Protein AF-0000000070960656 (afdb_homodimer)

InterPro domains:
  IPR002220 DapA-like [PF00701] (4-298)
  IPR002220 DapA-like [PIRSF001365] (4-300)
  IPR002220 DapA-like [PR00146] (40-61)
  IPR002220 DapA-like [PR00146] (136-153)
  IPR002220 DapA-like [PTHR12128] (2-300)
  IPR002220 DapA-like [SM01130] (4-301)
  IPR013785 Aldolase-type TIM barrel [G3DSA:3.20.20.70] (4-303)

Nearest PDB structures (foldseek):
  6h4e-assembly1_A  TM=9.610E-01  e=3.938E-28  Proteus mirabilis HI4320
  5afd-assembly1_A  TM=9.610E-01  e=4.599E-27  Aliivibrio salmonicida LFI1238
  3n2x-assembly1_C  TM=9.089E-01  e=1.320E-21  Escherichia coli K-12
  3pb0-assembly4_D  TM=8.920E-01  e=6.880E-19  Thermotoga maritima
  1o5k-assembly1_A  TM=9.074E-01  e=1.256E-17  Thermotoga maritima MSB8

Sequence (608 aa):
MKLKFSGLMAPVLTPFNDDRDQTVNLDIIPEYAKYLKSIGILGVLVNGTSGEGMSMTVSERKAVTQVWAKAVKETKQSLMVQVGGACLKDVQELAKHCEEHGVDSLLCLPDLFNKPATVDELVTYLGIVASAAPKTPLLYYHLPGYTGVNLEMSKVLAAASAKIPSFAGAKYTHTDLQEGVRCLKVNGGDISMFLGCDEILAGAFVLGFDSAIATTLNMVPDPSLKILAAIKNNSNKDARDQQIKLNELIRIMTRNGGWVATMKVAMNVITPINVGRPRPPLTALTEAQITQMKTELKSLIQVKMKLKFSGLMAPVLTPFNDDRDQTVNLDIIPEYAKYLKSIGILGVLVNGTSGEGMSMTVSERKAVTQVWAKAVKETKQSLMVQVGGACLKDVQELAKHCEEHGVDSLLCLPDLFNKPATVDELVTYLGIVASAAPKTPLLYYHLPGYTGVNLEMSKVLAAASAKIPSFAGAKYTHTDLQEGVRCLKVNGGDISMFLGCDEILAGAFVLGFDSAIATTLNMVPDPSLKILAAIKNNSNKDARDQQIKLNELIRIMTRNGGWVATMKVAMNVITPINVGRPRPPLTALTEAQITQMKTELKSLIQVK

Foldseek 3Di:
DAAPDFAEEEADAFFFDPDPQRATDLPQLLVLLVQLLVLPHQAYEALPPLNVVLVDDLVRLLSNLLSNLVSCVVSVHAYEYEQENDPLVSSLVSLLSNLVSPHQAYEYEAHQPPGDPALVSRLVSQQSSCVSRVPHAYAYEDDCVRRVHDYQVLSSLQVNVVPRVRYAYYEHADPPVVSVLSNCCRPPNRHAYADEDLLCLLVNVLSPHRHYHYNCSSFPVVLNVQLNVCSVVVNSVSNVVSSVLSVVLQCLQPVFADDNQSSLLNNCQRHPRRRDGDDPPGDHDDPVSSVSSNVVVCVSVVVD/DAAPDFAEEEADAFFFDPDPVRATDLPQLLVLLVQLLVLPHQAYEALPPLNVVLVDDLVRLLSNLLSNLVSCVVSVHAYEYEQENDPLVSSLVSLLSNLVSPHQAYEYEAHQPPGDPALVSRLVSQQSSCVSRVPHAYAYEDDCVRRVHDYQVLSSLQVNVVPRVRYAYYEHADPPVVSVLSNCCRPPNRHAYADEDLLCLLVNVLSPHRHYHYNCSSFPVVLNVQLNVCSVVVNSVSNVVSSVLSVVLQCLQPVFADDNQSSLLNNCQRHPRRRDGDDPPGDHDDPVSSVSSNVVVCVSVVVD

pLDDT: mean 97.01, std 5.1, range [45.78, 98.94]

Solvent-accessible surface area (backbone atoms only — not comparable to full-atom values): 31280 Å² total; per-residue (Å²): 70,56,62,100,69,80,37,61,26,23,38,40,65,55,30,26,40,94,52,96,79,43,49,74,39,70,82,52,47,51,60,46,46,49,51,40,44,74,70,70,41,50,25,37,30,39,38,33,78,55,16,42,31,62,56,40,53,71,67,53,51,49,52,53,48,52,54,48,45,57,31,26,64,75,64,68,34,49,40,33,37,40,35,38,63,50,30,54,64,55,20,26,51,44,31,30,51,38,47,76,57,65,42,62,27,37,30,31,43,61,51,47,61,79,53,50,86,46,59,67,50,42,39,51,46,51,42,57,40,39,67,41,20,62,88,30,35,32,24,39,43,46,37,34,92,55,56,71,54,79,71,66,56,42,60,37,50,42,52,31,50,74,73,27,86,37,28,20,38,29,39,43,34,66,86,60,54,74,57,48,49,53,40,54,49,32,76,82,42,45,42,34,55,23,40,44,46,72,80,47,47,47,64,43,41,74,68,62,45,66,24,31,38,25,60,54,49,75,65,55,36,60,37,60,54,48,20,54,52,21,55,76,67,68,31,62,67,59,10,50,53,26,43,52,52,44,43,52,52,48,51,58,48,38,67,80,50,52,69,54,35,22,48,36,50,48,29,43,67,73,43,96,53,75,33,48,68,55,62,68,86,50,65,65,69,50,72,70,57,48,51,52,40,51,55,55,49,50,57,57,56,68,73,100,70,54,62,99,71,79,36,61,25,24,37,40,66,54,30,26,40,95,53,96,80,44,49,75,38,69,80,53,46,49,59,46,46,48,51,40,43,74,71,70,42,51,24,37,29,38,37,33,79,54,16,42,31,62,56,39,51,72,68,53,51,50,51,53,48,54,54,48,45,56,31,25,64,75,63,68,34,49,40,32,36,41,36,39,62,49,28,54,65,56,22,27,50,45,31,30,53,37,46,75,56,65,44,60,26,37,30,32,42,61,51,49,63,78,52,52,88,46,59,68,50,43,39,51,47,51,42,57,40,39,65,42,19,61,88,30,35,33,25,40,43,46,38,33,92,54,58,71,53,79,70,66,56,42,60,35,51,43,52,29,51,72,74,27,86,36,28,18,39,29,39,42,35,66,86,59,55,74,56,47,48,52,39,55,48,32,76,83,41,44,44,35,55,23,40,44,46,71,79,47,47,49,64,43,41,72,66,62,44,66,25,31,38,25,62,55,49,75,63,56,36,61,37,60,53,48,18,55,51,20,54,76,67,69,31,60,68,60,10,48,52,28,44,52,53,45,42,54,51,49,51,57,48,38,68,80,48,52,66,54,34,23,49,37,50,48,28,41,68,74,41,97,54,74,32,49,67,56,61,68,85,51,63,64,69,49,72,69,57,49,51,52,40,50,55,55,50,49,57,56,55,68,72,98

Radius of gyration: 25.67 Å; Cα contacts (8 Å, |Δi|>4): 1228; chains: 2; bounding box: 54×76×61 Å

Structure (mmCIF, N/CA/C/O backbone):
data_AF-0000000070960656-model_v1
#
loop_
_entity.id
_entity.type
_entity.pdbx_description
1 polymer 'N-acetylneuraminate lyase'
#
loop_
_atom_site.group_PDB
_atom_site.id
_atom_site.type_symbol
_atom_site.label_atom_id
_atom_site.label_alt_id
_atom_site.label_comp_id
_atom_site.label_asym_id
_atom_site.label_entity_id
_atom_site.label_seq_id
_atom_site.pdbx_PDB_ins_code
_atom_site.Cartn_x
_atom_site.Cartn_y
_atom_site.Cartn_z
_atom_site.occupancy
_atom_site.B_iso_or_equiv
_atom_site.auth_seq_id
_atom_site.auth_comp_id
_atom_site.auth_asym_id
_atom_site.auth_atom_id
_atom_site.pdbx_PDB_model_num
ATOM 1 N N . MET A 1 1 ? 20.922 -14.734 -11.664 1 86.56 1 MET A N 1
ATOM 2 C CA . MET A 1 1 ? 20.922 -16.188 -11.57 1 86.56 1 MET A CA 1
ATOM 3 C C . MET A 1 1 ? 19.547 -16.75 -11.883 1 86.56 1 MET A C 1
ATOM 5 O O . MET A 1 1 ? 18.531 -16.156 -11.508 1 86.56 1 MET A O 1
ATOM 9 N N . LYS A 1 2 ? 19.469 -17.828 -12.531 1 91.5 2 LYS A N 1
ATOM 10 C CA . LYS A 1 2 ? 18.219 -18.5 -12.898 1 91.5 2 LYS A CA 1
ATOM 11 C C . LYS A 1 2 ? 17.781 -19.469 -11.812 1 91.5 2 LYS A C 1
ATOM 13 O O . LYS A 1 2 ? 18.594 -20.203 -11.25 1 91.5 2 LYS A O 1
ATOM 18 N N . LEU A 1 3 ? 16.484 -19.5 -11.445 1 96.06 3 LEU A N 1
ATOM 19 C CA . LEU A 1 3 ? 15.945 -20.438 -10.469 1 96.06 3 LEU A CA 1
ATOM 20 C C . LEU A 1 3 ? 16.062 -21.875 -10.961 1 96.06 3 LEU A C 1
ATOM 22 O O . LEU A 1 3 ? 16.078 -22.109 -12.172 1 96.06 3 LEU A O 1
ATOM 26 N N . LYS A 1 4 ? 16.109 -22.781 -9.977 1 92.44 4 LYS A N 1
ATOM 27 C CA . LYS A 1 4 ? 16.031 -24.203 -10.305 1 92.44 4 LYS A CA 1
ATOM 28 C C . LYS A 1 4 ? 14.586 -24.656 -10.438 1 92.44 4 LYS A C 1
ATOM 30 O O . LYS A 1 4 ? 14.156 -25.594 -9.773 1 92.44 4 LYS A O 1
ATOM 35 N N . PHE A 1 5 ? 13.781 -23.938 -11.18 1 95.94 5 PHE A N 1
ATOM 36 C CA . PHE A 1 5 ? 12.383 -24.25 -11.445 1 95.94 5 PHE A CA 1
ATOM 37 C C . PHE A 1 5 ? 11.938 -23.656 -12.781 1 95.94 5 PHE A C 1
ATOM 39 O O . PHE A 1 5 ? 12.211 -22.484 -13.062 1 95.94 5 PHE A O 1
ATOM 46 N N . SER A 1 6 ? 11.398 -24.469 -13.539 1 94.94 6 SER A N 1
ATOM 47 C CA . SER A 1 6 ? 10.688 -24.031 -14.742 1 94.94 6 SER A CA 1
ATOM 48 C C . SER A 1 6 ? 9.344 -24.75 -14.875 1 94.94 6 SER A C 1
ATOM 50 O O . SER A 1 6 ? 9.156 -25.844 -14.344 1 94.94 6 SER A O 1
ATOM 52 N N . GLY A 1 7 ? 8.438 -24.109 -15.539 1 96.25 7 GLY A N 1
ATOM 53 C CA . GLY A 1 7 ? 7.109 -24.672 -15.711 1 96.25 7 GLY A CA 1
ATOM 54 C C . GLY A 1 7 ? 6.02 -23.844 -15.078 1 96.25 7 GLY A C 1
ATOM 55 O O . GLY A 1 7 ? 6.109 -22.609 -15.055 1 96.25 7 GLY A O 1
ATOM 56 N N . LEU A 1 8 ? 4.93 -24.547 -14.703 1 97.81 8 LEU A N 1
ATOM 57 C CA . LEU A 1 8 ? 3.73 -23.844 -14.25 1 97.81 8 LEU A CA 1
ATOM 58 C C . LEU A 1 8 ? 3.641 -23.844 -12.727 1 97.81 8 LEU A C 1
ATOM 60 O O . LEU A 1 8 ? 3.838 -24.875 -12.086 1 97.81 8 LEU A O 1
ATOM 64 N N . MET A 1 9 ? 3.445 -22.703 -12.164 1 98.56 9 MET A N 1
ATOM 65 C CA . MET A 1 9 ? 3.277 -22.484 -10.727 1 98.56 9 MET A CA 1
ATOM 66 C C . MET A 1 9 ? 1.888 -21.938 -10.414 1 98.56 9 MET A C 1
ATOM 68 O O . MET A 1 9 ? 1.376 -21.078 -11.141 1 98.56 9 MET A O 1
ATOM 72 N N . ALA A 1 10 ? 1.296 -22.438 -9.352 1 98.88 10 ALA A N 1
ATOM 73 C CA . ALA A 1 10 ? -0.026 -21.969 -8.953 1 98.88 10 ALA A CA 1
ATOM 74 C C . ALA A 1 10 ? 0.081 -20.906 -7.852 1 98.88 10 ALA A C 1
ATOM 76 O O . ALA A 1 10 ? 0.627 -21.172 -6.777 1 98.88 10 ALA A O 1
ATOM 77 N N . PRO A 1 11 ? -0.317 -19.672 -8.109 1 98.88 11 PRO A N 1
ATOM 78 C CA . PRO A 1 11 ? -0.523 -18.766 -6.969 1 98.88 11 PRO A CA 1
ATOM 79 C C . PRO A 1 11 ? -1.725 -19.156 -6.113 1 98.88 11 PRO A C 1
ATOM 81 O O . PRO A 1 11 ? -2.871 -18.953 -6.523 1 98.88 11 PRO A O 1
ATOM 84 N N . VAL A 1 12 ? -1.449 -19.672 -5.016 1 98.94 12 VAL A N 1
ATOM 85 C CA . VAL A 1 12 ? -2.467 -20.359 -4.227 1 98.94 12 VAL A CA 1
ATOM 86 C C . VAL A 1 12 ? -3.334 -19.328 -3.498 1 98.94 12 VAL A C 1
ATOM 88 O O . VAL A 1 12 ? -2.857 -18.266 -3.123 1 98.94 12 VAL A O 1
ATOM 91 N N . LEU A 1 13 ? -4.613 -19.672 -3.371 1 98.88 13 LEU A N 1
ATOM 92 C CA . LEU A 1 13 ? -5.59 -18.859 -2.643 1 98.88 13 LEU A CA 1
ATOM 93 C C . LEU A 1 13 ? -5.473 -19.094 -1.141 1 98.88 13 LEU A C 1
ATOM 95 O O . LEU A 1 13 ? -5.262 -20.219 -0.696 1 98.88 13 LEU A O 1
ATOM 99 N N . THR A 1 14 ? -5.516 -18.078 -0.37 1 98.88 14 THR A N 1
ATOM 100 C CA . THR A 1 14 ? -5.48 -18.234 1.078 1 98.88 14 THR A CA 1
ATOM 101 C C . THR A 1 14 ? -6.855 -18.625 1.613 1 98.88 14 THR A C 1
ATOM 103 O O . THR A 1 14 ? -7.84 -17.922 1.378 1 98.88 14 THR A O 1
ATOM 106 N N . PRO A 1 15 ? -6.91 -19.75 2.34 1 98.81 15 PRO A N 1
ATOM 107 C CA . PRO A 1 15 ? -8.188 -20.125 2.943 1 98.81 15 PRO A CA 1
ATOM 108 C C . PRO A 1 15 ? -8.531 -19.297 4.176 1 98.81 15 PRO A C 1
ATOM 110 O O . PRO A 1 15 ? -7.664 -19.062 5.023 1 98.81 15 PRO A O 1
ATOM 113 N N . PHE A 1 16 ? -9.703 -18.844 4.246 1 98.75 16 PHE A N 1
ATOM 114 C CA . PHE A 1 16 ? -10.203 -18.125 5.41 1 98.75 16 PHE A CA 1
ATOM 115 C C . PHE A 1 16 ? -11.383 -18.859 6.031 1 98.75 16 PHE A C 1
ATOM 117 O O . PHE A 1 16 ? -12.195 -19.453 5.316 1 98.75 16 PHE A O 1
ATOM 124 N N . ASN A 1 17 ? -11.484 -18.797 7.371 1 98.31 17 ASN A N 1
ATOM 125 C CA . ASN A 1 17 ? -12.641 -19.328 8.086 1 98.31 17 ASN A CA 1
ATOM 126 C C . ASN A 1 17 ? -13.867 -18.438 7.91 1 98.31 17 ASN A C 1
ATOM 128 O O . ASN A 1 17 ? -13.734 -17.25 7.605 1 98.31 17 ASN A O 1
ATOM 132 N N . ASP A 1 18 ? -15.039 -19.047 8.086 1 95 18 ASP A N 1
ATOM 133 C CA . ASP A 1 18 ? -16.281 -18.297 8.008 1 95 18 ASP A CA 1
ATOM 134 C C . ASP A 1 18 ? -16.641 -17.672 9.359 1 95 18 ASP A C 1
ATOM 136 O O . ASP A 1 18 ? -17.812 -17.484 9.68 1 95 18 ASP A O 1
ATOM 140 N N . ASP A 1 19 ? -15.734 -17.328 10.141 1 95.88 19 ASP A N 1
ATOM 141 C CA . ASP A 1 19 ? -15.953 -16.641 11.414 1 95.88 19 ASP A CA 1
ATOM 142 C C . ASP A 1 19 ? -15.992 -15.125 11.227 1 95.88 19 ASP A C 1
ATOM 144 O O . ASP A 1 19 ? -15.734 -14.625 10.125 1 95.88 19 ASP A O 1
ATOM 148 N N . ARG A 1 20 ? -16.344 -14.398 12.211 1 91.31 20 ARG A N 1
ATOM 149 C CA . ARG A 1 20 ? -16.547 -12.953 12.172 1 91.31 20 ARG A CA 1
ATOM 150 C C . ARG A 1 20 ? -15.273 -12.242 11.703 1 91.31 20 ARG A C 1
ATOM 152 O O . ARG A 1 20 ? -15.352 -11.258 10.953 1 91.31 20 ARG A O 1
ATOM 159 N N . ASP A 1 21 ? -14.117 -12.766 12.055 1 92.31 21 ASP A N 1
ATOM 160 C CA . ASP A 1 21 ? -12.852 -12.094 11.773 1 92.31 21 ASP A CA 1
ATOM 161 C C . ASP A 1 21 ? -12.203 -12.656 10.508 1 92.31 21 ASP A C 1
ATOM 163 O O . ASP A 1 21 ? -11.148 -12.18 10.078 1 92.31 21 ASP A O 1
ATOM 167 N N . GLN A 1 22 ? -12.828 -13.648 9.945 1 96.25 22 GLN A N 1
ATOM 168 C CA . GLN A 1 22 ? -12.242 -14.344 8.805 1 96.25 22 GLN A CA 1
ATOM 169 C C . GLN A 1 22 ? -10.781 -14.695 9.078 1 96.25 22 GLN A C 1
ATOM 171 O O . GLN A 1 22 ? -9.898 -14.352 8.289 1 96.25 22 GLN A O 1
ATOM 176 N N . THR A 1 23 ? -10.562 -15.406 10.18 1 98.25 23 THR A N 1
ATOM 177 C CA . THR A 1 23 ? -9.219 -15.859 10.508 1 98.25 23 THR A CA 1
ATOM 178 C C . THR A 1 23 ? -8.672 -16.797 9.43 1 98.25 23 THR A C 1
ATOM 180 O O . THR A 1 23 ? -9.445 -17.406 8.695 1 98.25 23 THR A O 1
ATOM 183 N N . VAL A 1 24 ? -7.395 -16.859 9.258 1 98.69 24 VAL A N 1
ATOM 184 C CA . VAL A 1 24 ? -6.777 -17.719 8.266 1 98.69 24 VAL A CA 1
ATOM 185 C C . VAL A 1 24 ? -7.031 -19.188 8.633 1 98.69 24 VAL A C 1
ATOM 187 O O . VAL A 1 24 ? -6.848 -19.594 9.781 1 98.69 24 VAL A O 1
ATOM 190 N N . ASN A 1 25 ? -7.496 -19.938 7.719 1 98.75 25 ASN A N 1
ATOM 191 C CA . ASN A 1 25 ? -7.699 -21.375 7.906 1 98.75 25 ASN A CA 1
ATOM 192 C C . ASN A 1 25 ? -6.469 -22.172 7.496 1 98.75 25 ASN A C 1
ATOM 194 O O . ASN A 1 25 ? -6.406 -22.703 6.379 1 98.75 25 ASN A O 1
ATOM 198 N N . LEU A 1 26 ? -5.594 -22.359 8.422 1 98.81 26 LEU A N 1
ATOM 199 C CA . LEU A 1 26 ? -4.312 -23.016 8.156 1 98.81 26 LEU A CA 1
ATOM 200 C C . LEU A 1 26 ? -4.484 -24.516 7.98 1 98.81 26 LEU A C 1
ATOM 202 O O . LEU A 1 26 ? -3.666 -25.172 7.328 1 98.81 26 LEU A O 1
ATOM 206 N N . ASP A 1 27 ? -5.535 -25.047 8.461 1 98.31 27 ASP A N 1
ATOM 207 C CA . ASP A 1 27 ? -5.73 -26.484 8.555 1 98.31 27 ASP A CA 1
ATOM 208 C C . ASP A 1 27 ? -5.898 -27.109 7.172 1 98.31 27 ASP A C 1
ATOM 210 O O . ASP A 1 27 ? -5.594 -28.297 6.973 1 98.31 27 ASP A O 1
ATOM 214 N N . ILE A 1 28 ? -6.305 -26.344 6.223 1 98.06 28 ILE A N 1
ATOM 215 C CA . ILE A 1 28 ? -6.645 -26.891 4.91 1 98.06 28 ILE A CA 1
ATOM 216 C C . ILE A 1 28 ? -5.402 -26.922 4.027 1 98.06 28 ILE A C 1
ATOM 218 O O . ILE A 1 28 ? -5.383 -27.594 2.994 1 98.06 28 ILE A O 1
ATOM 222 N N . ILE A 1 29 ? -4.352 -26.297 4.367 1 98.81 29 ILE A N 1
ATOM 223 C CA . ILE A 1 29 ? -3.203 -26.031 3.51 1 98.81 29 ILE A CA 1
ATOM 224 C C . ILE A 1 29 ? -2.512 -27.344 3.143 1 98.81 29 ILE A C 1
ATOM 226 O O . ILE A 1 29 ? -2.178 -27.562 1.977 1 98.81 29 ILE A O 1
ATOM 230 N N . PRO A 1 30 ? -2.326 -28.297 4.113 1 98.81 30 PRO A N 1
ATOM 231 C CA . PRO A 1 30 ? -1.692 -29.547 3.715 1 98.81 30 PRO A CA 1
ATOM 232 C C . PRO A 1 30 ? -2.492 -30.312 2.654 1 98.81 30 PRO A C 1
ATOM 234 O O . PRO A 1 30 ? -1.916 -30.828 1.695 1 98.81 30 PRO A O 1
ATOM 237 N N . GLU A 1 31 ? -3.766 -30.344 2.807 1 98.75 31 GLU A N 1
ATOM 238 C CA . GLU A 1 31 ? -4.621 -31 1.818 1 98.75 31 GLU A CA 1
ATOM 239 C C . GLU A 1 31 ? -4.574 -30.266 0.48 1 98.75 31 GLU A C 1
ATOM 241 O O . GLU A 1 31 ? -4.609 -30.906 -0.58 1 98.75 31 GLU A O 1
ATOM 246 N N . TYR A 1 32 ? -4.512 -28.969 0.534 1 98.88 32 TYR A N 1
ATOM 247 C CA . TYR A 1 32 ? -4.406 -28.141 -0.656 1 98.88 32 TYR A CA 1
ATOM 248 C C . TYR A 1 32 ? -3.129 -28.453 -1.429 1 98.88 32 TYR A C 1
ATOM 250 O O . TYR A 1 32 ? -3.162 -28.625 -2.648 1 98.88 32 TYR A O 1
ATOM 258 N N . ALA A 1 33 ? -2.051 -28.531 -0.748 1 98.88 33 ALA A N 1
ATOM 259 C CA . ALA A 1 33 ? -0.768 -28.844 -1.367 1 98.88 33 ALA A CA 1
ATOM 260 C C . ALA A 1 33 ? -0.815 -30.219 -2.037 1 98.88 33 ALA A C 1
ATOM 262 O O . ALA A 1 33 ? -0.355 -30.375 -3.17 1 98.88 33 ALA A O 1
ATOM 263 N N . LYS A 1 34 ? -1.384 -31.203 -1.334 1 98.81 34 LYS A N 1
ATOM 264 C CA . LYS A 1 34 ? -1.5 -32.562 -1.879 1 98.81 34 LYS A CA 1
ATOM 265 C C . LYS A 1 34 ? -2.393 -32.562 -3.115 1 98.81 34 LYS A C 1
ATOM 267 O O . LYS A 1 34 ? -2.094 -33.25 -4.094 1 98.81 34 LYS A O 1
ATOM 272 N N . TYR A 1 35 ? -3.465 -31.875 -3.039 1 98.69 35 TYR A N 1
ATOM 273 C CA . TYR A 1 35 ? -4.367 -31.766 -4.18 1 98.69 35 TYR A CA 1
ATOM 274 C C . TYR A 1 35 ? -3.635 -31.234 -5.402 1 98.69 35 TYR A C 1
ATOM 276 O O . TYR A 1 35 ? -3.688 -31.828 -6.48 1 98.69 35 TYR A O 1
ATOM 284 N N . LEU A 1 36 ? -2.904 -30.094 -5.234 1 98.69 36 LEU A N 1
ATOM 285 C CA . LEU A 1 36 ? -2.18 -29.484 -6.348 1 98.69 36 LEU A CA 1
ATOM 286 C C . LEU A 1 36 ? -1.144 -30.453 -6.91 1 98.69 36 LEU A C 1
ATOM 288 O O . LEU A 1 36 ? -0.98 -30.562 -8.125 1 98.69 36 LEU A O 1
ATOM 292 N N . LYS A 1 37 ? -0.461 -31.141 -5.98 1 98.31 37 LYS A N 1
ATOM 293 C CA . LYS A 1 37 ? 0.493 -32.156 -6.422 1 98.31 37 LYS A CA 1
ATOM 294 C C . LYS A 1 37 ? -0.193 -33.219 -7.266 1 98.31 37 LYS A C 1
ATOM 296 O O . LYS A 1 37 ? 0.336 -33.656 -8.297 1 98.31 37 LYS A O 1
ATOM 301 N N . SER A 1 38 ? -1.328 -33.656 -6.855 1 97.75 38 SER A N 1
ATOM 302 C CA . SER A 1 38 ? -2.053 -34.75 -7.508 1 97.75 38 SER A CA 1
ATOM 303 C C . SER A 1 38 ? -2.471 -34.375 -8.922 1 97.75 38 SER A C 1
ATOM 305 O O . SER A 1 38 ? -2.625 -35.219 -9.789 1 97.75 38 SER A O 1
ATOM 307 N N . ILE A 1 39 ? -2.586 -33.094 -9.148 1 95.69 39 ILE A N 1
ATOM 308 C CA . ILE A 1 39 ? -3.035 -32.656 -10.469 1 95.69 39 ILE A CA 1
ATOM 309 C C . ILE A 1 39 ? -1.852 -32.125 -11.266 1 95.69 39 ILE A C 1
ATOM 311 O O . ILE A 1 39 ? -2.037 -31.391 -12.25 1 95.69 39 ILE A O 1
ATOM 315 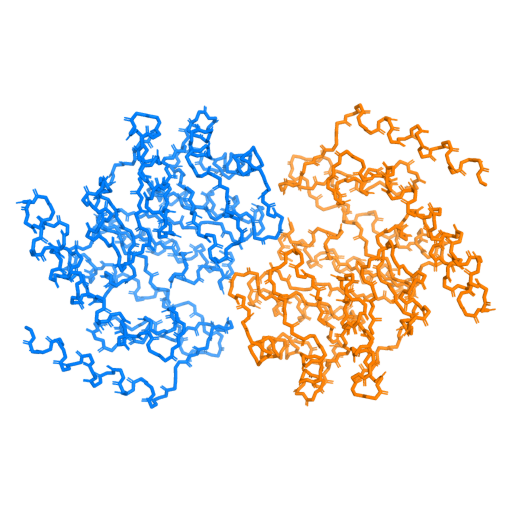N N . GLY A 1 40 ? -0.672 -32.312 -10.797 1 95.5 40 GLY A N 1
ATOM 316 C CA . GLY A 1 40 ? 0.523 -32.094 -11.602 1 95.5 40 GLY A CA 1
ATOM 317 C C . GLY A 1 40 ? 1.16 -30.734 -11.391 1 95.5 40 GLY A C 1
ATOM 318 O O . GLY A 1 40 ? 1.999 -30.312 -12.188 1 95.5 40 GLY A O 1
ATOM 319 N N . ILE A 1 41 ? 0.764 -30.016 -10.352 1 97.5 41 ILE A N 1
ATOM 320 C CA . ILE A 1 41 ? 1.336 -28.688 -10.086 1 97.5 41 ILE A CA 1
ATOM 321 C C . ILE A 1 41 ? 2.543 -28.844 -9.156 1 97.5 41 ILE A C 1
ATOM 323 O O . ILE A 1 41 ? 2.408 -29.281 -8.016 1 97.5 41 ILE A O 1
ATOM 327 N N . LEU A 1 42 ? 3.684 -28.359 -9.664 1 97.12 42 LEU A N 1
ATOM 328 C CA . LEU A 1 42 ? 4.93 -28.672 -8.977 1 97.12 42 LEU A CA 1
ATOM 329 C C . LEU A 1 42 ? 5.48 -27.453 -8.266 1 97.12 42 LEU A C 1
ATOM 331 O O . LEU A 1 42 ? 6.551 -27.5 -7.656 1 97.12 42 LEU A O 1
ATOM 335 N N . GLY A 1 43 ? 4.828 -26.344 -8.281 1 98.5 43 GLY A N 1
ATOM 336 C CA . GLY A 1 43 ? 5.227 -25.125 -7.59 1 98.5 43 GLY A CA 1
ATOM 337 C C . GLY A 1 43 ? 4.051 -24.266 -7.156 1 98.5 43 GLY A C 1
ATOM 338 O O . GLY A 1 43 ? 3.014 -24.25 -7.824 1 98.5 43 GLY A O 1
ATOM 339 N N . VAL A 1 44 ? 4.254 -23.609 -6.043 1 98.94 44 VAL A N 1
ATOM 340 C CA . VAL A 1 44 ? 3.188 -22.734 -5.547 1 98.94 44 VAL A CA 1
ATOM 341 C C . VAL A 1 44 ? 3.758 -21.359 -5.203 1 98.94 44 VAL A C 1
ATOM 343 O O . VAL A 1 44 ? 4.898 -21.25 -4.742 1 98.94 44 VAL A O 1
ATOM 346 N N . LEU A 1 45 ? 3.021 -20.312 -5.535 1 98.94 45 LEU A N 1
ATOM 347 C CA . LEU A 1 45 ? 3.26 -18.953 -5.047 1 98.94 45 LEU A CA 1
ATOM 348 C C . LEU A 1 45 ? 2.291 -18.609 -3.922 1 98.94 45 LEU A C 1
ATOM 350 O O . LEU A 1 45 ? 1.073 -18.641 -4.113 1 98.94 45 LEU A O 1
ATOM 354 N N . VAL A 1 46 ? 2.844 -18.297 -2.771 1 98.94 46 VAL A N 1
ATOM 355 C CA . VAL A 1 46 ? 2.074 -18.016 -1.565 1 98.94 46 VAL A CA 1
ATOM 356 C C . VAL A 1 46 ? 2.072 -16.5 -1.3 1 98.94 46 VAL A C 1
ATOM 358 O O . VAL A 1 46 ? 3.057 -15.82 -1.579 1 98.94 46 VAL A O 1
ATOM 361 N N . ASN A 1 47 ? 0.958 -16 -0.83 1 98.88 47 ASN A N 1
ATOM 362 C CA . ASN A 1 47 ? 0.796 -14.617 -0.372 1 98.88 47 ASN A CA 1
ATOM 363 C C . ASN A 1 47 ? 0.844 -13.633 -1.535 1 98.88 47 ASN A C 1
ATOM 365 O O . ASN A 1 47 ? 1.149 -12.453 -1.343 1 98.88 47 ASN A O 1
ATOM 369 N N . GLY A 1 48 ? 0.634 -14.062 -2.795 1 98.62 48 GLY A N 1
ATOM 370 C CA . GLY A 1 48 ? 0.519 -13.164 -3.932 1 98.62 48 GLY A CA 1
ATOM 371 C C . GLY A 1 48 ? -0.819 -12.445 -3.994 1 98.62 48 GLY A C 1
ATOM 372 O O . GLY A 1 48 ? -1.511 -12.328 -2.98 1 98.62 48 GLY A O 1
ATOM 373 N N . THR A 1 49 ? -1.152 -11.906 -5.172 1 98.12 49 THR A N 1
ATOM 374 C CA . THR A 1 49 ? -2.443 -11.258 -5.387 1 98.12 49 THR A CA 1
ATOM 375 C C . THR A 1 49 ? -3.586 -12.234 -5.129 1 98.12 49 THR A C 1
ATOM 377 O O . THR A 1 49 ? -4.473 -11.961 -4.316 1 98.12 49 THR A O 1
ATOM 380 N N . SER A 1 50 ? -3.523 -13.414 -5.742 1 98 50 SER A N 1
ATOM 381 C CA . SER A 1 50 ? -4.539 -14.445 -5.555 1 98 50 SER A CA 1
ATOM 382 C C . SER A 1 50 ? -4.582 -14.914 -4.102 1 98 50 SER A C 1
ATOM 384 O O . SER A 1 50 ? -5.645 -15.273 -3.596 1 98 50 SER A O 1
ATOM 386 N N . GLY A 1 51 ? -3.438 -14.945 -3.479 1 98.69 51 GLY A N 1
ATOM 387 C CA . GLY A 1 51 ? -3.332 -15.383 -2.094 1 98.69 51 GLY A CA 1
ATOM 388 C C . GLY A 1 51 ? -3.748 -14.312 -1.1 1 98.69 51 GLY A C 1
ATOM 389 O O . GLY A 1 51 ? -3.678 -14.531 0.113 1 98.69 51 GLY A O 1
ATOM 390 N N . GLU A 1 52 ? -4.094 -13.141 -1.583 1 98.69 52 GLU A N 1
ATOM 391 C CA . GLU A 1 52 ? -4.57 -12.039 -0.754 1 98.69 52 GLU A CA 1
ATOM 392 C C . GLU A 1 52 ? -3.523 -11.641 0.283 1 98.69 52 GLU A C 1
ATOM 394 O O . GLU A 1 52 ? -3.865 -11.32 1.424 1 98.69 52 GLU A O 1
ATOM 399 N N . GLY A 1 53 ? -2.25 -11.695 -0.125 1 98.75 53 GLY A N 1
ATOM 400 C CA . GLY A 1 53 ? -1.178 -11.289 0.769 1 98.75 53 GLY A CA 1
ATOM 401 C C . GLY A 1 53 ? -1.349 -9.883 1.305 1 98.75 53 GLY A C 1
ATOM 402 O O . GLY A 1 53 ? -1.089 -9.625 2.48 1 98.75 53 GLY A O 1
ATOM 403 N N . MET A 1 54 ? -1.834 -8.961 0.539 1 98.44 54 MET A N 1
ATOM 404 C CA . MET A 1 54 ? -1.952 -7.547 0.895 1 98.44 54 MET A CA 1
ATOM 405 C C . MET A 1 54 ? -3.178 -7.309 1.77 1 98.44 54 MET A C 1
ATOM 407 O O . MET A 1 54 ? -3.357 -6.215 2.307 1 98.44 54 MET A O 1
ATOM 411 N N . SER A 1 55 ? -3.969 -8.375 1.996 1 98.19 55 SER A N 1
ATOM 412 C CA . SER A 1 55 ? -5.125 -8.281 2.881 1 98.19 55 SER A CA 1
ATOM 413 C C . SER A 1 55 ? -4.824 -8.883 4.25 1 98.19 55 SER A C 1
ATOM 415 O O . SER A 1 55 ? -5.68 -8.875 5.137 1 98.19 55 SER A O 1
ATOM 417 N N . MET A 1 56 ? -3.625 -9.352 4.406 1 98.75 56 MET A N 1
ATOM 418 C CA . MET A 1 56 ? -3.275 -10.062 5.633 1 98.75 56 MET A CA 1
ATOM 419 C C . MET A 1 56 ? -2.242 -9.281 6.438 1 98.75 56 MET A C 1
ATOM 421 O O . MET A 1 56 ? -1.428 -8.555 5.867 1 98.75 56 MET A O 1
ATOM 425 N N . THR A 1 57 ? -2.293 -9.445 7.742 1 98.62 57 THR A N 1
ATOM 426 C CA . THR A 1 57 ? -1.269 -8.891 8.617 1 98.62 57 THR A CA 1
ATOM 427 C C . THR A 1 57 ? 0.054 -9.633 8.445 1 98.62 57 THR A C 1
ATOM 429 O O . THR A 1 57 ? 0.089 -10.727 7.875 1 98.62 57 THR A O 1
ATOM 432 N N . VAL A 1 58 ? 1.129 -9.023 8.969 1 98.81 58 VAL A N 1
ATOM 433 C CA . VAL A 1 58 ? 2.447 -9.648 8.906 1 98.81 58 VAL A CA 1
ATOM 434 C C . VAL A 1 58 ? 2.412 -11 9.617 1 98.81 58 VAL A C 1
ATOM 436 O O . VAL A 1 58 ? 2.953 -11.984 9.109 1 98.81 58 VAL A O 1
ATOM 439 N N . SER A 1 59 ? 1.737 -11.07 10.742 1 98.75 59 SER A N 1
ATOM 440 C CA . SER A 1 59 ? 1.643 -12.312 11.5 1 98.75 59 SER A CA 1
ATOM 441 C C . SER A 1 59 ? 0.906 -13.391 10.711 1 98.75 59 SER A C 1
ATOM 443 O O . SER A 1 59 ? 1.288 -14.562 10.742 1 98.75 59 SER A O 1
ATOM 445 N N . GLU A 1 60 ? -0.138 -13.039 10.055 1 98.88 60 GLU A N 1
ATOM 446 C CA . GLU A 1 60 ? -0.895 -13.992 9.25 1 98.88 60 GLU A CA 1
ATOM 447 C C . GLU A 1 60 ? -0.067 -14.5 8.07 1 98.88 60 GLU A C 1
ATOM 449 O O . GLU A 1 60 ? -0.063 -15.695 7.777 1 98.88 60 GLU A O 1
ATOM 454 N N . ARG A 1 61 ? 0.624 -13.586 7.359 1 98.94 61 ARG A N 1
ATOM 455 C CA . ARG A 1 61 ? 1.46 -13.961 6.227 1 98.94 61 ARG A CA 1
ATOM 456 C C . ARG A 1 61 ? 2.553 -14.938 6.656 1 98.94 61 ARG A C 1
ATOM 458 O O . ARG A 1 61 ? 2.863 -15.891 5.938 1 98.94 61 ARG A O 1
ATOM 465 N N . LYS A 1 62 ? 3.107 -14.656 7.848 1 98.94 62 LYS A N 1
ATOM 466 C CA . LYS A 1 62 ? 4.133 -15.555 8.383 1 98.94 62 LYS A CA 1
ATOM 467 C C . LYS A 1 62 ? 3.553 -16.938 8.68 1 98.94 62 LYS A C 1
ATOM 469 O O . LYS A 1 62 ? 4.168 -17.953 8.367 1 98.94 62 LYS A O 1
ATOM 474 N N . ALA A 1 63 ? 2.371 -16.953 9.297 1 98.94 63 ALA A N 1
ATOM 475 C CA . ALA A 1 63 ? 1.73 -18.219 9.641 1 98.94 63 ALA A CA 1
ATOM 476 C C . ALA A 1 63 ? 1.423 -19.047 8.383 1 98.94 63 ALA A C 1
ATOM 478 O O . ALA A 1 63 ? 1.669 -20.25 8.352 1 98.94 63 ALA A O 1
ATOM 479 N N . VAL A 1 64 ? 0.914 -18.406 7.363 1 98.94 64 VAL A N 1
ATOM 480 C CA . VAL A 1 64 ? 0.592 -19.062 6.102 1 98.94 64 VAL A CA 1
ATOM 481 C C . VAL A 1 64 ? 1.865 -19.625 5.473 1 98.94 64 VAL A C 1
ATOM 483 O O . VAL A 1 64 ? 1.888 -20.766 5.023 1 98.94 64 VAL A O 1
ATOM 486 N N . THR A 1 65 ? 2.934 -18.812 5.473 1 98.94 65 THR A N 1
ATOM 487 C CA . THR A 1 65 ? 4.219 -19.234 4.918 1 98.94 65 THR A CA 1
ATOM 488 C C . THR A 1 65 ? 4.738 -20.469 5.637 1 98.94 65 THR A C 1
ATOM 490 O O . THR A 1 65 ? 5.172 -21.422 4.992 1 98.94 65 THR A O 1
ATOM 493 N N . GLN A 1 66 ? 4.645 -20.453 6.941 1 98.88 66 GLN A N 1
ATOM 494 C CA . GLN A 1 66 ? 5.164 -21.547 7.738 1 98.88 66 GLN A CA 1
ATOM 495 C C . GLN A 1 66 ? 4.445 -22.859 7.41 1 98.88 66 GLN A C 1
ATOM 497 O O . GLN A 1 66 ? 5.082 -23.891 7.242 1 98.88 66 GLN A O 1
ATOM 502 N N . VAL A 1 67 ? 3.146 -22.812 7.34 1 98.94 67 VAL A N 1
ATOM 503 C CA . VAL A 1 67 ? 2.361 -24.031 7.109 1 98.94 67 VAL A CA 1
ATOM 504 C C . VAL A 1 67 ? 2.582 -24.516 5.684 1 98.94 67 VAL A C 1
ATOM 506 O O . VAL A 1 67 ? 2.709 -25.719 5.449 1 98.94 67 VAL A O 1
ATOM 509 N N . TRP A 1 68 ? 2.654 -23.625 4.688 1 98.94 68 TRP A N 1
ATOM 510 C CA . TRP A 1 68 ? 2.947 -24.031 3.314 1 98.94 68 TRP A CA 1
ATOM 511 C C . TRP A 1 68 ? 4.344 -24.625 3.207 1 98.94 68 TRP A C 1
ATOM 513 O O . TRP A 1 68 ? 4.551 -25.609 2.488 1 98.94 68 TRP A O 1
ATOM 523 N N . ALA A 1 69 ? 5.332 -23.984 3.896 1 98.94 69 ALA A N 1
ATOM 524 C CA . ALA A 1 69 ? 6.699 -24.484 3.852 1 98.94 69 ALA A CA 1
ATOM 525 C C . ALA A 1 69 ? 6.762 -25.938 4.309 1 98.94 69 ALA A C 1
ATOM 527 O O . ALA A 1 69 ? 7.469 -26.766 3.711 1 98.94 69 ALA A O 1
ATOM 528 N N . LYS A 1 70 ? 6.027 -26.266 5.348 1 98.75 70 LYS A N 1
ATOM 529 C CA . LYS A 1 70 ? 5.973 -27.641 5.832 1 98.75 70 LYS A CA 1
ATOM 530 C C . LYS A 1 70 ? 5.266 -28.547 4.832 1 98.75 70 LYS A C 1
ATOM 532 O O . LYS A 1 70 ? 5.734 -29.656 4.551 1 98.75 70 LYS A O 1
ATOM 537 N N . ALA A 1 71 ? 4.172 -28.094 4.277 1 98.88 71 ALA A N 1
ATOM 538 C CA . ALA A 1 71 ? 3.342 -28.891 3.381 1 98.88 71 ALA A CA 1
ATOM 539 C C . ALA A 1 71 ? 4.098 -29.234 2.104 1 98.88 71 ALA A C 1
ATOM 541 O O . ALA A 1 71 ? 4.039 -30.375 1.633 1 98.88 71 ALA A O 1
ATOM 542 N N . VAL A 1 72 ? 4.824 -28.281 1.576 1 98.75 72 VAL A N 1
ATOM 543 C CA . VAL A 1 72 ? 5.445 -28.5 0.274 1 98.75 72 VAL A CA 1
ATOM 544 C C . VAL A 1 72 ? 6.691 -29.375 0.432 1 98.75 72 VAL A C 1
ATOM 546 O O . VAL A 1 72 ? 7.152 -29.984 -0.533 1 98.75 72 VAL A O 1
ATOM 549 N N . LYS A 1 73 ? 7.293 -29.359 1.604 1 98.19 73 LYS A N 1
ATOM 550 C CA . LYS A 1 73 ? 8.375 -30.312 1.854 1 98.19 73 LYS A CA 1
ATOM 551 C C . LYS A 1 73 ? 7.895 -31.75 1.683 1 98.19 73 LYS A C 1
ATOM 553 O O . LYS A 1 73 ? 8.625 -32.594 1.155 1 98.19 73 LYS A O 1
ATOM 558 N N . GLU A 1 74 ? 6.715 -31.953 2.162 1 97.88 74 GLU A N 1
ATOM 559 C CA . GLU A 1 74 ? 6.125 -33.281 2.035 1 97.88 74 GLU A CA 1
ATOM 560 C C . GLU A 1 74 ? 5.785 -33.594 0.583 1 97.88 74 GLU A C 1
ATOM 562 O O . GLU A 1 74 ? 6.031 -34.688 0.108 1 97.88 74 GLU A O 1
ATOM 567 N N . THR A 1 75 ? 5.227 -32.656 -0.11 1 98.62 75 THR A N 1
ATOM 568 C CA . THR A 1 75 ? 4.75 -32.875 -1.469 1 98.62 75 THR A CA 1
ATOM 569 C C . THR A 1 75 ? 5.871 -32.656 -2.48 1 98.62 75 THR A C 1
ATOM 571 O O . THR A 1 75 ? 5.707 -32.938 -3.67 1 98.62 75 THR A O 1
ATOM 574 N N . LYS A 1 76 ? 7.012 -32.156 -2.043 1 98.19 76 LYS A N 1
ATOM 575 C CA . LYS A 1 76 ? 8.18 -31.875 -2.877 1 98.19 76 LYS A CA 1
ATOM 576 C C . LYS A 1 76 ? 7.848 -30.859 -3.977 1 98.19 76 LYS A C 1
ATOM 578 O O . LYS A 1 76 ? 8.164 -31.094 -5.148 1 98.19 76 LYS A O 1
ATOM 583 N N . GLN A 1 77 ? 7.211 -29.812 -3.648 1 98.69 77 GLN A N 1
ATOM 584 C CA . GLN A 1 77 ? 6.879 -28.703 -4.543 1 98.69 77 GLN A CA 1
ATOM 585 C C . GLN A 1 77 ? 7.766 -27.5 -4.273 1 98.69 77 GLN A C 1
ATOM 587 O O . GLN A 1 77 ? 8.203 -27.266 -3.143 1 98.69 77 GLN A O 1
ATOM 592 N N . SER A 1 78 ? 8.094 -26.75 -5.312 1 98.75 78 SER A N 1
ATOM 593 C CA . SER A 1 78 ? 8.805 -25.484 -5.16 1 98.75 78 SER A CA 1
ATOM 594 C C . SER A 1 78 ? 7.922 -24.422 -4.516 1 98.75 78 SER A C 1
ATOM 596 O O . SER A 1 78 ? 6.734 -24.312 -4.836 1 98.75 78 SER A O 1
ATOM 598 N N . LEU A 1 79 ? 8.477 -23.688 -3.557 1 98.88 79 LEU A N 1
ATOM 599 C CA . LEU A 1 79 ? 7.715 -22.672 -2.824 1 98.88 79 LEU A CA 1
ATOM 600 C C . LEU A 1 79 ? 8.273 -21.281 -3.086 1 98.88 79 LEU A C 1
ATOM 602 O O . LEU A 1 79 ? 9.43 -21 -2.768 1 98.88 79 LEU A O 1
ATOM 606 N N . MET A 1 80 ? 7.504 -20.422 -3.748 1 98.94 80 MET A N 1
ATOM 607 C CA . MET A 1 80 ? 7.742 -18.984 -3.857 1 98.94 80 MET A CA 1
ATOM 608 C C . MET A 1 80 ? 6.824 -18.203 -2.92 1 98.94 80 MET A C 1
ATOM 610 O O . MET A 1 80 ? 5.656 -18.562 -2.742 1 98.94 80 MET A O 1
ATOM 614 N N . VAL A 1 81 ? 7.344 -17.156 -2.275 1 98.94 81 VAL A N 1
ATOM 615 C CA . VAL A 1 81 ? 6.527 -16.375 -1.354 1 98.94 81 VAL A CA 1
ATOM 616 C C . VAL A 1 81 ? 6.652 -14.891 -1.685 1 98.94 81 VAL A C 1
ATOM 618 O O . VAL A 1 81 ? 7.762 -14.375 -1.841 1 98.94 81 VAL A O 1
ATOM 621 N N . GLN A 1 82 ? 5.57 -14.242 -1.869 1 98.94 82 GLN A N 1
ATOM 622 C CA . GLN A 1 82 ? 5.527 -12.797 -2.062 1 98.94 82 GLN A CA 1
ATOM 623 C C . GLN A 1 82 ? 5.656 -12.062 -0.732 1 98.94 82 GLN A C 1
ATOM 625 O O . GLN A 1 82 ? 4.879 -12.297 0.193 1 98.94 82 GLN A O 1
ATOM 630 N N . VAL A 1 83 ? 6.594 -11.109 -0.663 1 98.94 83 VAL A N 1
ATOM 631 C CA . VAL A 1 83 ? 6.895 -10.492 0.624 1 98.94 83 VAL A CA 1
ATOM 632 C C . VAL A 1 83 ? 6.633 -8.984 0.547 1 98.94 83 VAL A C 1
ATOM 634 O O . VAL A 1 83 ? 6.609 -8.297 1.572 1 98.94 83 VAL A O 1
ATOM 637 N N . GLY A 1 84 ? 6.395 -8.422 -0.608 1 98.62 84 GLY A N 1
ATOM 638 C CA . GLY A 1 84 ? 6.188 -6.996 -0.776 1 98.62 84 GLY A CA 1
ATOM 639 C C . GLY A 1 84 ? 4.793 -6.543 -0.376 1 98.62 84 GLY A C 1
ATOM 640 O O . GLY A 1 84 ? 4.027 -7.32 0.2 1 98.62 84 GLY A O 1
ATOM 641 N N . GLY A 1 85 ? 4.473 -5.277 -0.555 1 96.69 85 GLY A N 1
ATOM 642 C CA . GLY A 1 85 ? 3.137 -4.742 -0.344 1 96.69 85 GLY A CA 1
ATOM 643 C C . GLY A 1 85 ? 2.916 -4.234 1.068 1 96.69 85 GLY A C 1
ATOM 644 O O . GLY A 1 85 ? 1.831 -3.746 1.396 1 96.69 85 GLY A O 1
ATOM 645 N N . ALA A 1 86 ? 3.906 -4.375 1.952 1 97.69 86 ALA A N 1
ATOM 646 C CA . ALA A 1 86 ? 3.936 -3.824 3.305 1 97.69 86 ALA A CA 1
ATOM 647 C C . ALA A 1 86 ? 5.023 -2.764 3.443 1 97.69 86 ALA A C 1
ATOM 649 O O . ALA A 1 86 ? 5.758 -2.49 2.49 1 97.69 86 ALA A O 1
ATOM 650 N N . CYS A 1 87 ? 5.016 -2.084 4.59 1 97.94 87 CYS A N 1
ATOM 651 C CA . CYS A 1 87 ? 6.117 -1.151 4.777 1 97.94 87 CYS A CA 1
ATOM 652 C C . CYS A 1 87 ? 7.457 -1.878 4.746 1 97.94 87 CYS A C 1
ATOM 654 O O . CYS A 1 87 ? 7.531 -3.068 5.051 1 97.94 87 CYS A O 1
ATOM 656 N N . LEU A 1 88 ? 8.516 -1.207 4.41 1 98.38 88 LEU A N 1
ATOM 657 C CA . LEU A 1 88 ? 9.797 -1.823 4.09 1 98.38 88 LEU A CA 1
ATOM 658 C C . LEU A 1 88 ? 10.312 -2.652 5.266 1 98.38 88 LEU A C 1
ATOM 660 O O . LEU A 1 88 ? 10.844 -3.746 5.074 1 98.38 88 LEU A O 1
ATOM 664 N N . LYS A 1 89 ? 10.156 -2.188 6.477 1 98.19 89 LYS A N 1
ATOM 665 C CA . LYS A 1 89 ? 10.594 -2.934 7.652 1 98.19 89 LYS A CA 1
ATOM 666 C C . LYS A 1 89 ? 9.891 -4.289 7.738 1 98.19 89 LYS A C 1
ATOM 668 O O . LYS A 1 89 ? 10.523 -5.305 8.031 1 98.19 89 LYS A O 1
ATOM 673 N N . ASP A 1 90 ? 8.633 -4.258 7.516 1 98.75 90 ASP A N 1
ATOM 674 C CA . ASP A 1 90 ? 7.863 -5.492 7.523 1 98.75 90 ASP A CA 1
ATOM 675 C C . ASP A 1 90 ? 8.273 -6.406 6.371 1 98.75 90 ASP A C 1
ATOM 677 O O . ASP A 1 90 ? 8.312 -7.629 6.52 1 98.75 90 ASP A O 1
ATOM 681 N N . VAL A 1 91 ? 8.539 -5.828 5.203 1 98.88 91 VAL A N 1
ATOM 682 C CA . VAL A 1 91 ? 8.977 -6.602 4.047 1 98.88 91 VAL A CA 1
ATOM 683 C C . VAL A 1 91 ? 10.281 -7.316 4.371 1 98.88 91 VAL A C 1
ATOM 685 O O . VAL A 1 91 ? 10.461 -8.492 4.031 1 98.88 91 VAL A O 1
ATOM 688 N N . GLN A 1 92 ? 11.188 -6.59 5.02 1 98.81 92 GLN A N 1
ATOM 689 C CA . GLN A 1 92 ? 12.445 -7.195 5.438 1 98.81 92 GLN A CA 1
ATOM 690 C C . GLN A 1 92 ? 12.211 -8.328 6.434 1 98.81 92 GLN A C 1
ATOM 692 O O . GLN A 1 92 ? 12.852 -9.383 6.348 1 98.81 92 GLN A O 1
ATOM 697 N N . GLU A 1 93 ? 11.305 -8.109 7.332 1 98.81 93 GLU A N 1
ATOM 698 C CA . GLU A 1 93 ? 10.961 -9.141 8.305 1 98.81 93 GLU A CA 1
ATOM 699 C C . GLU A 1 93 ? 10.398 -10.383 7.625 1 98.81 93 GLU A C 1
ATOM 701 O O . GLU A 1 93 ? 10.766 -11.508 7.973 1 98.81 93 GLU A O 1
ATOM 706 N N . LEU A 1 94 ? 9.547 -10.172 6.688 1 98.94 94 LEU A N 1
ATOM 707 C CA . LEU A 1 94 ? 8.938 -11.281 5.953 1 98.94 94 LEU A CA 1
ATOM 708 C C . LEU A 1 94 ? 9.984 -12.031 5.137 1 98.94 94 LEU A C 1
ATOM 710 O O . LEU A 1 94 ? 9.969 -13.258 5.082 1 98.94 94 LEU A O 1
ATOM 714 N N . ALA A 1 95 ? 10.867 -11.266 4.5 1 98.94 95 ALA A N 1
ATOM 715 C CA . ALA A 1 95 ? 11.93 -11.891 3.715 1 98.94 95 ALA A CA 1
ATOM 716 C C . ALA A 1 95 ? 12.82 -12.758 4.594 1 98.94 95 ALA A C 1
ATOM 718 O O . ALA A 1 95 ? 13.125 -13.906 4.242 1 98.94 95 ALA A O 1
ATOM 719 N N . LYS A 1 96 ? 13.219 -12.211 5.723 1 98.94 96 LYS A N 1
ATOM 720 C CA . LYS A 1 96 ? 14.039 -12.961 6.668 1 98.94 96 LYS A CA 1
ATOM 721 C C . LYS A 1 96 ? 13.32 -14.227 7.129 1 98.94 96 LYS A C 1
ATOM 723 O O . LYS A 1 96 ? 13.922 -15.305 7.18 1 98.94 96 LYS A O 1
ATOM 728 N N . HIS A 1 97 ? 12.086 -14.102 7.477 1 98.94 97 HIS A N 1
ATOM 729 C CA . HIS A 1 97 ? 11.266 -15.227 7.91 1 98.94 97 HIS A CA 1
ATOM 730 C C . HIS A 1 97 ? 11.219 -16.312 6.84 1 98.94 97 HIS A C 1
ATOM 732 O O . HIS A 1 97 ? 11.297 -17.5 7.156 1 98.94 97 HIS A O 1
ATOM 738 N N . CYS A 1 98 ? 11.078 -15.93 5.586 1 98.94 98 CYS A N 1
ATOM 739 C CA . CYS A 1 98 ? 11.039 -16.875 4.477 1 98.94 98 CYS A CA 1
ATOM 740 C C . CYS A 1 98 ? 12.336 -17.672 4.395 1 98.94 98 CYS A C 1
ATOM 742 O O . CYS A 1 98 ? 12.312 -18.906 4.262 1 98.94 98 CYS A O 1
ATOM 744 N N . GLU A 1 99 ? 13.453 -16.953 4.461 1 98.88 99 GLU A N 1
ATOM 745 C CA . GLU A 1 99 ? 14.742 -17.641 4.402 1 98.88 99 GLU A CA 1
ATOM 746 C C . GLU A 1 99 ? 14.906 -18.625 5.555 1 98.88 99 GLU A C 1
ATOM 748 O O . GLU A 1 99 ? 15.383 -19.734 5.359 1 98.88 99 GLU A O 1
ATOM 753 N N . GLU A 1 100 ? 14.422 -18.25 6.754 1 98.75 100 GLU A N 1
ATOM 754 C CA . GLU A 1 100 ? 14.508 -19.094 7.945 1 98.75 100 GLU A CA 1
ATOM 755 C C . GLU A 1 100 ? 13.68 -20.359 7.785 1 98.75 100 GLU A C 1
ATOM 757 O O . GLU A 1 100 ? 13.961 -21.375 8.43 1 98.75 100 GLU A O 1
ATOM 762 N N . HIS A 1 101 ? 12.695 -20.328 6.914 1 98.69 101 HIS A N 1
ATOM 763 C CA . HIS A 1 101 ? 11.789 -21.469 6.773 1 98.69 101 HIS A CA 1
ATOM 764 C C . HIS A 1 101 ? 12.039 -22.203 5.465 1 98.69 101 HIS A C 1
ATOM 766 O O . HIS A 1 101 ? 11.203 -23.016 5.035 1 98.69 101 HIS A O 1
ATOM 772 N N . GLY A 1 102 ? 13.109 -21.891 4.793 1 98.31 102 GLY A N 1
ATOM 773 C CA . GLY A 1 102 ? 13.562 -22.672 3.654 1 98.31 102 GLY A CA 1
ATOM 774 C C . GLY A 1 102 ? 12.758 -22.422 2.395 1 98.31 102 GLY A C 1
ATOM 775 O O . GLY A 1 102 ? 12.641 -23.297 1.544 1 98.31 102 GLY A O 1
ATOM 776 N N . VAL A 1 103 ? 12.172 -21.297 2.221 1 98.62 103 VAL A N 1
ATOM 777 C CA . VAL A 1 103 ? 11.461 -20.891 1.009 1 98.62 103 VAL A CA 1
ATOM 778 C C . VAL A 1 103 ? 12.422 -20.891 -0.177 1 98.62 103 VAL A C 1
ATOM 780 O O . VAL A 1 103 ? 13.57 -20.469 -0.051 1 98.62 103 VAL A O 1
ATOM 783 N N . ASP A 1 104 ? 11.953 -21.344 -1.341 1 98.75 104 ASP A N 1
ATOM 784 C CA . ASP A 1 104 ? 12.836 -21.547 -2.486 1 98.75 104 ASP A CA 1
ATOM 785 C C . ASP A 1 104 ? 13.133 -20.219 -3.186 1 98.75 104 ASP A C 1
ATOM 787 O O . ASP A 1 104 ? 14.188 -20.062 -3.799 1 98.75 104 ASP A O 1
ATOM 791 N N . SER A 1 105 ? 12.188 -19.312 -3.119 1 98.88 105 SER A N 1
ATOM 792 C CA . SER A 1 105 ? 12.383 -18.016 -3.744 1 98.88 105 SER A CA 1
ATOM 793 C C . SER A 1 105 ? 11.398 -16.984 -3.191 1 98.88 105 SER A C 1
ATOM 795 O O . SER A 1 105 ? 10.352 -17.344 -2.656 1 98.88 105 SER A O 1
ATOM 797 N N . LEU A 1 106 ? 11.836 -15.75 -3.293 1 98.94 106 LEU A N 1
ATOM 798 C CA . LEU A 1 106 ? 11.008 -14.617 -2.891 1 98.94 106 LEU A CA 1
ATOM 799 C C . LEU A 1 106 ? 10.453 -13.883 -4.109 1 98.94 106 LEU A C 1
ATOM 801 O O . LEU A 1 106 ? 11.125 -13.789 -5.141 1 98.94 106 LEU A O 1
ATOM 805 N N . LEU A 1 107 ? 9.289 -13.453 -4.027 1 98.94 107 LEU A N 1
ATOM 806 C CA . LEU A 1 107 ? 8.68 -12.492 -4.941 1 98.94 107 LEU A CA 1
ATOM 807 C C . LEU A 1 107 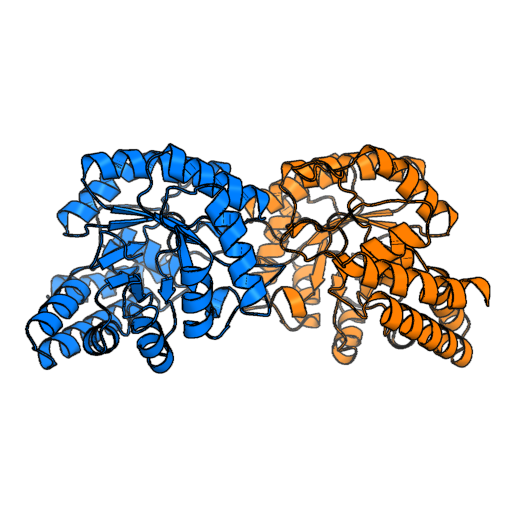? 8.391 -11.18 -4.23 1 98.94 107 LEU A C 1
ATOM 809 O O . LEU A 1 107 ? 7.918 -11.172 -3.092 1 98.94 107 LEU A O 1
ATOM 813 N N . CYS A 1 108 ? 8.656 -10.078 -4.895 1 98.94 108 CYS A N 1
ATOM 814 C CA . CYS A 1 108 ? 8.547 -8.82 -4.156 1 98.94 108 CYS A CA 1
ATOM 815 C C . CYS A 1 108 ? 7.895 -7.742 -5.012 1 98.94 108 CYS A C 1
ATOM 817 O O . CYS A 1 108 ? 8.414 -7.379 -6.066 1 98.94 108 CYS A O 1
ATOM 819 N N . LEU A 1 109 ? 6.773 -7.262 -4.551 1 98.94 109 LEU A N 1
ATOM 820 C CA . LEU A 1 109 ? 6.16 -6.051 -5.09 1 98.94 109 LEU A CA 1
ATOM 821 C C . LEU A 1 109 ? 7 -4.82 -4.754 1 98.94 109 LEU A C 1
ATOM 823 O O . LEU A 1 109 ? 7.734 -4.816 -3.762 1 98.94 109 LEU A O 1
ATOM 827 N N . PRO A 1 110 ? 6.887 -3.783 -5.586 1 98.69 110 PRO A N 1
ATOM 828 C CA . PRO A 1 110 ? 7.48 -2.512 -5.16 1 98.69 110 PRO A CA 1
ATOM 829 C C . PRO A 1 110 ? 6.75 -1.884 -3.979 1 98.69 110 PRO A C 1
ATOM 831 O O . PRO A 1 110 ? 5.695 -2.377 -3.568 1 98.69 110 PRO A O 1
ATOM 834 N N . ASP A 1 111 ? 7.438 -0.902 -3.375 1 98.38 111 ASP A N 1
ATOM 835 C CA . ASP A 1 111 ? 6.684 -0.117 -2.402 1 98.38 111 ASP A CA 1
ATOM 836 C C . ASP A 1 111 ? 5.406 0.444 -3.021 1 98.38 111 ASP A C 1
ATOM 838 O O . ASP A 1 111 ? 5.426 0.946 -4.148 1 98.38 111 ASP A O 1
ATOM 842 N N . LEU A 1 112 ? 4.285 0.384 -2.348 1 98.44 112 LEU A N 1
ATOM 843 C CA . LEU A 1 112 ? 2.988 0.71 -2.934 1 98.44 112 LEU A CA 1
ATOM 844 C C . LEU A 1 112 ? 2.65 2.182 -2.721 1 98.44 112 LEU A C 1
ATOM 846 O O . LEU A 1 112 ? 1.743 2.713 -3.365 1 98.44 112 LEU A O 1
ATOM 850 N N . PHE A 1 113 ? 3.312 2.814 -1.747 1 98.44 113 PHE A N 1
ATOM 851 C CA . PHE A 1 113 ? 3.045 4.219 -1.467 1 98.44 113 PHE A CA 1
ATOM 852 C C . PHE A 1 113 ? 4.203 5.094 -1.937 1 98.44 113 PHE A C 1
ATOM 854 O O . PHE A 1 113 ? 4.016 5.98 -2.775 1 98.44 113 PHE A O 1
ATOM 861 N N . ASN A 1 114 ? 5.395 4.824 -1.313 1 97.94 114 ASN A N 1
ATOM 862 C CA . ASN A 1 114 ? 6.598 5.461 -1.837 1 97.94 114 ASN A CA 1
ATOM 863 C C . ASN A 1 114 ? 7.094 4.77 -3.104 1 97.94 114 ASN A C 1
ATOM 865 O O . ASN A 1 114 ? 8.188 4.195 -3.119 1 97.94 114 ASN A O 1
ATOM 869 N N . LYS A 1 115 ? 6.387 4.957 -4.176 1 97.88 115 LYS A N 1
ATOM 870 C CA . LYS A 1 115 ? 6.625 4.227 -5.418 1 97.88 115 LYS A CA 1
ATOM 871 C C . LYS A 1 115 ? 7.938 4.664 -6.066 1 97.88 115 LYS A C 1
ATOM 873 O O . LYS A 1 115 ? 8.195 5.859 -6.211 1 97.88 115 LYS A O 1
ATOM 878 N N . PRO A 1 116 ? 8.734 3.631 -6.395 1 98.12 116 PRO A N 1
ATOM 879 C CA . PRO A 1 116 ? 9.922 4.012 -7.164 1 98.12 116 PRO A CA 1
ATOM 880 C C . PRO A 1 116 ? 9.578 4.652 -8.508 1 98.12 116 PRO A C 1
ATOM 882 O O . PRO A 1 116 ? 8.727 4.141 -9.234 1 98.12 116 PRO A O 1
ATOM 885 N N . ALA A 1 117 ? 10.25 5.703 -8.836 1 96.5 117 ALA A N 1
ATOM 886 C CA . ALA A 1 117 ? 9.977 6.449 -10.062 1 96.5 117 ALA A CA 1
ATOM 887 C C . ALA A 1 117 ? 11.039 6.172 -11.125 1 96.5 117 ALA A C 1
ATOM 889 O O . ALA A 1 117 ? 10.844 6.48 -12.297 1 96.5 117 ALA A O 1
ATOM 890 N N . THR A 1 118 ? 12.141 5.621 -10.781 1 97.81 118 THR A N 1
ATOM 891 C CA . THR A 1 118 ? 13.242 5.324 -11.688 1 97.81 118 THR A CA 1
ATOM 892 C C . THR A 1 118 ? 13.734 3.891 -11.492 1 97.81 118 THR A C 1
ATOM 894 O O . THR A 1 118 ? 13.43 3.26 -10.477 1 97.81 118 THR A O 1
ATOM 897 N N . VAL A 1 119 ? 14.508 3.404 -12.5 1 98.62 119 VAL A N 1
ATOM 898 C CA . VAL A 1 119 ? 15.117 2.084 -12.43 1 98.62 119 VAL A CA 1
ATOM 899 C C . VAL A 1 119 ? 16 1.988 -11.188 1 98.62 119 VAL A C 1
ATOM 901 O O . VAL A 1 119 ? 15.914 1.021 -10.43 1 98.62 119 VAL A O 1
ATOM 904 N N . ASP A 1 120 ? 16.766 3.027 -10.914 1 98.12 120 ASP A N 1
ATOM 905 C CA . ASP A 1 120 ? 17.703 3.02 -9.789 1 98.12 120 ASP A CA 1
ATOM 906 C C . ASP A 1 120 ? 16.953 2.934 -8.461 1 98.12 120 ASP A C 1
ATOM 908 O O . ASP A 1 120 ? 17.391 2.236 -7.539 1 98.12 120 ASP A O 1
ATOM 912 N N . GLU A 1 121 ? 15.883 3.639 -8.32 1 98.12 121 GLU A N 1
ATOM 913 C CA . GLU A 1 121 ? 15.109 3.619 -7.086 1 98.12 121 GLU A CA 1
ATOM 914 C C . GLU A 1 121 ? 14.523 2.234 -6.828 1 98.12 121 GLU A C 1
ATOM 916 O O . GLU A 1 121 ? 14.555 1.742 -5.699 1 98.12 121 GLU A O 1
ATOM 921 N N . LEU A 1 122 ? 13.984 1.612 -7.875 1 98.81 122 LEU A N 1
ATOM 922 C CA . LEU A 1 122 ? 13.414 0.279 -7.715 1 98.81 122 LEU A CA 1
ATOM 923 C C . LEU A 1 122 ? 14.492 -0.737 -7.367 1 98.81 122 LEU A C 1
ATOM 925 O O . LEU A 1 122 ? 14.305 -1.571 -6.477 1 98.81 122 LEU A O 1
ATOM 929 N N . VAL A 1 123 ? 15.641 -0.673 -8.039 1 98.88 123 VAL A N 1
ATOM 930 C CA . VAL A 1 123 ? 16.734 -1.614 -7.812 1 98.88 123 VAL A CA 1
ATOM 931 C C . VAL A 1 123 ? 17.281 -1.43 -6.402 1 98.88 123 VAL A C 1
ATOM 933 O O . VAL A 1 123 ? 17.625 -2.406 -5.727 1 98.88 123 VAL A O 1
ATOM 936 N N . THR A 1 124 ? 17.359 -0.178 -5.926 1 98.56 124 THR A N 1
ATOM 937 C CA . THR A 1 124 ? 17.781 0.09 -4.559 1 98.56 124 THR A CA 1
ATOM 938 C C . THR A 1 124 ? 16.828 -0.544 -3.555 1 98.56 124 THR A C 1
ATOM 940 O O . THR A 1 124 ? 17.266 -1.184 -2.592 1 98.56 124 THR A O 1
ATOM 943 N N . TYR A 1 125 ? 15.57 -0.409 -3.764 1 98.75 125 TYR A N 1
ATOM 944 C CA . TYR A 1 125 ? 14.547 -1.013 -2.918 1 98.75 125 TYR A CA 1
ATOM 945 C C . TYR A 1 125 ? 14.695 -2.529 -2.879 1 98.75 125 TYR A C 1
ATOM 947 O O . TYR A 1 125 ? 14.734 -3.127 -1.802 1 98.75 125 TYR A O 1
ATOM 955 N N . LEU A 1 126 ? 14.836 -3.143 -4.039 1 98.94 126 LEU A N 1
ATOM 956 C CA . LEU A 1 126 ? 14.984 -4.59 -4.141 1 98.94 126 LEU A CA 1
ATOM 957 C C . LEU A 1 126 ? 16.266 -5.051 -3.445 1 98.94 126 LEU A C 1
ATOM 959 O O . LEU A 1 126 ? 16.297 -6.133 -2.852 1 98.94 126 LEU A O 1
ATOM 963 N N . GLY A 1 127 ? 17.297 -4.25 -3.578 1 98.88 127 GLY A N 1
ATOM 964 C CA . GLY A 1 127 ? 18.547 -4.57 -2.9 1 98.88 127 GLY A CA 1
ATOM 965 C C . GLY A 1 127 ? 18.406 -4.625 -1.392 1 98.88 127 GLY A C 1
ATOM 966 O O . GLY A 1 127 ? 18.969 -5.512 -0.745 1 98.88 127 GLY A O 1
ATOM 967 N N . ILE A 1 128 ? 17.641 -3.68 -0.844 1 98.5 128 ILE A N 1
ATOM 968 C CA . ILE A 1 128 ? 17.391 -3.662 0.595 1 98.5 128 ILE A CA 1
ATOM 969 C C . ILE A 1 128 ? 16.625 -4.922 1.005 1 98.5 128 ILE A C 1
ATOM 971 O O . ILE A 1 128 ? 16.969 -5.566 1.999 1 98.5 128 ILE A O 1
ATOM 975 N N . VAL A 1 129 ? 15.656 -5.316 0.257 1 98.88 129 VAL A N 1
ATOM 976 C CA . VAL A 1 129 ? 14.859 -6.504 0.553 1 98.88 129 VAL A CA 1
ATOM 977 C C . VAL A 1 129 ? 15.734 -7.75 0.462 1 98.88 129 VAL A C 1
ATOM 979 O O . VAL A 1 129 ? 15.703 -8.609 1.35 1 98.88 129 VAL A O 1
ATOM 982 N N . ALA A 1 130 ? 16.547 -7.844 -0.593 1 98.88 130 ALA A N 1
ATOM 983 C CA . ALA A 1 130 ? 17.422 -8.992 -0.814 1 98.88 130 ALA A CA 1
ATOM 984 C C . ALA A 1 130 ? 18.406 -9.164 0.339 1 98.88 130 ALA A C 1
ATOM 986 O O . ALA A 1 130 ? 18.734 -10.289 0.729 1 98.88 130 ALA A O 1
ATOM 987 N N . SER A 1 131 ? 18.859 -8.086 0.893 1 98.56 131 SER A N 1
ATOM 988 C CA . SER A 1 131 ? 19.859 -8.133 1.961 1 98.56 131 SER A CA 1
ATOM 989 C C . SER A 1 131 ? 19.281 -8.773 3.221 1 98.56 131 SER A C 1
ATOM 991 O O . SER A 1 131 ? 20.031 -9.297 4.055 1 98.56 131 SER A O 1
ATOM 993 N N . ALA A 1 132 ? 17.984 -8.789 3.383 1 98.69 132 ALA A N 1
ATOM 994 C CA . ALA A 1 132 ? 17.344 -9.398 4.539 1 98.69 132 ALA A CA 1
ATOM 995 C C . ALA A 1 132 ? 17.281 -10.914 4.398 1 98.69 132 ALA A C 1
ATOM 997 O O . ALA A 1 132 ? 17.078 -11.633 5.387 1 98.69 132 ALA A O 1
ATOM 998 N N . ALA A 1 133 ? 17.375 -11.438 3.211 1 98.81 133 ALA A N 1
ATOM 999 C CA . ALA A 1 133 ? 17.406 -12.859 2.893 1 98.81 133 ALA A CA 1
ATOM 1000 C C . ALA A 1 133 ? 18.438 -13.156 1.803 1 98.81 133 ALA A C 1
ATOM 1002 O O . ALA A 1 133 ? 18.078 -13.617 0.714 1 98.81 133 ALA A O 1
ATOM 1003 N N . PRO A 1 134 ? 19.656 -12.992 2.119 1 98.5 134 PRO A N 1
ATOM 1004 C CA . PRO A 1 134 ? 20.703 -12.969 1.088 1 98.5 134 PRO A CA 1
ATOM 1005 C C . PRO A 1 134 ? 20.906 -14.328 0.424 1 98.5 134 PRO A C 1
ATOM 1007 O O . PRO A 1 134 ? 21.5 -14.406 -0.653 1 98.5 134 PRO A O 1
ATOM 1010 N N . LYS A 1 135 ? 20.422 -15.383 0.998 1 98.5 135 LYS A N 1
ATOM 1011 C CA . LYS A 1 135 ? 20.641 -16.719 0.442 1 98.5 135 LYS A CA 1
ATOM 1012 C C . LYS A 1 135 ? 19.438 -17.203 -0.353 1 98.5 135 LYS A C 1
ATOM 1014 O O . LYS A 1 135 ? 19.453 -18.281 -0.936 1 98.5 135 LYS A O 1
ATOM 1019 N N . THR A 1 136 ? 18.406 -16.484 -0.375 1 98.75 136 THR A N 1
ATOM 1020 C CA . THR A 1 136 ? 17.188 -16.859 -1.057 1 98.75 136 THR A CA 1
ATOM 1021 C C . THR A 1 136 ? 17 -16.062 -2.338 1 98.75 136 THR A C 1
ATOM 1023 O O . THR A 1 136 ? 16.984 -14.82 -2.301 1 98.75 136 THR A O 1
ATOM 1026 N N . PRO A 1 137 ? 16.875 -16.719 -3.469 1 98.81 137 PRO A N 1
ATOM 1027 C CA . PRO A 1 137 ? 16.656 -16 -4.727 1 98.81 137 PRO A CA 1
ATOM 1028 C C . PRO A 1 137 ? 15.484 -15.023 -4.656 1 98.81 137 PRO A C 1
ATOM 1030 O O . PRO A 1 137 ? 14.453 -15.336 -4.062 1 98.81 137 PRO A O 1
ATOM 1033 N N . LEU A 1 138 ? 15.664 -13.812 -5.219 1 98.88 138 LEU A N 1
ATOM 1034 C CA . LEU A 1 138 ? 14.656 -12.766 -5.219 1 98.88 138 LEU A CA 1
ATOM 1035 C C . LEU A 1 138 ? 14.18 -12.469 -6.637 1 98.88 138 LEU A C 1
ATOM 1037 O O . LEU A 1 138 ? 14.992 -12.266 -7.539 1 98.88 138 LEU A O 1
ATOM 1041 N N . LEU A 1 139 ? 12.859 -12.508 -6.863 1 98.94 139 LEU A N 1
ATOM 1042 C CA . LEU A 1 139 ? 12.234 -12.07 -8.109 1 98.94 139 LEU A CA 1
ATOM 1043 C C . LEU A 1 139 ? 11.398 -10.82 -7.887 1 98.94 139 LEU A C 1
ATOM 1045 O O . LEU A 1 139 ? 10.859 -10.609 -6.797 1 98.94 139 LEU A O 1
ATOM 1049 N N . TYR A 1 140 ? 11.32 -9.977 -8.977 1 98.88 140 TYR A N 1
ATOM 1050 C CA . TYR A 1 140 ? 10.445 -8.812 -8.945 1 98.88 140 TYR A CA 1
ATOM 1051 C C . TYR A 1 140 ? 9.055 -9.156 -9.453 1 98.88 140 TYR A C 1
ATOM 1053 O O . TYR A 1 140 ? 8.914 -9.844 -10.469 1 98.88 140 TYR A O 1
ATOM 1061 N N . TYR A 1 141 ? 8.086 -8.719 -8.727 1 98.88 141 TYR A N 1
ATOM 1062 C CA . TYR A 1 141 ? 6.699 -8.859 -9.164 1 98.88 141 TYR A CA 1
ATOM 1063 C C . TYR A 1 141 ? 6.254 -7.641 -9.969 1 98.88 141 TYR A C 1
ATOM 1065 O O . TYR A 1 141 ? 5.762 -6.664 -9.406 1 98.88 141 TYR A O 1
ATOM 1073 N N . HIS A 1 142 ? 6.371 -7.695 -11.273 1 98.75 142 HIS A N 1
ATOM 1074 C CA . HIS A 1 142 ? 5.93 -6.637 -12.172 1 98.75 142 HIS A CA 1
ATOM 1075 C C . HIS A 1 142 ? 4.43 -6.723 -12.438 1 98.75 142 HIS A C 1
ATOM 1077 O O . HIS A 1 142 ? 3.975 -7.582 -13.195 1 98.75 142 HIS A O 1
ATOM 1083 N N . LEU A 1 143 ? 3.76 -5.871 -11.828 1 98.19 143 LEU A N 1
ATOM 1084 C CA . LEU A 1 143 ? 2.303 -5.855 -11.883 1 98.19 143 LEU A CA 1
ATOM 1085 C C . LEU A 1 143 ? 1.778 -4.422 -11.938 1 98.19 143 LEU A C 1
ATOM 1087 O O . LEU A 1 143 ? 1.068 -3.984 -11.023 1 98.19 143 LEU A O 1
ATOM 1091 N N . PRO A 1 144 ? 2.014 -3.709 -13.031 1 97.38 144 PRO A N 1
ATOM 1092 C CA . PRO A 1 144 ? 1.726 -2.273 -13.086 1 97.38 144 PRO A CA 1
ATOM 1093 C C . PRO A 1 144 ? 0.236 -1.967 -12.945 1 97.38 144 PRO A C 1
ATOM 1095 O O . PRO A 1 144 ? -0.135 -0.914 -12.422 1 97.38 144 PRO A O 1
ATOM 1098 N N . GLY A 1 145 ? -0.634 -2.865 -13.414 1 95.75 145 GLY A N 1
ATOM 1099 C CA . GLY A 1 145 ? -2.064 -2.621 -13.312 1 95.75 145 GLY A CA 1
ATOM 1100 C C . GLY A 1 145 ? -2.531 -2.412 -11.883 1 95.75 145 GLY A C 1
ATOM 1101 O O . GLY A 1 145 ? -3.508 -1.699 -11.641 1 95.75 145 GLY A O 1
ATOM 1102 N N . TYR A 1 146 ? -1.819 -3.008 -10.898 1 96.94 146 TYR A N 1
ATOM 1103 C CA . TYR A 1 146 ? -2.189 -2.898 -9.492 1 96.94 146 TYR A CA 1
ATOM 1104 C C . TYR A 1 146 ? -1.309 -1.885 -8.773 1 96.94 146 TYR A C 1
ATOM 1106 O O . TYR A 1 146 ? -1.785 -1.135 -7.914 1 96.94 146 TYR A O 1
ATOM 1114 N N . THR A 1 147 ? -0.02 -1.805 -9.109 1 97.75 147 THR A N 1
ATOM 1115 C CA . THR A 1 147 ? 0.946 -1.075 -8.297 1 97.75 147 THR A CA 1
ATOM 1116 C C . THR A 1 147 ? 1.105 0.357 -8.805 1 97.75 147 THR A C 1
ATOM 1118 O O . THR A 1 147 ? 1.548 1.236 -8.062 1 97.75 147 THR A O 1
ATOM 1121 N N . GLY A 1 148 ? 0.83 0.568 -10.086 1 96.81 148 GLY A N 1
ATOM 1122 C CA . GLY A 1 148 ? 1.104 1.852 -10.711 1 96.81 148 GLY A CA 1
ATOM 1123 C C . GLY A 1 148 ? 2.572 2.059 -11.031 1 96.81 148 GLY A C 1
ATOM 1124 O O . GLY A 1 148 ? 2.967 3.125 -11.508 1 96.81 148 GLY A O 1
ATOM 1125 N N . VAL A 1 149 ? 3.455 1.128 -10.789 1 98.06 149 VAL A N 1
ATOM 1126 C CA . VAL A 1 149 ? 4.879 1.182 -11.102 1 98.06 149 VAL A CA 1
ATOM 1127 C C . VAL A 1 149 ? 5.141 0.501 -12.445 1 98.06 149 VAL A C 1
ATOM 1129 O O . VAL A 1 149 ? 5.078 -0.727 -12.547 1 98.06 149 VAL A O 1
ATOM 1132 N N . ASN A 1 150 ? 5.383 1.308 -13.477 1 97.38 150 ASN A N 1
ATOM 1133 C CA . ASN A 1 150 ? 5.566 0.792 -14.828 1 97.38 150 ASN A CA 1
ATOM 1134 C C . ASN A 1 150 ? 6.867 1.292 -15.453 1 97.38 150 ASN A C 1
ATOM 1136 O O . ASN A 1 150 ? 6.844 2.113 -16.375 1 97.38 150 ASN A O 1
ATOM 1140 N N . LEU A 1 151 ? 7.961 0.788 -14.977 1 98.25 151 LEU A N 1
ATOM 1141 C CA . LEU A 1 151 ? 9.297 1.118 -15.469 1 98.25 151 LEU A CA 1
ATOM 1142 C C . LEU A 1 151 ? 9.711 0.167 -16.578 1 98.25 151 LEU A C 1
ATOM 1144 O O . LEU A 1 151 ? 9.125 -0.904 -16.75 1 98.25 151 LEU A O 1
ATOM 1148 N N . GLU A 1 152 ? 10.711 0.567 -17.359 1 97.38 152 GLU A N 1
ATOM 1149 C CA . GLU A 1 152 ? 11.242 -0.336 -18.375 1 97.38 152 GLU A CA 1
ATOM 1150 C C . GLU A 1 152 ? 11.836 -1.591 -17.734 1 97.38 152 GLU A C 1
ATOM 1152 O O . GLU A 1 152 ? 12.969 -1.566 -17.25 1 97.38 152 GLU A O 1
ATOM 1157 N N . MET A 1 153 ? 11.211 -2.645 -17.969 1 98.06 153 MET A N 1
ATOM 1158 C CA . MET A 1 153 ? 11.5 -3.836 -17.172 1 98.06 153 MET A CA 1
ATOM 1159 C C . MET A 1 153 ? 12.82 -4.465 -17.594 1 98.06 153 MET A C 1
ATOM 1161 O O . MET A 1 153 ? 13.547 -5.008 -16.766 1 98.06 153 MET A O 1
ATOM 1165 N N . SER A 1 154 ? 13.133 -4.402 -18.891 1 97.88 154 SER A N 1
ATOM 1166 C CA . SER A 1 154 ? 14.414 -4.965 -19.312 1 97.88 154 SER A CA 1
ATOM 1167 C C . SER A 1 154 ? 15.578 -4.258 -18.625 1 97.88 154 SER A C 1
ATOM 1169 O O . SER A 1 154 ? 16.562 -4.895 -18.25 1 97.88 154 SER A O 1
ATOM 1171 N N . LYS A 1 155 ? 15.453 -2.951 -18.469 1 98.44 155 LYS A N 1
ATOM 1172 C CA . LYS A 1 155 ? 16.5 -2.182 -17.781 1 98.44 155 LYS A CA 1
ATOM 1173 C C . LYS A 1 155 ? 16.516 -2.488 -16.297 1 98.44 155 LYS A C 1
ATOM 1175 O O . LYS A 1 155 ? 17.594 -2.582 -15.688 1 98.44 155 LYS A O 1
ATOM 1180 N N . VAL A 1 156 ? 15.336 -2.619 -15.664 1 98.75 156 VAL A N 1
ATOM 1181 C CA . VAL A 1 156 ? 15.242 -2.963 -14.25 1 98.75 156 VAL A CA 1
ATOM 1182 C C . VAL A 1 156 ? 15.914 -4.309 -14 1 98.75 156 VAL A C 1
ATOM 1184 O O . VAL A 1 156 ? 16.734 -4.438 -13.086 1 98.75 156 VAL A O 1
ATOM 1187 N N . LEU A 1 157 ? 15.594 -5.281 -14.812 1 98.69 157 LEU A N 1
ATOM 1188 C CA . LEU A 1 157 ? 16.109 -6.633 -14.633 1 98.69 157 LEU A CA 1
ATOM 1189 C C . LEU A 1 157 ? 17.625 -6.668 -14.836 1 98.69 157 LEU A C 1
ATOM 1191 O O . LEU A 1 157 ? 18.328 -7.34 -14.086 1 98.69 157 LEU A O 1
ATOM 1195 N N . ALA A 1 158 ? 18.094 -5.98 -15.844 1 98.44 158 ALA A N 1
ATOM 1196 C CA . ALA A 1 158 ? 19.531 -5.922 -16.094 1 98.44 158 ALA A CA 1
ATOM 1197 C C . ALA A 1 158 ? 20.281 -5.297 -14.922 1 98.44 158 ALA A C 1
ATOM 1199 O O . ALA A 1 158 ? 21.281 -5.832 -14.461 1 98.44 158 ALA A O 1
ATOM 1200 N N . ALA A 1 159 ? 19.781 -4.16 -14.445 1 98.75 159 ALA A N 1
ATOM 1201 C CA . ALA A 1 159 ? 20.406 -3.455 -13.336 1 98.75 159 ALA A CA 1
ATOM 1202 C C . ALA A 1 159 ? 20.375 -4.289 -12.062 1 98.75 159 ALA A C 1
ATOM 1204 O O . ALA A 1 159 ? 21.359 -4.363 -11.328 1 98.75 159 ALA A O 1
ATOM 1205 N N . ALA A 1 160 ? 19.234 -4.875 -11.758 1 98.75 160 ALA A N 1
ATOM 1206 C CA . ALA A 1 160 ? 19.094 -5.711 -10.57 1 98.75 160 ALA A CA 1
ATOM 1207 C C . ALA A 1 160 ? 20.031 -6.91 -10.625 1 98.75 160 ALA A C 1
ATOM 1209 O O . ALA A 1 160 ? 20.672 -7.258 -9.633 1 98.75 160 ALA A O 1
ATOM 1210 N N . SER A 1 161 ? 20.094 -7.551 -11.805 1 98.12 161 SER A N 1
ATOM 1211 C CA . SER A 1 161 ? 20.984 -8.703 -11.977 1 98.12 161 SER A CA 1
ATOM 1212 C C . SER A 1 161 ? 22.438 -8.336 -11.711 1 98.12 161 SER A C 1
ATOM 1214 O O . SER A 1 161 ? 23.203 -9.141 -11.188 1 98.12 161 SER A O 1
ATOM 1216 N N . ALA A 1 162 ? 22.812 -7.199 -12.078 1 97.81 162 ALA A N 1
ATOM 1217 C CA . ALA A 1 162 ? 24.203 -6.746 -11.93 1 97.81 162 ALA A CA 1
ATOM 1218 C C . ALA A 1 162 ? 24.5 -6.379 -10.484 1 97.81 162 ALA A C 1
ATOM 1220 O O . ALA A 1 162 ? 25.625 -6.57 -10.008 1 97.81 162 ALA A O 1
ATOM 1221 N N . LYS A 1 163 ? 23.547 -5.895 -9.719 1 98.25 163 LYS A N 1
ATOM 1222 C CA . LYS A 1 163 ? 23.828 -5.246 -8.445 1 98.25 163 LYS A CA 1
ATOM 1223 C C . LYS A 1 163 ? 23.438 -6.145 -7.273 1 98.25 163 LYS A C 1
ATOM 1225 O O . LYS A 1 163 ? 23.922 -5.965 -6.152 1 98.25 163 LYS A O 1
ATOM 1230 N N . ILE A 1 164 ? 22.516 -7.066 -7.445 1 98.62 164 ILE A N 1
ATOM 1231 C CA . ILE A 1 164 ? 21.969 -7.891 -6.371 1 98.62 164 ILE A CA 1
ATOM 1232 C C . ILE A 1 164 ? 22.328 -9.352 -6.609 1 98.62 164 ILE A C 1
ATOM 1234 O O . ILE A 1 164 ? 21.734 -10.016 -7.461 1 98.62 164 ILE A O 1
ATOM 1238 N N . PRO A 1 165 ? 23.172 -9.898 -5.859 1 98 165 PRO A N 1
ATOM 1239 C CA . PRO A 1 165 ? 23.688 -11.242 -6.105 1 98 165 PRO A CA 1
ATOM 1240 C C . PRO A 1 165 ? 22.594 -12.305 -6.125 1 98 165 PRO A C 1
ATOM 1242 O O . PRO A 1 165 ? 22.656 -13.258 -6.906 1 98 165 PRO A O 1
ATOM 1245 N N . SER A 1 166 ? 21.578 -12.109 -5.312 1 98.25 166 SER A N 1
ATOM 1246 C CA . SER A 1 166 ? 20.547 -13.141 -5.188 1 98.25 166 SER A CA 1
ATOM 1247 C C . SER A 1 166 ? 19.375 -12.875 -6.129 1 98.25 166 SER A C 1
ATOM 1249 O O . SER A 1 166 ? 18.375 -13.602 -6.113 1 98.25 166 SER A O 1
ATOM 1251 N N . PHE A 1 167 ? 19.438 -11.852 -6.988 1 98.69 167 PHE A N 1
ATOM 1252 C CA . PHE A 1 167 ? 18.344 -11.531 -7.898 1 98.69 167 PHE A CA 1
ATOM 1253 C C . PHE A 1 167 ? 18.203 -12.609 -8.969 1 98.69 167 PHE A C 1
ATOM 1255 O O . PHE A 1 167 ? 19.188 -13.023 -9.578 1 98.69 167 PHE A O 1
ATOM 1262 N N . ALA A 1 168 ? 16.906 -13.031 -9.188 1 98.56 168 ALA A N 1
ATOM 1263 C CA . ALA A 1 168 ? 16.75 -14.234 -10 1 98.56 168 ALA A CA 1
ATOM 1264 C C . ALA A 1 168 ? 15.766 -14 -11.148 1 98.56 168 ALA A C 1
ATOM 1266 O O . ALA A 1 168 ? 15.57 -14.875 -12 1 98.56 168 ALA A O 1
ATOM 1267 N N . GLY A 1 169 ? 15.125 -12.867 -11.227 1 98.44 169 GLY A N 1
ATOM 1268 C CA . GLY A 1 169 ? 14.219 -12.633 -12.344 1 98.44 169 GLY A CA 1
ATOM 1269 C C . GLY A 1 169 ? 12.93 -11.945 -11.93 1 98.44 169 GLY A C 1
ATOM 1270 O O . GLY A 1 169 ? 12.945 -11.039 -11.102 1 98.44 169 GLY A O 1
ATOM 1271 N N . ALA A 1 170 ? 11.781 -12.328 -12.641 1 98.75 170 ALA A N 1
ATOM 1272 C CA . ALA A 1 170 ? 10.547 -11.602 -12.367 1 98.75 170 ALA A CA 1
ATOM 1273 C C . ALA A 1 170 ? 9.32 -12.453 -12.68 1 98.75 170 ALA A C 1
ATOM 1275 O O . ALA A 1 170 ? 9.391 -13.383 -13.484 1 98.75 170 ALA A O 1
ATOM 1276 N N . LYS A 1 171 ? 8.312 -12.219 -11.93 1 98.75 171 LYS A N 1
ATOM 1277 C CA . LYS A 1 171 ? 6.965 -12.469 -12.422 1 98.75 171 LYS A CA 1
ATOM 1278 C C . LYS A 1 171 ? 6.445 -11.289 -13.234 1 98.75 171 LYS A C 1
ATOM 1280 O O . LYS A 1 171 ? 6.316 -10.18 -12.719 1 98.75 171 LYS A O 1
ATOM 1285 N N . TYR A 1 172 ? 6.211 -11.531 -14.484 1 98.38 172 TYR A N 1
ATOM 1286 C CA . TYR A 1 172 ? 5.82 -10.516 -15.461 1 98.38 172 TYR A CA 1
ATOM 1287 C C . TYR A 1 172 ? 4.32 -10.57 -15.727 1 98.38 172 TYR A C 1
ATOM 1289 O O . TYR A 1 172 ? 3.867 -11.312 -16.594 1 98.38 172 TYR A O 1
ATOM 1297 N N . THR A 1 173 ? 3.596 -9.789 -14.953 1 96.5 173 THR A N 1
ATOM 1298 C CA . THR A 1 173 ? 2.146 -9.727 -15.102 1 96.5 173 THR A CA 1
ATOM 1299 C C . THR A 1 173 ? 1.738 -8.508 -15.922 1 96.5 173 THR A C 1
ATOM 1301 O O . THR A 1 173 ? 1.354 -7.477 -15.375 1 96.5 173 THR A O 1
ATOM 1304 N N . HIS A 1 174 ? 1.875 -8.648 -17.188 1 93.94 174 HIS A N 1
ATOM 1305 C CA . HIS A 1 174 ? 1.616 -7.633 -18.203 1 93.94 174 HIS A CA 1
ATOM 1306 C C . HIS A 1 174 ? 1.379 -8.266 -19.578 1 93.94 174 HIS A C 1
ATOM 1308 O O . HIS A 1 174 ? 1.864 -9.367 -19.844 1 93.94 174 HIS A O 1
ATOM 1314 N N . THR A 1 175 ? 0.654 -7.598 -20.438 1 93.44 175 THR A N 1
ATOM 1315 C CA . THR A 1 175 ? 0.293 -8.188 -21.719 1 93.44 175 THR A CA 1
ATOM 1316 C C . THR A 1 175 ? 1.21 -7.676 -22.828 1 93.44 175 THR A C 1
ATOM 1318 O O . THR A 1 175 ? 1.121 -8.125 -23.969 1 93.44 175 THR A O 1
ATOM 1321 N N . ASP A 1 176 ? 2.064 -6.727 -22.453 1 95.56 176 ASP A N 1
ATOM 1322 C CA . ASP A 1 176 ? 3.047 -6.23 -23.406 1 95.56 176 ASP A CA 1
ATOM 1323 C C . ASP A 1 176 ? 4.156 -7.254 -23.641 1 95.56 176 ASP A C 1
ATOM 1325 O O . ASP A 1 176 ? 5.234 -7.148 -23.047 1 95.56 176 ASP A O 1
ATOM 1329 N N . LEU A 1 177 ? 3.953 -8.102 -24.625 1 96.38 177 LEU A N 1
ATOM 1330 C CA . LEU A 1 177 ? 4.906 -9.18 -24.859 1 96.38 177 LEU A CA 1
ATOM 1331 C C . LEU A 1 177 ? 6.137 -8.664 -25.594 1 96.38 177 LEU A C 1
ATOM 1333 O O . LEU A 1 177 ? 7.176 -9.328 -25.609 1 96.38 177 LEU A O 1
ATOM 1337 N N . GLN A 1 178 ? 6.02 -7.484 -26.281 1 95.56 178 GLN A N 1
ATOM 1338 C CA . GLN A 1 178 ? 7.219 -6.883 -26.859 1 95.56 178 GLN A CA 1
ATOM 1339 C C . GLN A 1 178 ? 8.273 -6.633 -25.781 1 95.56 178 GLN A C 1
ATOM 1341 O O . GLN A 1 178 ? 9.438 -6.996 -25.953 1 95.56 178 GLN A O 1
ATOM 1346 N N . GLU A 1 179 ? 7.84 -6.113 -24.734 1 96.25 179 GLU A N 1
ATOM 1347 C CA . GLU A 1 179 ? 8.75 -5.914 -23.625 1 96.25 179 GLU A CA 1
ATOM 1348 C C . GLU A 1 179 ? 9.141 -7.242 -22.969 1 96.25 179 GLU A C 1
ATOM 1350 O O . GLU A 1 179 ? 10.281 -7.418 -22.547 1 96.25 179 GLU A O 1
ATOM 1355 N N . GLY A 1 180 ? 8.18 -8.109 -22.891 1 96.94 180 GLY A N 1
ATOM 1356 C CA . GLY A 1 180 ? 8.453 -9.43 -22.328 1 96.94 180 GLY A CA 1
ATOM 1357 C C . GLY A 1 180 ? 9.609 -10.133 -23.016 1 96.94 180 GLY A C 1
ATOM 1358 O O . GLY A 1 180 ? 10.469 -10.711 -22.359 1 96.94 180 GLY A O 1
ATOM 1359 N N . VAL A 1 181 ? 9.617 -10.062 -24.281 1 96.94 181 VAL A N 1
ATOM 1360 C CA . VAL A 1 181 ? 10.641 -10.742 -25.078 1 96.94 181 VAL A CA 1
ATOM 1361 C C . VAL A 1 181 ? 12 -10.094 -24.812 1 96.94 181 VAL A C 1
ATOM 1363 O O . VAL A 1 181 ? 13.023 -10.781 -24.75 1 96.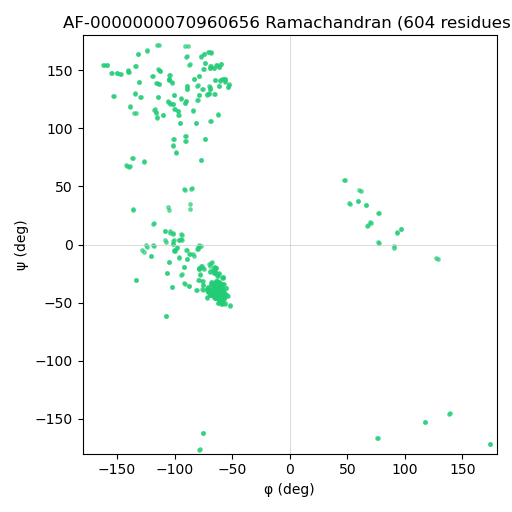94 181 VAL A O 1
ATOM 1366 N N . ARG A 1 182 ? 12.031 -8.773 -24.703 1 97.25 182 ARG A N 1
ATOM 1367 C CA . ARG A 1 182 ? 13.273 -8.086 -24.344 1 97.25 182 ARG A CA 1
ATOM 1368 C C . ARG A 1 182 ? 13.789 -8.547 -22.984 1 97.25 182 ARG A C 1
ATOM 1370 O O . ARG A 1 182 ? 14.992 -8.711 -22.797 1 97.25 182 ARG A O 1
ATOM 1377 N N . CYS A 1 183 ? 12.898 -8.75 -22.047 1 97.69 183 CYS A N 1
ATOM 1378 C CA . CYS A 1 183 ? 13.266 -9.203 -20.719 1 97.69 183 CYS A CA 1
ATOM 1379 C C . CYS A 1 183 ? 13.891 -10.586 -20.75 1 97.69 183 CYS A C 1
ATOM 1381 O O . CYS A 1 183 ? 14.812 -10.883 -19.984 1 97.69 183 CYS A O 1
ATOM 1383 N N . LEU A 1 184 ? 13.43 -11.422 -21.656 1 97.12 184 LEU A N 1
ATOM 1384 C CA . LEU A 1 184 ? 13.914 -12.797 -21.766 1 97.12 184 LEU A CA 1
ATOM 1385 C C . LEU A 1 184 ? 15.391 -12.82 -22.141 1 97.12 184 LEU A C 1
ATOM 1387 O O . LEU A 1 184 ? 16.094 -13.805 -21.891 1 97.12 184 LEU A O 1
ATOM 1391 N N . LYS A 1 185 ? 15.898 -11.781 -22.688 1 96.38 185 LYS A N 1
ATOM 1392 C CA . LYS A 1 185 ? 17.266 -11.734 -23.219 1 96.38 185 LYS A CA 1
ATOM 1393 C C . LYS A 1 185 ? 18.219 -11.141 -22.203 1 96.38 185 LYS A C 1
ATOM 1395 O O . LYS A 1 185 ? 19.438 -11.203 -22.391 1 96.38 185 LYS A O 1
ATOM 1400 N N . VAL A 1 186 ? 17.656 -10.602 -21.203 1 96.5 186 VAL A N 1
ATOM 1401 C CA . VAL A 1 186 ? 18.484 -9.961 -20.188 1 96.5 186 VAL A CA 1
ATOM 1402 C C . VAL A 1 186 ? 19.5 -10.961 -19.641 1 96.5 186 VAL A C 1
ATOM 1404 O O . VAL A 1 186 ? 19.156 -12.125 -19.422 1 96.5 186 VAL A O 1
ATOM 1407 N N . ASN A 1 187 ? 20.75 -10.453 -19.406 1 94.06 187 ASN A N 1
ATOM 1408 C CA . ASN A 1 187 ? 21.828 -11.273 -18.875 1 94.06 187 ASN A CA 1
ATOM 1409 C C . ASN A 1 187 ? 22.016 -12.555 -19.672 1 94.06 187 ASN A C 1
ATOM 1411 O O . ASN A 1 187 ? 22.25 -13.625 -19.094 1 94.06 187 ASN A O 1
ATOM 1415 N N . GLY A 1 188 ? 21.828 -12.516 -21.016 1 93.19 188 GLY A N 1
ATOM 1416 C CA . GLY A 1 188 ? 21.984 -13.664 -21.891 1 93.19 188 GLY A CA 1
ATOM 1417 C C . GLY A 1 188 ? 20.953 -14.75 -21.672 1 93.19 188 GLY A C 1
ATOM 1418 O O . GLY A 1 188 ? 21.203 -15.914 -21.984 1 93.19 188 GLY A O 1
ATOM 1419 N N . GLY A 1 189 ? 19.906 -14.391 -21 1 94.12 189 GLY A N 1
ATOM 1420 C CA . GLY A 1 189 ? 18.844 -15.352 -20.734 1 94.12 189 GLY A CA 1
ATOM 1421 C C . GLY A 1 189 ? 19.016 -16.047 -19.391 1 94.12 189 GLY A C 1
ATOM 1422 O O . GLY A 1 189 ? 18.266 -16.969 -19.062 1 94.12 189 GLY A O 1
ATOM 1423 N N . ASP A 1 190 ? 19.938 -15.539 -18.578 1 94.69 190 ASP A N 1
ATOM 1424 C CA . ASP A 1 190 ? 20.203 -16.156 -17.281 1 94.69 190 ASP A CA 1
ATOM 1425 C C . ASP A 1 190 ? 19.344 -15.523 -16.188 1 94.69 190 ASP A C 1
ATOM 1427 O O . ASP A 1 190 ? 19.859 -15.086 -15.164 1 94.69 190 ASP A O 1
ATOM 1431 N N . ILE A 1 191 ? 18.078 -15.359 -16.375 1 96.12 191 ILE A N 1
ATOM 1432 C CA . ILE A 1 191 ? 17.078 -14.891 -15.414 1 96.12 191 ILE A CA 1
ATOM 1433 C C . ILE A 1 191 ? 15.789 -15.68 -15.594 1 96.12 191 ILE A C 1
ATOM 1435 O O . ILE A 1 191 ? 15.5 -16.188 -16.688 1 96.12 191 ILE A O 1
ATOM 1439 N N . SER A 1 192 ? 15.062 -15.867 -14.562 1 98 192 SER A N 1
ATOM 1440 C CA . SER A 1 192 ? 13.781 -16.562 -14.602 1 98 192 SER A CA 1
ATOM 1441 C C . SER A 1 192 ? 12.633 -15.594 -14.859 1 98 192 SER A C 1
ATOM 1443 O O . SER A 1 192 ? 12.477 -14.609 -14.141 1 98 192 SER A O 1
ATOM 1445 N N . MET A 1 193 ? 11.875 -15.859 -15.898 1 97.94 193 MET A N 1
ATOM 1446 C CA . MET A 1 193 ? 10.703 -15.055 -16.25 1 97.94 193 MET A CA 1
ATOM 1447 C C . MET A 1 193 ? 9.43 -15.891 -16.172 1 97.94 193 MET A C 1
ATOM 1449 O O . MET A 1 193 ? 9.289 -16.875 -16.906 1 97.94 193 MET A O 1
ATOM 1453 N N . PHE A 1 194 ? 8.586 -15.516 -15.297 1 98.62 194 PHE A N 1
ATOM 1454 C CA . PHE A 1 194 ? 7.277 -16.141 -15.188 1 98.62 194 PHE A CA 1
ATOM 1455 C C . PHE A 1 194 ? 6.191 -15.25 -15.766 1 98.62 194 PHE A C 1
ATOM 1457 O O . PHE A 1 194 ? 6.008 -14.117 -15.312 1 98.62 194 PHE A O 1
ATOM 1464 N N . LEU A 1 195 ? 5.461 -15.734 -16.766 1 98.44 195 LEU A N 1
ATOM 1465 C CA . LEU A 1 195 ? 4.305 -14.992 -17.25 1 98.44 195 LEU A CA 1
ATOM 1466 C C . LEU A 1 195 ? 3.164 -15.039 -16.234 1 98.44 195 LEU A C 1
ATOM 1468 O O . LEU A 1 195 ? 2.824 -16.109 -15.727 1 98.44 195 LEU A O 1
ATOM 1472 N N . GLY A 1 196 ? 2.596 -13.836 -15.875 1 97.88 196 GLY A N 1
ATOM 1473 C CA . GLY A 1 196 ? 1.54 -13.742 -14.883 1 97.88 196 GLY A CA 1
ATOM 1474 C C . GLY A 1 196 ? 0.171 -13.492 -15.484 1 97.88 196 GLY A C 1
ATOM 1475 O O . GLY A 1 196 ? -0.686 -12.867 -14.852 1 97.88 196 GLY A O 1
ATOM 1476 N N . CYS A 1 197 ? -0.105 -13.953 -16.719 1 96.69 197 CYS A N 1
ATOM 1477 C CA . CYS A 1 197 ? -1.388 -13.742 -17.375 1 96.69 197 CYS A CA 1
ATOM 1478 C C . CYS A 1 197 ? -1.907 -15.031 -18 1 96.69 197 CYS A C 1
ATOM 1480 O O . CYS A 1 197 ? -1.443 -15.453 -19.062 1 96.69 197 CYS A O 1
ATOM 1482 N N . ASP A 1 198 ? -2.967 -15.523 -17.469 1 97.44 198 ASP A N 1
ATOM 1483 C CA . ASP A 1 198 ? -3.551 -16.781 -17.891 1 97.44 198 ASP A CA 1
ATOM 1484 C C . ASP A 1 198 ? -4 -16.734 -19.344 1 97.44 198 ASP A C 1
ATOM 1486 O O . ASP A 1 198 ? -3.936 -17.734 -20.062 1 97.44 198 ASP A O 1
ATOM 1490 N N . GLU A 1 199 ? -4.301 -15.633 -19.797 1 97.75 199 GLU A N 1
ATOM 1491 C CA . GLU A 1 199 ? -5.102 -15.5 -21.016 1 97.75 199 GLU A CA 1
ATOM 1492 C C . GLU A 1 199 ? -4.219 -15.453 -22.25 1 97.75 199 GLU A C 1
ATOM 1494 O O . GLU A 1 199 ? -4.719 -15.477 -23.375 1 97.75 199 GLU A O 1
ATOM 1499 N N . ILE A 1 200 ? -2.889 -15.438 -22.031 1 98.19 200 ILE A N 1
ATOM 1500 C CA . ILE A 1 200 ? -2.043 -15.297 -23.219 1 98.19 200 ILE A CA 1
ATOM 1501 C C . ILE A 1 200 ? -0.875 -16.281 -23.125 1 98.19 200 ILE A C 1
ATOM 1503 O O . ILE A 1 200 ? 0.206 -16.016 -23.656 1 98.19 200 ILE A O 1
ATOM 1507 N N . LEU A 1 201 ? -1.03 -17.391 -22.484 1 98.38 201 LEU A N 1
ATOM 1508 C CA . LEU A 1 201 ? 0.03 -18.359 -22.25 1 98.38 201 LEU A CA 1
ATOM 1509 C C . LEU A 1 201 ? 0.626 -18.859 -23.562 1 98.38 201 LEU A C 1
ATOM 1511 O O . LEU A 1 201 ? 1.848 -18.875 -23.719 1 98.38 201 LEU A O 1
ATOM 1515 N N . ALA A 1 202 ? -0.242 -19.25 -24.5 1 98.31 202 ALA A N 1
ATOM 1516 C CA . ALA A 1 202 ? 0.232 -19.828 -25.75 1 98.31 202 ALA A CA 1
ATOM 1517 C C . ALA A 1 202 ? 1.146 -18.859 -26.5 1 98.31 202 ALA A C 1
ATOM 1519 O O . ALA A 1 202 ? 2.221 -19.234 -26.969 1 98.31 202 ALA A O 1
ATOM 1520 N N . GLY A 1 203 ? 0.694 -17.609 -26.594 1 97.69 203 GLY A N 1
ATOM 1521 C CA . GLY A 1 203 ? 1.501 -16.594 -27.25 1 97.69 203 GLY A CA 1
ATOM 1522 C C . GLY A 1 203 ? 2.826 -16.344 -26.547 1 97.69 203 GLY A C 1
ATOM 1523 O O . GLY A 1 203 ? 3.865 -16.234 -27.203 1 97.69 203 GLY A O 1
ATOM 1524 N N . ALA A 1 204 ? 2.801 -16.281 -25.234 1 98.12 204 ALA A N 1
ATOM 1525 C CA . ALA A 1 204 ? 4.016 -16.031 -24.453 1 98.12 204 ALA A CA 1
ATOM 1526 C C . ALA A 1 204 ? 5 -17.188 -24.594 1 98.12 204 ALA A C 1
ATOM 1528 O O . ALA A 1 204 ? 6.203 -16.969 -24.75 1 98.12 204 ALA A O 1
ATOM 1529 N N . PHE A 1 205 ? 4.469 -18.406 -24.562 1 97.81 205 PHE A N 1
ATOM 1530 C CA . PHE A 1 205 ? 5.336 -19.578 -24.625 1 97.81 205 PHE A CA 1
ATOM 1531 C C . PHE A 1 205 ? 5.996 -19.672 -26 1 97.81 205 PHE A C 1
ATOM 1533 O O . PHE A 1 205 ? 7.168 -20.047 -26.109 1 97.81 205 PHE A O 1
ATOM 1540 N N . VAL A 1 206 ? 5.289 -19.359 -27.031 1 96.81 206 VAL A N 1
ATOM 1541 C CA . VAL A 1 206 ? 5.859 -19.391 -28.375 1 96.81 206 VAL A CA 1
ATOM 1542 C C . VAL A 1 206 ? 6.996 -18.375 -28.484 1 96.81 206 VAL A C 1
ATOM 1544 O O . VAL A 1 206 ? 7.98 -18.594 -29.188 1 96.81 206 VAL A O 1
ATOM 1547 N N . LEU A 1 207 ? 6.855 -17.312 -27.734 1 96.69 207 LEU A N 1
ATOM 1548 C CA . LEU A 1 207 ? 7.82 -16.219 -27.797 1 96.69 207 LEU A CA 1
ATOM 1549 C C . LEU A 1 207 ? 9.023 -16.5 -26.891 1 96.69 207 LEU A C 1
ATOM 1551 O O . LEU A 1 207 ? 9.984 -15.734 -26.875 1 96.69 207 LEU A O 1
ATOM 1555 N N . GLY A 1 208 ? 8.914 -17.562 -26.094 1 96.06 208 GLY A N 1
ATOM 1556 C CA . GLY A 1 208 ? 10.133 -17.969 -25.422 1 96.06 208 GLY A CA 1
ATOM 1557 C C . GLY A 1 208 ? 9.977 -18.109 -23.922 1 96.06 208 GLY A C 1
ATOM 1558 O O . GLY A 1 208 ? 10.859 -18.656 -23.25 1 96.06 208 GLY A O 1
ATOM 1559 N N . PHE A 1 209 ? 8.867 -17.625 -23.406 1 97.06 209 PHE A N 1
ATOM 1560 C CA . PHE A 1 209 ? 8.617 -17.922 -22 1 97.06 209 PHE A CA 1
ATOM 1561 C C . PHE A 1 209 ? 8.57 -19.422 -21.766 1 97.06 209 PHE A C 1
ATOM 1563 O O . PHE A 1 209 ? 8.016 -20.172 -22.578 1 97.06 209 PHE A O 1
ATOM 1570 N N . ASP A 1 210 ? 9.078 -19.875 -20.672 1 93.88 210 ASP A N 1
ATOM 1571 C CA . ASP A 1 210 ? 9.031 -21.312 -20.391 1 93.88 210 ASP A CA 1
ATOM 1572 C C . ASP A 1 210 ? 8.359 -21.562 -19.031 1 93.88 210 ASP A C 1
ATOM 1574 O O . ASP A 1 210 ? 8.297 -22.703 -18.578 1 93.88 210 ASP A O 1
ATOM 1578 N N . SER A 1 211 ? 7.961 -20.516 -18.359 1 97.62 211 SER A N 1
ATOM 1579 C CA . SER A 1 211 ? 7.328 -20.609 -17.047 1 97.62 211 SER A CA 1
ATOM 1580 C C . SER A 1 211 ? 6.184 -19.609 -16.906 1 97.62 211 SER A C 1
ATOM 1582 O O . SER A 1 211 ? 6.195 -18.562 -17.547 1 97.62 211 SER A O 1
ATOM 1584 N N . ALA A 1 212 ? 5.199 -19.969 -16.141 1 98.5 212 ALA A N 1
ATOM 1585 C CA . ALA A 1 212 ? 4.062 -19.094 -15.883 1 98.5 212 ALA A CA 1
ATOM 1586 C C . ALA A 1 212 ? 3.514 -19.312 -14.477 1 98.5 212 ALA A C 1
ATOM 1588 O O . ALA A 1 212 ? 3.67 -20.391 -13.898 1 98.5 212 ALA A O 1
ATOM 1589 N N . ILE A 1 213 ? 3.043 -18.297 -13.891 1 98.75 213 ILE A N 1
ATOM 1590 C CA . ILE A 1 213 ? 2.234 -18.328 -12.68 1 98.75 213 ILE A CA 1
ATOM 1591 C C . ILE A 1 213 ? 0.795 -17.938 -13 1 98.75 213 ILE A C 1
ATOM 1593 O O . ILE A 1 213 ? 0.53 -16.797 -13.391 1 98.75 213 ILE A O 1
ATOM 1597 N N . ALA A 1 214 ? -0.081 -18.859 -12.898 1 98.44 214 ALA A N 1
ATOM 1598 C CA . ALA A 1 214 ? -1.452 -18.656 -13.367 1 98.44 214 ALA A CA 1
ATOM 1599 C C . ALA A 1 214 ? -2.459 -19.156 -12.328 1 98.44 214 ALA A C 1
ATOM 1601 O O . ALA A 1 214 ? -2.361 -20.281 -11.852 1 98.44 214 ALA A O 1
ATOM 1602 N N . THR A 1 215 ? -3.418 -18.328 -12.008 1 98.62 215 THR A N 1
ATOM 1603 C CA . THR A 1 215 ? -4.379 -18.625 -10.953 1 98.62 215 THR A CA 1
ATOM 1604 C C . THR A 1 215 ? -5.246 -19.828 -11.32 1 98.62 215 THR A C 1
ATOM 1606 O O . THR A 1 215 ? -5.625 -20.609 -10.453 1 98.62 215 THR A O 1
ATOM 1609 N N . THR A 1 216 ? -5.543 -20.016 -12.594 1 98.19 216 THR A N 1
ATOM 1610 C CA . THR A 1 216 ? -6.449 -21.062 -13.055 1 98.19 216 THR A CA 1
ATOM 1611 C C . THR A 1 216 ? -5.863 -22.438 -12.781 1 98.19 216 THR A C 1
ATOM 1613 O O . THR A 1 216 ? -6.586 -23.438 -12.773 1 98.19 216 THR A O 1
ATOM 1616 N N . LEU A 1 217 ? -4.578 -22.531 -12.57 1 98.44 217 LEU A N 1
ATOM 1617 C CA . LEU A 1 217 ? -3.92 -23.812 -12.289 1 98.44 217 LEU A CA 1
ATOM 1618 C C . LEU A 1 217 ? -4.469 -24.422 -11.008 1 98.44 217 LEU A C 1
ATOM 1620 O O . LEU A 1 217 ? -4.383 -25.641 -10.812 1 98.44 217 LEU A O 1
ATOM 1624 N N . ASN A 1 218 ? -5.012 -23.594 -10.094 1 98.38 218 ASN A N 1
ATOM 1625 C CA . ASN A 1 218 ? -5.57 -24.094 -8.844 1 98.38 218 ASN A CA 1
ATOM 1626 C C . ASN A 1 218 ? -6.797 -24.953 -9.078 1 98.38 218 ASN A C 1
ATOM 1628 O O . ASN A 1 218 ? -7.109 -25.828 -8.266 1 98.38 218 ASN A O 1
ATOM 1632 N N . MET A 1 219 ? -7.512 -24.734 -10.25 1 95.62 219 MET A N 1
ATOM 1633 C CA . MET A 1 219 ? -8.797 -25.406 -10.375 1 95.62 219 MET A CA 1
ATOM 1634 C C . MET A 1 219 ? -8.945 -26.062 -11.75 1 95.62 219 MET A C 1
ATOM 1636 O O . MET A 1 219 ? -9.617 -27.094 -11.883 1 95.62 219 MET A O 1
ATOM 1640 N N . VAL A 1 220 ? -8.312 -25.469 -12.742 1 94.94 220 VAL A N 1
ATOM 1641 C CA . VAL A 1 220 ? -8.406 -26.016 -14.094 1 94.94 220 VAL A CA 1
ATOM 1642 C C . VAL A 1 220 ? -7.023 -26 -14.75 1 94.94 220 VAL A C 1
ATOM 1644 O O . VAL A 1 220 ? -6.809 -25.312 -15.75 1 94.94 220 VAL A O 1
ATOM 1647 N N . PRO A 1 221 ? -6.199 -26.891 -14.328 1 96.25 221 PRO A N 1
ATOM 1648 C CA . PRO A 1 221 ? -4.812 -26.875 -14.805 1 96.25 221 PRO A CA 1
ATOM 1649 C C . PRO A 1 221 ? -4.66 -27.422 -16.219 1 96.25 221 PRO A C 1
ATOM 1651 O O . PRO A 1 221 ? -3.682 -27.109 -16.906 1 96.25 221 PRO A O 1
ATOM 1654 N N . ASP A 1 222 ? -5.598 -28.156 -16.719 1 95.88 222 ASP A N 1
ATOM 1655 C CA . ASP A 1 222 ? -5.438 -28.984 -17.922 1 95.88 222 ASP A CA 1
ATOM 1656 C C . ASP A 1 222 ? -5.121 -28.125 -19.141 1 95.88 222 ASP A C 1
ATOM 1658 O O . ASP A 1 222 ? -4.164 -28.391 -19.875 1 95.88 222 ASP A O 1
ATOM 1662 N N . PRO A 1 223 ? -5.926 -27.078 -19.359 1 97.06 223 PRO A N 1
ATOM 1663 C CA . PRO A 1 223 ? -5.629 -26.297 -20.562 1 97.06 223 PRO A CA 1
ATOM 1664 C C . PRO A 1 223 ? -4.215 -25.719 -20.547 1 97.06 223 PRO A C 1
ATOM 1666 O O . PRO A 1 223 ? -3.514 -25.766 -21.562 1 97.06 223 PRO A O 1
ATOM 1669 N N . SER A 1 224 ? -3.771 -25.188 -19.438 1 97.81 224 SER A N 1
ATOM 1670 C CA . SER A 1 224 ? -2.445 -24.594 -19.344 1 97.81 224 SER A CA 1
ATOM 1671 C C . SER A 1 224 ? -1.349 -25.641 -19.531 1 97.81 224 SER A C 1
ATOM 1673 O O . SER A 1 224 ? -0.351 -25.375 -20.203 1 97.81 224 SER A O 1
ATOM 1675 N N . LEU A 1 225 ? -1.554 -26.812 -18.922 1 96.56 225 LEU A N 1
ATOM 1676 C CA . LEU A 1 225 ? -0.601 -27.906 -19.078 1 96.56 225 LEU A CA 1
ATOM 1677 C C . LEU A 1 225 ? -0.522 -28.344 -20.547 1 96.56 225 LEU A C 1
ATOM 1679 O O . LEU A 1 225 ? 0.569 -28.578 -21.062 1 96.56 225 LEU A O 1
ATOM 1683 N N . LYS A 1 226 ? -1.634 -28.406 -21.188 1 97.44 226 LYS A N 1
ATOM 1684 C CA . LYS A 1 226 ? -1.696 -28.828 -22.594 1 97.44 226 LYS A CA 1
ATOM 1685 C C . LYS A 1 226 ? -1.099 -27.766 -23.516 1 97.44 226 LYS A C 1
ATOM 1687 O O . LYS A 1 226 ? -0.491 -28.094 -24.531 1 97.44 226 LYS A O 1
ATOM 1692 N N . ILE A 1 227 ? -1.315 -26.484 -23.188 1 98.25 227 ILE A N 1
ATOM 1693 C CA . ILE A 1 227 ? -0.698 -25.406 -23.953 1 98.25 227 ILE A CA 1
ATOM 1694 C C . ILE A 1 227 ? 0.821 -25.547 -23.906 1 98.25 227 ILE A C 1
ATOM 1696 O O . ILE A 1 227 ? 1.483 -25.5 -24.953 1 98.25 227 ILE A O 1
ATOM 1700 N N . LEU A 1 228 ? 1.354 -25.688 -22.703 1 96.56 228 LEU A N 1
ATOM 1701 C CA . LEU A 1 228 ? 2.797 -25.828 -22.531 1 96.56 228 LEU A CA 1
ATOM 1702 C C . LEU A 1 228 ? 3.328 -27.016 -23.328 1 96.56 228 LEU A C 1
ATOM 1704 O O . LEU A 1 228 ? 4.332 -26.906 -24.031 1 96.56 228 LEU A O 1
ATOM 1708 N N . ALA A 1 229 ? 2.668 -28.141 -23.219 1 95.94 229 ALA A N 1
ATOM 1709 C CA . ALA A 1 229 ? 3.061 -29.359 -23.922 1 95.94 229 ALA A CA 1
ATOM 1710 C C . ALA A 1 229 ? 2.979 -29.172 -25.438 1 95.94 229 ALA A C 1
ATOM 1712 O O . ALA A 1 229 ? 3.859 -29.609 -26.172 1 95.94 229 ALA A O 1
ATOM 1713 N N . ALA A 1 230 ? 1.919 -28.547 -25.844 1 97.88 230 ALA A N 1
ATOM 1714 C CA . ALA A 1 230 ? 1.698 -28.328 -27.281 1 97.88 230 ALA A CA 1
ATOM 1715 C C . ALA A 1 230 ? 2.803 -27.469 -27.875 1 97.88 230 ALA A C 1
ATOM 1717 O O . ALA A 1 230 ? 3.279 -27.734 -28.984 1 97.88 230 ALA A O 1
ATOM 1718 N N . ILE A 1 231 ? 3.166 -26.422 -27.203 1 97.38 231 ILE A N 1
ATOM 1719 C CA . ILE A 1 231 ? 4.215 -25.531 -27.688 1 97.38 231 ILE A CA 1
ATOM 1720 C C . ILE A 1 231 ? 5.547 -26.281 -27.734 1 97.38 231 ILE A C 1
ATOM 1722 O O . ILE A 1 231 ? 6.305 -26.141 -28.703 1 97.38 231 ILE A O 1
ATOM 1726 N N . LYS A 1 232 ? 5.84 -27.078 -26.75 1 95.31 232 LYS A N 1
ATOM 1727 C CA . LYS A 1 232 ? 7.055 -27.891 -26.719 1 95.31 232 LYS A CA 1
ATOM 1728 C C . LYS A 1 232 ? 7.098 -28.875 -27.891 1 95.31 232 LYS A C 1
ATOM 1730 O O . LYS A 1 232 ? 8.172 -29.188 -28.406 1 95.31 232 LYS A O 1
ATOM 1735 N N . ASN A 1 233 ? 5.988 -29.297 -28.266 1 96.56 233 ASN A N 1
ATOM 1736 C CA . ASN A 1 233 ? 5.883 -30.281 -29.344 1 96.56 233 ASN A CA 1
ATOM 1737 C C . ASN A 1 233 ? 5.621 -29.609 -30.688 1 96.56 233 ASN A C 1
ATOM 1739 O O . ASN A 1 233 ? 5.301 -30.281 -31.672 1 96.56 233 ASN A O 1
ATOM 1743 N N . ASN A 1 234 ? 5.594 -28.344 -30.766 1 96.88 234 ASN A N 1
ATOM 1744 C CA . ASN A 1 234 ? 5.414 -27.547 -31.969 1 96.88 234 ASN A CA 1
ATOM 1745 C C . ASN A 1 234 ? 4.02 -27.734 -32.562 1 96.88 234 ASN A C 1
ATOM 1747 O O . ASN A 1 234 ? 3.869 -27.828 -33.781 1 96.88 234 ASN A O 1
ATOM 1751 N N . SER A 1 235 ? 3.092 -27.922 -31.75 1 97.19 235 SER A N 1
ATOM 1752 C CA . SER A 1 235 ? 1.698 -28.016 -32.156 1 97.19 235 SER A CA 1
ATOM 1753 C C . SER A 1 235 ? 0.95 -26.719 -31.891 1 97.19 235 SER A C 1
ATOM 1755 O O . SER A 1 235 ? 0.133 -26.641 -30.969 1 97.19 235 SER A O 1
ATOM 1757 N N . ASN A 1 236 ? 1.039 -25.828 -32.812 1 96.62 236 ASN A N 1
ATOM 1758 C CA . ASN A 1 236 ? 0.484 -24.484 -32.594 1 96.62 236 ASN A CA 1
ATOM 1759 C C . ASN A 1 236 ? -1.041 -24.516 -32.594 1 96.62 236 ASN A C 1
ATOM 1761 O O . ASN A 1 236 ? -1.667 -23.766 -31.828 1 96.62 236 ASN A O 1
ATOM 1765 N N . LYS A 1 237 ? -1.595 -25.266 -33.438 1 97.62 237 LYS A N 1
ATOM 1766 C CA . LYS A 1 237 ? -3.051 -25.344 -33.469 1 97.62 237 LYS A CA 1
ATOM 1767 C C . LYS A 1 237 ? -3.619 -25.844 -32.156 1 97.62 237 LYS A C 1
ATOM 1769 O O . LYS A 1 237 ? -4.59 -25.281 -31.641 1 97.62 237 LYS A O 1
ATOM 1774 N N . ASP A 1 238 ? -3.002 -26.891 -31.625 1 97.81 238 ASP A N 1
ATOM 1775 C CA . ASP A 1 238 ? -3.439 -27.422 -30.344 1 97.81 238 ASP A CA 1
ATOM 1776 C C . ASP A 1 238 ? -3.287 -26.391 -29.234 1 97.81 238 ASP A C 1
ATOM 1778 O O . ASP A 1 238 ? -4.16 -26.25 -28.375 1 97.81 238 ASP A O 1
ATOM 1782 N N . ALA A 1 239 ? -2.17 -25.734 -29.25 1 98.38 239 ALA A N 1
ATOM 1783 C CA . ALA A 1 239 ? -1.931 -24.688 -28.25 1 98.38 239 ALA A CA 1
ATOM 1784 C C . ALA A 1 239 ? -3.01 -23.609 -28.328 1 98.38 239 ALA A C 1
ATOM 1786 O O . ALA A 1 239 ? -3.535 -23.188 -27.281 1 98.38 239 ALA A O 1
ATOM 1787 N N . ARG A 1 240 ? -3.35 -23.203 -29.484 1 98.31 240 ARG A N 1
ATOM 1788 C CA . ARG A 1 240 ? -4.375 -22.188 -29.688 1 98.31 240 ARG A CA 1
ATOM 1789 C C . ARG A 1 240 ? -5.734 -22.672 -29.203 1 98.31 240 ARG A C 1
ATOM 1791 O O . ARG A 1 240 ? -6.461 -21.922 -28.531 1 98.31 240 ARG A O 1
ATOM 1798 N N . ASP A 1 241 ? -6.078 -23.859 -29.547 1 98.31 241 ASP A N 1
ATOM 1799 C CA . ASP A 1 241 ? -7.363 -24.422 -29.141 1 98.31 241 ASP A CA 1
ATOM 1800 C C . ASP A 1 241 ? -7.484 -24.469 -27.625 1 98.31 241 ASP A C 1
ATOM 1802 O O . ASP A 1 241 ? -8.539 -24.141 -27.062 1 98.31 241 ASP A O 1
ATOM 1806 N N . GLN A 1 242 ? -6.434 -24.906 -27 1 98.19 242 GLN A N 1
ATOM 1807 C CA . GLN A 1 242 ? -6.441 -24.969 -25.547 1 98.19 242 GLN A CA 1
ATOM 1808 C C . GLN A 1 242 ? -6.516 -23.578 -24.922 1 98.19 242 GLN A C 1
ATOM 1810 O O . GLN A 1 242 ? -7.164 -23.375 -23.891 1 98.19 242 GLN A O 1
ATOM 1815 N N . GLN A 1 243 ? -5.863 -22.609 -25.531 1 98.62 243 GLN A N 1
ATOM 1816 C CA . GLN A 1 243 ? -5.934 -21.234 -25.062 1 98.62 243 GLN A CA 1
ATOM 1817 C C . GLN A 1 243 ? -7.359 -20.688 -25.172 1 98.62 243 GLN A C 1
ATOM 1819 O O . GLN A 1 243 ? -7.832 -20.016 -24.25 1 98.62 243 GLN A O 1
ATOM 1824 N N . ILE A 1 244 ? -7.992 -20.984 -26.281 1 97.94 244 ILE A N 1
ATOM 1825 C CA . ILE A 1 244 ? -9.375 -20.547 -26.469 1 97.94 244 ILE A CA 1
ATOM 1826 C C . ILE A 1 244 ? -10.266 -21.141 -25.391 1 97.94 244 ILE A C 1
ATOM 1828 O O . ILE A 1 244 ? -11.086 -20.453 -24.797 1 97.94 244 ILE A O 1
ATOM 1832 N N . LYS A 1 245 ? -10.094 -22.422 -25.125 1 96.75 245 LYS A N 1
ATOM 1833 C CA . LYS A 1 245 ? -10.852 -23.094 -24.078 1 96.75 245 LYS A CA 1
ATOM 1834 C C . LYS A 1 245 ? -10.609 -22.453 -22.719 1 96.75 245 LYS A C 1
ATOM 1836 O O . LYS A 1 245 ? -11.555 -22.203 -21.969 1 96.75 245 LYS A O 1
ATOM 1841 N N . LEU A 1 246 ? -9.367 -22.203 -22.422 1 97.81 246 LEU A N 1
ATOM 1842 C CA . LEU A 1 246 ? -9.008 -21.578 -21.156 1 97.81 246 LEU A CA 1
ATOM 1843 C C . LEU A 1 246 ? -9.641 -20.203 -21.016 1 97.81 246 LEU A C 1
ATOM 1845 O O . LEU A 1 246 ? -10.172 -19.859 -19.953 1 97.81 246 LEU A O 1
ATOM 1849 N N . ASN A 1 247 ? -9.57 -19.422 -22.078 1 98.06 247 ASN A N 1
ATOM 1850 C CA . ASN A 1 247 ? -10.125 -18.078 -22.062 1 98.06 247 ASN A CA 1
ATOM 1851 C C . ASN A 1 247 ? -11.641 -18.109 -21.859 1 98.06 247 ASN A C 1
ATOM 1853 O O . ASN A 1 247 ? -12.195 -17.219 -21.219 1 98.06 247 ASN A O 1
ATOM 1857 N N . GLU A 1 248 ? -12.305 -19.078 -22.438 1 96.31 248 GLU A N 1
ATOM 1858 C CA . GLU A 1 248 ? -13.742 -19.219 -22.25 1 96.31 248 GLU A CA 1
ATOM 1859 C C . GLU A 1 248 ? -14.07 -19.531 -20.781 1 96.31 248 GLU A C 1
ATOM 1861 O O . GLU A 1 248 ? -15.016 -18.969 -20.234 1 96.31 248 GLU A O 1
ATOM 1866 N N . LEU A 1 249 ? -13.32 -20.406 -20.172 1 96.88 249 LEU A N 1
ATOM 1867 C CA . LEU A 1 249 ? -13.508 -20.719 -18.766 1 96.88 249 LEU A CA 1
ATOM 1868 C C . LEU A 1 249 ? -13.289 -19.484 -17.891 1 96.88 249 LEU A C 1
ATOM 1870 O O . LEU A 1 249 ? -14.07 -19.234 -16.969 1 96.88 249 LEU A O 1
ATOM 1874 N N . ILE A 1 250 ? -12.25 -18.75 -18.203 1 97.81 250 ILE A N 1
ATOM 1875 C CA . ILE A 1 250 ? -11.93 -17.547 -17.438 1 97.81 250 ILE A CA 1
ATOM 1876 C C . ILE A 1 250 ? -13.078 -16.547 -17.562 1 97.81 250 ILE A C 1
ATOM 1878 O O . ILE A 1 250 ? -13.477 -15.938 -16.562 1 97.81 250 ILE A O 1
ATOM 1882 N N . ARG A 1 251 ? -13.586 -16.391 -18.719 1 96.94 251 ARG A N 1
ATOM 1883 C CA . ARG A 1 251 ? -14.695 -15.484 -18.953 1 96.94 251 ARG A CA 1
ATOM 1884 C C . ARG A 1 251 ? -15.898 -15.852 -18.078 1 96.94 251 ARG A C 1
ATOM 1886 O O . ARG A 1 251 ? -16.531 -14.977 -17.484 1 96.94 251 ARG A O 1
ATOM 1893 N N . ILE A 1 252 ? -16.188 -17.094 -18 1 96.31 252 ILE A N 1
ATOM 1894 C CA . ILE A 1 252 ? -17.297 -17.578 -17.188 1 96.31 252 ILE A CA 1
ATOM 1895 C C . ILE A 1 252 ? -17.031 -17.312 -15.711 1 96.31 252 ILE A C 1
ATOM 1897 O O . ILE A 1 252 ? -17.891 -16.812 -14.992 1 96.31 252 ILE A O 1
ATOM 1901 N N . MET A 1 253 ? -15.852 -17.594 -15.289 1 97.19 253 MET A N 1
ATOM 1902 C CA . MET A 1 253 ? -15.484 -17.484 -13.883 1 97.19 253 MET A CA 1
ATOM 1903 C C . MET A 1 253 ? -15.492 -16.031 -13.422 1 97.19 253 MET A C 1
ATOM 1905 O O . MET A 1 253 ? -15.891 -15.734 -12.297 1 97.19 253 MET A O 1
ATOM 1909 N N . THR A 1 254 ? -15.078 -15.086 -14.234 1 97.5 254 THR A N 1
ATOM 1910 C CA . THR A 1 254 ? -14.812 -13.727 -13.789 1 97.5 254 THR A CA 1
ATOM 1911 C C . THR A 1 254 ? -15.977 -12.805 -14.156 1 97.5 254 THR A C 1
ATOM 1913 O O . THR A 1 254 ? -15.867 -11.578 -14.031 1 97.5 254 THR A O 1
ATOM 1916 N N . ARG A 1 255 ? -17.062 -13.336 -14.594 1 96.38 255 ARG A N 1
ATOM 1917 C CA . ARG A 1 255 ? -18.172 -12.586 -15.164 1 96.38 255 ARG A CA 1
ATOM 1918 C C . ARG A 1 255 ? -18.75 -11.609 -14.141 1 96.38 255 ARG A C 1
ATOM 1920 O O . ARG A 1 255 ? -19.156 -10.5 -14.5 1 96.38 255 ARG A O 1
ATOM 1927 N N . ASN A 1 256 ? -18.734 -11.961 -12.875 1 95.5 256 ASN A N 1
ATOM 1928 C CA . ASN A 1 256 ? -19.578 -11.242 -11.914 1 95.5 256 ASN A CA 1
ATOM 1929 C C . ASN A 1 256 ? -18.734 -10.57 -10.836 1 95.5 256 ASN A C 1
ATOM 1931 O O . ASN A 1 256 ? -19.25 -10.219 -9.773 1 95.5 256 ASN A O 1
ATOM 1935 N N . GLY A 1 257 ? -17.484 -10.391 -11.055 1 95.25 257 GLY A N 1
ATOM 1936 C CA . GLY A 1 257 ? -16.703 -9.766 -10 1 95.25 257 GLY A CA 1
ATOM 1937 C C . GLY A 1 257 ? -15.219 -9.734 -10.297 1 95.25 257 GLY A C 1
ATOM 1938 O O . GLY A 1 257 ? -14.797 -9.984 -11.43 1 95.25 257 GLY A O 1
ATOM 1939 N N . GLY A 1 258 ? -14.461 -9.312 -9.242 1 95.81 258 GLY A N 1
ATOM 1940 C CA . GLY A 1 258 ? -13.016 -9.211 -9.391 1 95.81 258 GLY A CA 1
ATOM 1941 C C . GLY A 1 258 ? -12.328 -10.555 -9.391 1 95.81 258 GLY A C 1
ATOM 1942 O O . GLY A 1 258 ? -12.906 -11.562 -8.992 1 95.81 258 GLY A O 1
ATOM 1943 N N . TRP A 1 259 ? -11.141 -10.562 -9.828 1 96.81 259 TRP A N 1
ATOM 1944 C CA . TRP A 1 259 ? -10.328 -11.742 -10.102 1 96.81 259 TRP A CA 1
ATOM 1945 C C . TRP A 1 259 ? -10.305 -12.68 -8.898 1 96.81 259 TRP A C 1
ATOM 1947 O O . TRP A 1 259 ? -10.703 -13.844 -9.008 1 96.81 259 TRP A O 1
ATOM 1957 N N . VAL A 1 260 ? -9.961 -12.195 -7.672 1 98.25 260 VAL A N 1
ATOM 1958 C CA . VAL A 1 260 ? -9.758 -13.047 -6.504 1 98.25 260 VAL A CA 1
ATOM 1959 C C . VAL A 1 260 ? -11.102 -13.586 -6.02 1 98.25 260 VAL A C 1
ATOM 1961 O O . VAL A 1 260 ? -11.242 -14.781 -5.762 1 98.25 260 VAL A O 1
ATOM 1964 N N . ALA A 1 261 ? -12.062 -12.719 -5.949 1 98.12 261 ALA A N 1
ATOM 1965 C CA . ALA A 1 261 ? -13.375 -13.109 -5.43 1 98.12 261 ALA A CA 1
ATOM 1966 C C . ALA A 1 261 ? -14 -14.203 -6.289 1 98.12 261 ALA A C 1
ATOM 1968 O O . ALA A 1 261 ? -14.547 -15.18 -5.762 1 98.12 261 ALA A O 1
ATOM 1969 N N . THR A 1 262 ? -13.891 -14.062 -7.551 1 98.38 262 THR A N 1
ATOM 1970 C CA . THR A 1 262 ? -14.523 -15.008 -8.461 1 98.38 262 THR A CA 1
ATOM 1971 C C . THR A 1 262 ? -13.742 -16.312 -8.516 1 98.38 262 THR A C 1
ATOM 1973 O O . THR A 1 262 ? -14.336 -17.406 -8.562 1 98.38 262 THR A O 1
ATOM 1976 N N . MET A 1 263 ? -12.445 -16.234 -8.484 1 98.25 263 MET A N 1
ATOM 1977 C CA . MET A 1 263 ? -11.617 -17.438 -8.547 1 98.25 263 MET A CA 1
ATOM 1978 C C . MET A 1 263 ? -11.773 -18.266 -7.277 1 98.25 263 MET A C 1
ATOM 1980 O O . MET A 1 263 ? -11.703 -19.5 -7.32 1 98.25 263 MET A O 1
ATOM 1984 N N . LYS A 1 264 ? -11.961 -17.609 -6.152 1 98.5 264 LYS A N 1
ATOM 1985 C CA . LYS A 1 264 ? -12.219 -18.359 -4.926 1 98.5 264 LYS A CA 1
ATOM 1986 C C . LYS A 1 264 ? -13.531 -19.141 -5.023 1 98.5 264 LYS A C 1
ATOM 1988 O O . LYS A 1 264 ? -13.602 -20.281 -4.594 1 98.5 264 LYS A O 1
ATOM 1993 N N . VAL A 1 265 ? -14.531 -18.531 -5.621 1 98.25 265 VAL A N 1
ATOM 1994 C CA . VAL A 1 265 ? -15.805 -19.219 -5.805 1 98.25 265 VAL A CA 1
ATOM 1995 C C . VAL A 1 265 ? -15.617 -20.406 -6.742 1 98.25 265 VAL A C 1
ATOM 1997 O O . VAL A 1 265 ? -16.094 -21.516 -6.461 1 98.25 265 VAL A O 1
ATOM 2000 N N . ALA A 1 266 ? -14.891 -20.156 -7.859 1 98.06 266 ALA A N 1
ATOM 2001 C CA . ALA A 1 266 ? -14.641 -21.234 -8.82 1 98.06 266 ALA A CA 1
ATOM 2002 C C . ALA A 1 266 ? -13.938 -22.406 -8.148 1 98.06 266 ALA A C 1
ATOM 2004 O O . ALA A 1 266 ? -14.328 -23.562 -8.352 1 98.06 266 ALA A O 1
ATOM 2005 N N . MET A 1 267 ? -12.945 -22.156 -7.375 1 97.81 267 MET A N 1
ATOM 2006 C CA . MET A 1 267 ? -12.211 -23.219 -6.676 1 97.81 267 MET A CA 1
ATOM 2007 C C . MET A 1 267 ? -13.133 -24 -5.746 1 97.81 267 MET A C 1
ATOM 2009 O O . MET A 1 267 ? -13.141 -25.219 -5.762 1 97.81 267 MET A O 1
ATOM 2013 N N . ASN A 1 268 ? -13.898 -23.25 -4.934 1 97.31 268 ASN A N 1
ATOM 2014 C CA . ASN A 1 268 ? -14.812 -23.859 -3.967 1 97.31 268 ASN A CA 1
ATOM 2015 C C . ASN A 1 268 ? -15.828 -24.766 -4.652 1 97.31 268 ASN A C 1
ATOM 2017 O O . ASN A 1 268 ? -16.266 -25.766 -4.078 1 97.31 268 ASN A O 1
ATOM 2021 N N . VAL A 1 269 ? -16.141 -24.453 -5.871 1 95.06 269 VAL A N 1
ATOM 2022 C CA . VAL A 1 269 ? -17.266 -25.109 -6.543 1 95.06 269 VAL A CA 1
ATOM 2023 C C . VAL A 1 269 ? -16.766 -26.328 -7.305 1 95.06 269 VAL A C 1
ATOM 2025 O O . VAL A 1 269 ? -17.453 -27.344 -7.375 1 95.06 269 VAL A O 1
ATOM 2028 N N . ILE A 1 270 ? -15.578 -26.281 -7.816 1 93.75 270 ILE A N 1
ATOM 2029 C CA . ILE A 1 270 ? -15.289 -27.328 -8.789 1 93.75 270 ILE A CA 1
ATOM 2030 C C . ILE A 1 270 ? -14.125 -28.188 -8.297 1 93.75 270 ILE A C 1
ATOM 2032 O O . ILE A 1 270 ? -13.664 -29.094 -9.008 1 93.75 270 ILE A O 1
ATOM 2036 N N . THR A 1 271 ? -13.578 -27.875 -7.133 1 96.56 271 THR A N 1
ATOM 2037 C CA . THR A 1 271 ? -12.508 -28.688 -6.559 1 96.56 271 THR A CA 1
ATOM 2038 C C . THR A 1 271 ? -12.883 -29.156 -5.156 1 96.56 271 THR A C 1
ATOM 2040 O O . THR A 1 271 ? -13.852 -28.672 -4.574 1 96.56 271 THR A O 1
ATOM 2043 N N . PRO A 1 272 ? -12.133 -30.109 -4.594 1 96.94 272 PRO A N 1
ATOM 2044 C CA . PRO A 1 272 ? -12.422 -30.562 -3.23 1 96.94 272 PRO A CA 1
ATOM 2045 C C . PRO A 1 272 ? -11.891 -29.609 -2.166 1 96.94 272 PRO A C 1
ATOM 2047 O O . PRO A 1 272 ? -12.023 -29.875 -0.97 1 96.94 272 PRO A O 1
ATOM 2050 N N . ILE A 1 273 ? -11.234 -28.516 -2.545 1 98.31 273 ILE A N 1
ATOM 2051 C CA . ILE A 1 273 ? -10.609 -27.594 -1.613 1 98.31 273 ILE A CA 1
ATOM 2052 C C . ILE A 1 273 ? -11.516 -26.375 -1.417 1 98.31 273 ILE A C 1
ATOM 2054 O O . ILE A 1 273 ? -11.773 -25.625 -2.363 1 98.31 273 ILE A O 1
ATOM 2058 N N . ASN A 1 274 ? -12.008 -26.156 -0.233 1 98.06 274 ASN A N 1
ATOM 2059 C CA . ASN A 1 274 ? -12.789 -24.969 0.113 1 98.06 274 ASN A CA 1
ATOM 2060 C C . ASN A 1 274 ? -11.922 -23.891 0.768 1 98.06 274 ASN A C 1
ATOM 2062 O O . ASN A 1 274 ? -11.508 -24.047 1.92 1 98.06 274 ASN A O 1
ATOM 2066 N N . VAL A 1 275 ? -11.719 -22.781 0.039 1 98.62 275 VAL A N 1
ATOM 2067 C CA . VAL A 1 275 ? -10.812 -21.75 0.526 1 98.62 275 VAL A CA 1
ATOM 2068 C C . VAL A 1 275 ? -11.617 -20.609 1.141 1 98.62 275 VAL A C 1
ATOM 2070 O O . VAL A 1 275 ? -11.047 -19.594 1.558 1 98.62 275 VAL A O 1
ATOM 2073 N N . GLY A 1 276 ? -12.945 -20.75 1.209 1 98.12 276 GLY A N 1
ATOM 2074 C CA . GLY A 1 276 ? -13.781 -19.734 1.847 1 98.12 276 GLY A CA 1
ATOM 2075 C C . GLY A 1 276 ? -13.977 -18.5 0.997 1 98.12 276 GLY A C 1
ATOM 2076 O O . GLY A 1 276 ? -13.812 -18.547 -0.225 1 98.12 276 GLY A O 1
ATOM 2077 N N . ARG A 1 277 ? -14.484 -17.406 1.577 1 97.44 277 ARG A N 1
ATOM 2078 C CA . ARG A 1 277 ? -14.812 -16.141 0.936 1 97.44 277 ARG A CA 1
ATOM 2079 C C . ARG A 1 277 ? -13.602 -15.203 0.905 1 97.44 277 ARG A C 1
ATOM 2081 O O . ARG A 1 277 ? -12.688 -15.352 1.714 1 97.44 277 ARG A O 1
ATOM 2088 N N . PRO A 1 278 ? -13.594 -14.289 -0.064 1 98.31 278 PRO A N 1
ATOM 2089 C CA . PRO A 1 278 ? -12.531 -13.281 -0.021 1 98.31 278 PRO A CA 1
ATOM 2090 C C . PRO A 1 278 ? -12.641 -12.359 1.191 1 98.31 278 PRO A C 1
ATOM 2092 O O . PRO A 1 278 ? -13.742 -12.141 1.707 1 98.31 278 PRO A O 1
ATOM 2095 N N . ARG A 1 279 ? -11.578 -11.859 1.622 1 97.69 279 ARG A N 1
ATOM 2096 C CA . ARG A 1 279 ? -11.57 -10.914 2.736 1 97.69 279 ARG A CA 1
ATOM 2097 C C . ARG A 1 279 ? -11.875 -9.5 2.258 1 97.69 279 ARG A C 1
ATOM 2099 O O . ARG A 1 279 ? -11.375 -9.07 1.215 1 97.69 279 ARG A O 1
ATOM 2106 N N . PRO A 1 280 ? -12.617 -8.766 3.078 1 96.69 280 PRO A N 1
ATOM 2107 C CA . PRO A 1 280 ? -12.766 -7.34 2.76 1 96.69 280 PRO A CA 1
ATOM 2108 C C . PRO A 1 280 ? -11.422 -6.621 2.652 1 96.69 280 PRO A C 1
ATOM 2110 O O . PRO A 1 280 ? -10.469 -6.973 3.354 1 96.69 280 PRO A O 1
ATOM 2113 N N . PRO A 1 281 ? -11.352 -5.652 1.667 1 96.31 281 PRO A N 1
ATOM 2114 C CA . PRO A 1 281 ? -12.438 -4.918 1.015 1 96.31 281 PRO A CA 1
ATOM 2115 C C . PRO A 1 281 ? -12.891 -5.574 -0.287 1 96.31 281 PRO A C 1
ATOM 2117 O O . PRO A 1 281 ? -13.688 -4.992 -1.03 1 96.31 281 PRO A O 1
ATOM 2120 N N . LEU A 1 282 ? -12.375 -6.789 -0.578 1 97.44 282 LEU A N 1
ATOM 2121 C CA . LEU A 1 282 ? -12.883 -7.496 -1.749 1 97.44 282 LEU A CA 1
ATOM 2122 C C . LEU A 1 282 ? -14.352 -7.855 -1.576 1 97.44 282 LEU A C 1
ATOM 2124 O O . LEU A 1 282 ? -14.781 -8.234 -0.483 1 97.44 282 LEU A O 1
ATOM 2128 N N . THR A 1 283 ? -15.07 -7.746 -2.635 1 96.06 283 THR A N 1
ATOM 2129 C CA . THR A 1 283 ? -16.5 -7.996 -2.584 1 96.06 283 THR A CA 1
ATOM 2130 C C . THR A 1 283 ? -16.812 -9.438 -2.965 1 96.06 283 THR A C 1
ATOM 2132 O O . THR A 1 283 ? -16.438 -9.898 -4.043 1 96.06 283 THR A O 1
ATOM 2135 N N . ALA A 1 284 ? -17.5 -10.094 -2.135 1 96.88 284 ALA A N 1
ATOM 2136 C CA . ALA A 1 284 ? -17.906 -11.469 -2.396 1 96.88 284 ALA A CA 1
ATOM 2137 C C . ALA A 1 284 ? -19.047 -11.523 -3.406 1 96.88 284 ALA A C 1
ATOM 2139 O O . ALA A 1 284 ? -19.844 -10.578 -3.518 1 96.88 284 ALA A O 1
ATOM 2140 N N . LEU A 1 285 ? -19.109 -12.594 -4.148 1 97.88 285 LEU A N 1
ATOM 2141 C CA . LEU A 1 285 ? -20.234 -12.828 -5.043 1 97.88 285 LEU A CA 1
ATOM 2142 C C . LEU A 1 285 ? -21.516 -13.133 -4.25 1 97.88 285 LEU A C 1
ATOM 2144 O O . LEU A 1 285 ? -21.438 -13.672 -3.145 1 97.88 285 LEU A O 1
ATOM 2148 N N . THR A 1 286 ? -22.594 -12.805 -4.855 1 97.44 286 THR A N 1
ATOM 2149 C CA . THR A 1 286 ? -23.875 -13.172 -4.262 1 97.44 286 THR A CA 1
ATOM 2150 C C . THR A 1 286 ? -24.188 -14.648 -4.496 1 97.44 286 THR A C 1
ATOM 2152 O O . THR A 1 286 ? -23.578 -15.281 -5.367 1 97.44 286 THR A O 1
ATOM 2155 N N . GLU A 1 287 ? -25.109 -15.164 -3.699 1 97.5 287 GLU A N 1
ATOM 2156 C CA . GLU A 1 287 ? -25.516 -16.562 -3.859 1 97.5 287 GLU A CA 1
ATOM 2157 C C . GLU A 1 287 ? -26.047 -16.828 -5.27 1 97.5 287 GLU A C 1
ATOM 2159 O O . GLU A 1 287 ? -25.812 -17.891 -5.832 1 97.5 287 GLU A O 1
ATOM 2164 N N . ALA A 1 288 ? -26.781 -15.93 -5.832 1 98 288 ALA A N 1
ATOM 2165 C CA . ALA A 1 288 ? -27.312 -16.062 -7.184 1 98 288 ALA A CA 1
ATOM 2166 C C . ALA A 1 288 ? -26.188 -16.141 -8.211 1 98 288 ALA A C 1
ATOM 2168 O O . ALA A 1 288 ? -26.234 -16.938 -9.148 1 98 288 ALA A O 1
ATOM 2169 N N . GLN A 1 289 ? -25.188 -15.289 -8.078 1 97.88 289 GLN A N 1
ATOM 2170 C CA . GLN A 1 289 ? -24.031 -15.281 -8.969 1 97.88 289 GLN A CA 1
ATOM 2171 C C . GLN A 1 289 ? -23.234 -16.578 -8.859 1 97.88 289 GLN A C 1
ATOM 2173 O O . GLN A 1 289 ? -22.75 -17.109 -9.867 1 97.88 289 GLN A O 1
ATOM 2178 N N . ILE A 1 290 ? -23.094 -17.062 -7.648 1 97.69 290 ILE A N 1
ATOM 2179 C CA . ILE A 1 290 ? -22.391 -18.312 -7.391 1 97.69 290 ILE A CA 1
ATOM 2180 C C . ILE A 1 290 ? -23.109 -19.469 -8.078 1 97.69 290 ILE A C 1
ATOM 2182 O O . ILE A 1 290 ? -22.484 -20.312 -8.734 1 97.69 290 ILE A O 1
ATOM 2186 N N . THR A 1 291 ? -24.391 -19.531 -7.922 1 97 291 THR A N 1
ATOM 2187 C CA . THR A 1 291 ? -25.203 -20.578 -8.523 1 97 291 THR A CA 1
ATOM 2188 C C . THR A 1 291 ? -25.078 -20.547 -10.047 1 97 291 THR A C 1
ATOM 2190 O O . THR A 1 291 ? -24.969 -21.594 -10.688 1 97 291 THR A O 1
ATOM 2193 N N . GLN A 1 292 ? -25.141 -19.406 -10.562 1 96.88 292 GLN A N 1
ATOM 2194 C CA . GLN A 1 292 ? -24.984 -19.234 -12 1 96.88 292 GLN A CA 1
ATOM 2195 C C . GLN A 1 292 ? -23.625 -19.766 -12.477 1 96.88 292 GLN A C 1
ATOM 2197 O O . GLN A 1 292 ? -23.562 -20.484 -13.469 1 96.88 292 GLN A O 1
ATOM 2202 N N . MET A 1 293 ? -22.562 -19.406 -11.805 1 96.5 293 MET A N 1
ATOM 2203 C CA . MET A 1 293 ? -21.234 -19.875 -12.156 1 96.5 293 MET A CA 1
ATOM 2204 C C . MET A 1 293 ? -21.156 -21.406 -12.086 1 96.5 293 MET A C 1
ATOM 2206 O O . MET A 1 293 ? -20.594 -22.047 -12.977 1 96.5 293 MET A O 1
ATOM 2210 N N . LYS A 1 294 ? -21.656 -21.906 -11 1 95.44 294 LYS A N 1
ATOM 2211 C CA . LYS A 1 294 ? -21.641 -23.359 -10.781 1 95.44 294 LYS A CA 1
ATOM 2212 C C . LYS A 1 294 ? -22.312 -24.094 -11.938 1 95.44 294 LYS A C 1
ATOM 2214 O O . LYS A 1 294 ? -21.781 -25.078 -12.453 1 95.44 294 LYS A O 1
ATOM 2219 N N . THR A 1 295 ? -23.406 -23.625 -12.383 1 95 295 THR A N 1
ATOM 2220 C CA . THR A 1 295 ? -24.172 -24.234 -13.461 1 95 295 THR A CA 1
ATOM 2221 C C . THR A 1 295 ? -23.391 -24.188 -14.773 1 95 295 THR A C 1
ATOM 2223 O O . THR A 1 295 ? -23.297 -25.188 -15.484 1 95 295 THR A O 1
ATOM 2226 N N . GLU A 1 296 ? -22.828 -23.109 -15 1 94.12 296 GLU A N 1
ATOM 2227 C CA . GLU A 1 296 ? -22.125 -22.922 -16.266 1 94.12 296 GLU A CA 1
ATOM 2228 C C . GLU A 1 296 ? -20.828 -23.719 -16.297 1 94.12 296 GLU A C 1
ATOM 2230 O O . GLU A 1 296 ? -20.469 -24.297 -17.328 1 94.12 296 GLU A O 1
ATOM 2235 N N . LEU A 1 297 ? -20.141 -23.766 -15.148 1 92.44 297 LEU A N 1
ATOM 2236 C CA . LEU A 1 297 ? -18.875 -24.484 -15.102 1 92.44 297 LEU A CA 1
ATOM 2237 C C . LEU A 1 297 ? -19.109 -26 -15.188 1 92.44 297 LEU A C 1
ATOM 2239 O O . LEU A 1 297 ? -18.328 -26.719 -15.82 1 92.44 297 LEU A O 1
ATOM 2243 N N . LYS A 1 298 ? -20.094 -26.469 -14.594 1 87.94 298 LYS A N 1
ATOM 2244 C CA . LYS A 1 298 ? -20.406 -27.906 -14.641 1 87.94 298 LYS A CA 1
ATOM 2245 C C . LYS A 1 298 ? -20.766 -28.344 -16.047 1 87.94 298 LYS A C 1
ATOM 2247 O O . LYS A 1 298 ? -20.438 -29.453 -16.469 1 87.94 298 LYS A O 1
ATOM 2252 N N . SER A 1 299 ? -21.375 -27.516 -16.719 1 85.62 299 SER A N 1
ATOM 2253 C CA . SER A 1 299 ? -21.75 -27.828 -18.094 1 85.62 299 SER A CA 1
ATOM 2254 C C . SER A 1 299 ? -20.516 -27.922 -19 1 85.62 299 SER A C 1
ATOM 2256 O O . SER A 1 299 ? -20.5 -28.703 -19.938 1 85.62 299 SER A O 1
ATOM 2258 N N . LEU A 1 300 ? -19.562 -27.172 -18.703 1 83.75 300 LEU A N 1
ATOM 2259 C CA . LEU A 1 300 ? -18.375 -27.109 -19.547 1 83.75 300 LEU A CA 1
ATOM 2260 C C . LEU A 1 300 ? -17.359 -28.188 -19.156 1 83.75 300 LEU A C 1
ATOM 2262 O O . LEU A 1 300 ? -16.672 -28.734 -20 1 83.75 300 LEU A O 1
ATOM 2266 N N . ILE A 1 301 ? -17.312 -28.438 -17.859 1 75.81 301 ILE A N 1
ATOM 2267 C CA . ILE A 1 301 ? -16.297 -29.391 -17.406 1 75.81 301 ILE A CA 1
ATOM 2268 C C . ILE A 1 301 ? -16.797 -30.812 -17.625 1 75.81 301 ILE A C 1
ATOM 2270 O O . ILE A 1 301 ? -16.016 -31.719 -17.938 1 75.81 301 ILE A O 1
ATOM 2274 N N . GLN A 1 302 ? -18.062 -31.141 -17.406 1 61.66 302 GLN A N 1
ATOM 2275 C CA . GLN A 1 302 ? -18.625 -32.469 -17.688 1 61.66 302 GLN A CA 1
ATOM 2276 C C . GLN A 1 302 ? -18.594 -32.781 -19.172 1 61.66 302 GLN A C 1
ATOM 2278 O O . GLN A 1 302 ? -18.453 -33.938 -19.578 1 61.66 302 GLN A O 1
ATOM 2283 N N . VAL A 1 303 ? -18.812 -31.906 -19.984 1 48.94 303 VAL A N 1
ATOM 2284 C CA . VAL A 1 303 ? -18.844 -32.188 -21.406 1 48.94 303 VAL A CA 1
ATOM 2285 C C . VAL A 1 303 ? -17.453 -32.5 -21.906 1 48.94 303 VAL A C 1
ATOM 2287 O O . VAL A 1 303 ? -17.281 -33.094 -22.984 1 48.94 303 VAL A O 1
ATOM 2290 N N . LYS A 1 304 ? -16.422 -32.188 -21.219 1 45.94 304 LYS A N 1
ATOM 2291 C CA . LYS A 1 304 ? -15.125 -32.531 -21.797 1 45.94 304 LYS A CA 1
ATOM 2292 C C . LYS A 1 304 ? -14.625 -33.875 -21.25 1 45.94 304 LYS A C 1
ATOM 2294 O O . LYS A 1 304 ? -14.766 -34.156 -20.062 1 45.94 304 LYS A O 1
ATOM 2299 N N . MET B 1 1 ? -20.891 15.352 9.328 1 86 1 MET B N 1
ATOM 2300 C CA . MET B 1 1 ? -20.672 16.234 10.469 1 86 1 MET B CA 1
ATOM 2301 C C . MET B 1 1 ? -19.359 17 10.32 1 86 1 MET B C 1
ATOM 2303 O O . MET B 1 1 ? -18.375 16.453 9.812 1 86 1 MET B O 1
ATOM 2307 N N . LYS B 1 2 ? -19.312 18.188 10.695 1 91.31 2 LYS B N 1
ATOM 2308 C CA . LYS B 1 2 ? -18.141 19.047 10.625 1 91.31 2 LYS B CA 1
ATOM 2309 C C . LYS B 1 2 ? -17.297 18.938 11.891 1 91.31 2 LYS B C 1
ATOM 2311 O O . LYS B 1 2 ? -17.828 18.891 13 1 91.31 2 LYS B O 1
ATOM 2316 N N . LEU B 1 3 ? -15.969 18.844 11.773 1 96.06 3 LEU B N 1
ATOM 2317 C CA . LEU B 1 3 ? -15.062 18.812 12.914 1 96.06 3 LEU B CA 1
ATOM 2318 C C . LEU B 1 3 ? -15.141 20.109 13.711 1 96.06 3 LEU B C 1
ATOM 2320 O O . LEU B 1 3 ? -15.453 21.172 13.156 1 96.06 3 LEU B O 1
ATOM 2324 N N . LYS B 1 4 ? -14.789 19.969 14.992 1 92.44 4 LYS B N 1
ATOM 2325 C CA . LYS B 1 4 ? -14.641 21.156 15.828 1 92.44 4 LYS B CA 1
ATOM 2326 C C . LYS B 1 4 ? -13.242 21.75 15.68 1 92.44 4 LYS B C 1
ATOM 2328 O O . LYS B 1 4 ? -12.531 21.938 16.672 1 92.44 4 LYS B O 1
ATOM 2333 N N . PHE B 1 5 ? -12.758 21.922 14.484 1 95.88 5 PHE B N 1
ATOM 2334 C CA . PHE B 1 5 ? -11.461 22.5 14.172 1 95.88 5 PHE B CA 1
ATOM 2335 C C . PHE B 1 5 ? -11.477 23.156 12.797 1 95.88 5 PHE B C 1
ATOM 2337 O O . PHE B 1 5 ? -11.953 22.562 11.828 1 95.88 5 PHE B O 1
ATOM 2344 N N . SER B 1 6 ? -11.078 24.328 12.797 1 94.88 6 SER B N 1
ATOM 2345 C CA . SER B 1 6 ? -10.781 25.016 11.547 1 94.88 6 SER B CA 1
ATOM 2346 C C . SER B 1 6 ? -9.445 25.75 11.625 1 94.88 6 SER B C 1
ATOM 2348 O O . SER B 1 6 ? -8.992 26.109 12.711 1 94.88 6 SER B O 1
ATOM 2350 N N . GLY B 1 7 ? -8.836 25.938 10.508 1 96.25 7 GLY B N 1
ATOM 2351 C CA . GLY B 1 7 ? -7.543 26.594 10.453 1 96.25 7 GLY B CA 1
ATOM 2352 C C . GLY B 1 7 ? -6.438 25.719 9.914 1 96.25 7 GLY B C 1
ATOM 2353 O O . GLY B 1 7 ? -6.676 24.891 9.039 1 96.25 7 GLY B O 1
ATOM 2354 N N . LEU B 1 8 ? -5.207 26.031 10.367 1 97.81 8 LEU B N 1
ATOM 2355 C CA . LEU B 1 8 ? -4.031 25.391 9.789 1 97.81 8 LEU B CA 1
ATOM 2356 C C . LEU B 1 8 ? -3.529 24.266 10.695 1 97.81 8 LEU B C 1
ATOM 2358 O O . LEU B 1 8 ? -3.41 24.453 11.914 1 97.81 8 LEU B O 1
ATOM 2362 N N . MET B 1 9 ? -3.336 23.109 10.141 1 98.56 9 MET B N 1
ATOM 2363 C CA . MET B 1 9 ? -2.805 21.938 10.812 1 98.56 9 MET B CA 1
ATOM 2364 C C . MET B 1 9 ? -1.46 21.531 10.219 1 98.56 9 MET B C 1
ATOM 2366 O O . MET B 1 9 ? -1.278 21.562 9 1 98.56 9 MET B O 1
ATOM 2370 N N . ALA B 1 10 ? -0.539 21.156 11.078 1 98.88 10 ALA B N 1
ATOM 2371 C CA . ALA B 1 10 ? 0.771 20.719 10.609 1 98.88 10 ALA B CA 1
ATOM 2372 C C . ALA B 1 10 ? 0.836 19.188 10.523 1 98.88 10 ALA B C 1
ATOM 2374 O O . ALA B 1 10 ? 0.642 18.5 11.523 1 98.88 10 ALA B O 1
ATOM 2375 N N . PRO B 1 11 ? 0.979 18.609 9.336 1 98.94 11 PRO B N 1
ATOM 2376 C CA . PRO B 1 11 ? 1.372 17.203 9.305 1 98.94 11 PRO B CA 1
ATOM 2377 C C . PRO B 1 11 ? 2.801 16.969 9.789 1 98.94 11 PRO B C 1
ATOM 2379 O O . PRO B 1 11 ? 3.758 17.281 9.078 1 98.94 11 PRO B O 1
ATOM 2382 N N . VAL B 1 12 ? 2.908 16.453 10.914 1 98.94 12 VAL B N 1
ATOM 2383 C CA . VAL B 1 12 ? 4.18 16.438 11.633 1 98.94 12 VAL B CA 1
ATOM 2384 C C . VAL B 1 12 ? 5.074 15.336 11.078 1 98.94 12 VAL B C 1
ATOM 2386 O O . VAL B 1 12 ? 4.586 14.289 10.648 1 98.94 12 VAL B O 1
ATOM 2389 N N . LEU B 1 13 ? 6.367 15.617 11.062 1 98.88 13 LEU B N 1
ATOM 2390 C CA . LEU B 1 13 ? 7.395 14.672 10.641 1 98.88 13 LEU B CA 1
ATOM 2391 C C . LEU B 1 13 ? 7.715 13.688 11.766 1 98.88 13 LEU B C 1
ATOM 2393 O O . LEU B 1 13 ? 7.77 14.07 12.938 1 98.88 13 LEU B O 1
ATOM 2397 N N . THR B 1 14 ? 7.852 12.453 11.453 1 98.88 14 THR B N 1
ATOM 2398 C CA . THR B 1 14 ? 8.234 11.477 12.469 1 98.88 14 THR B CA 1
ATOM 2399 C C . THR B 1 14 ? 9.742 11.5 12.711 1 98.88 14 THR B C 1
ATOM 2401 O O . THR B 1 14 ? 10.523 11.336 11.773 1 98.88 14 THR B O 1
ATOM 2404 N N . PRO B 1 15 ? 10.133 11.703 13.969 1 98.81 15 PRO B N 1
ATOM 2405 C CA . PRO B 1 15 ? 11.562 11.664 14.273 1 98.81 15 PRO B CA 1
ATOM 2406 C C . PRO B 1 15 ? 12.117 10.242 14.305 1 98.81 15 PRO B C 1
ATOM 2408 O O . PRO B 1 15 ? 11.492 9.344 14.883 1 98.81 15 PRO B O 1
ATOM 2411 N N . PHE B 1 16 ? 13.195 10.039 13.695 1 98.75 16 PHE B N 1
ATOM 2412 C CA . PHE B 1 16 ? 13.898 8.758 13.734 1 98.75 16 PHE B CA 1
ATOM 2413 C C . PHE B 1 16 ? 15.289 8.93 14.328 1 98.75 16 PHE B C 1
ATOM 2415 O O . PHE B 1 16 ? 15.945 9.953 14.125 1 98.75 16 PHE B O 1
ATOM 2422 N N . ASN B 1 17 ? 15.742 7.91 15.078 1 98.25 17 ASN B N 1
ATOM 2423 C CA . ASN B 1 17 ? 17.109 7.871 15.594 1 98.25 17 ASN B CA 1
ATOM 2424 C C . ASN B 1 17 ? 18.109 7.57 14.492 1 98.25 17 ASN B C 1
ATOM 2426 O O . ASN B 1 17 ? 17.766 6.988 13.461 1 98.25 17 ASN B O 1
ATOM 2430 N N . ASP B 1 18 ? 19.359 8 14.742 1 94.94 18 ASP B N 1
ATOM 2431 C CA . ASP B 1 18 ? 20.422 7.707 13.789 1 94.94 18 ASP B CA 1
ATOM 2432 C C . ASP B 1 18 ? 21.047 6.344 14.078 1 94.94 18 ASP B C 1
ATOM 2434 O O . ASP B 1 18 ? 22.25 6.152 13.875 1 94.94 18 ASP B O 1
ATOM 2438 N N . ASP B 1 19 ? 20.375 5.402 14.5 1 95.88 19 ASP B N 1
ATOM 2439 C CA . ASP B 1 19 ? 20.844 4.039 14.719 1 95.88 19 ASP B CA 1
ATOM 2440 C C . ASP B 1 19 ? 20.625 3.182 13.469 1 95.88 19 ASP B C 1
ATOM 2442 O O . ASP B 1 19 ? 20.031 3.639 12.492 1 95.88 19 ASP B O 1
ATOM 2446 N N . ARG B 1 20 ? 21.141 2.012 13.438 1 91.25 20 ARG B N 1
ATOM 2447 C CA . ARG B 1 20 ? 21.141 1.113 12.289 1 91.25 20 ARG B CA 1
ATOM 2448 C C . ARG B 1 20 ? 19.719 0.837 11.82 1 91.25 20 ARG B C 1
ATOM 2450 O O . ARG B 1 20 ? 19.469 0.754 10.617 1 91.25 20 ARG B O 1
ATOM 2457 N N . ASP B 1 21 ? 18.766 0.783 12.75 1 92.19 21 ASP B N 1
ATOM 2458 C CA . ASP B 1 21 ? 17.406 0.397 12.422 1 92.19 21 ASP B CA 1
ATOM 2459 C C . ASP B 1 21 ? 16.516 1.626 12.242 1 92.19 21 ASP B C 1
ATOM 2461 O O . ASP B 1 21 ? 15.336 1.501 11.914 1 92.19 21 ASP B O 1
ATOM 2465 N N . GLN B 1 22 ? 17.078 2.781 12.453 1 96.25 22 GLN B N 1
ATOM 2466 C CA . GLN B 1 22 ? 16.297 4.008 12.438 1 96.25 22 GLN B CA 1
ATOM 2467 C C . GLN B 1 22 ? 15.023 3.861 13.258 1 96.25 22 GLN B C 1
ATOM 2469 O O . GLN B 1 22 ? 13.922 4.113 12.758 1 96.25 22 GLN B O 1
ATOM 2474 N N . THR B 1 23 ? 15.203 3.48 14.523 1 98.25 23 THR B N 1
ATOM 2475 C CA . THR B 1 23 ? 14.062 3.361 15.43 1 98.25 23 THR B CA 1
ATOM 2476 C C . THR B 1 23 ? 13.375 4.711 15.609 1 98.25 23 THR B C 1
ATOM 2478 O O . THR B 1 23 ? 13.992 5.762 15.422 1 98.25 23 THR B O 1
ATOM 2481 N N . VAL B 1 24 ? 12.102 4.723 15.898 1 98.69 24 VAL B N 1
ATOM 2482 C CA . VAL B 1 24 ? 11.359 5.957 16.109 1 98.69 24 VAL B CA 1
ATOM 2483 C C . VAL B 1 24 ? 11.883 6.676 17.344 1 98.69 24 VAL B C 1
ATOM 2485 O O . VAL B 1 24 ? 12.07 6.059 18.406 1 98.69 24 VAL B O 1
ATOM 2488 N N . ASN B 1 25 ? 12.18 7.902 17.219 1 98.75 25 ASN B N 1
ATOM 2489 C CA . ASN B 1 25 ? 12.609 8.727 18.344 1 98.75 25 ASN B CA 1
ATOM 2490 C C . ASN B 1 25 ? 11.422 9.406 19.031 1 98.75 25 ASN B C 1
ATOM 2492 O O . ASN B 1 25 ? 11.125 10.57 18.75 1 98.75 25 ASN B O 1
ATOM 2496 N N . LEU B 1 26 ? 10.859 8.727 19.984 1 98.81 26 LEU B N 1
ATOM 2497 C CA . LEU B 1 26 ? 9.641 9.188 20.641 1 98.81 26 LEU B CA 1
ATOM 2498 C C . LEU B 1 26 ? 9.953 10.328 21.609 1 98.81 26 LEU B C 1
ATOM 2500 O O . LEU B 1 26 ? 9.07 11.133 21.922 1 98.81 26 LEU B O 1
ATOM 2504 N N . ASP B 1 27 ? 11.156 10.453 22.016 1 98.31 27 ASP B N 1
ATOM 2505 C CA . ASP B 1 27 ? 11.547 11.359 23.094 1 98.31 27 ASP B CA 1
ATOM 2506 C C . ASP B 1 27 ? 11.414 12.82 22.672 1 98.31 27 ASP B C 1
ATOM 2508 O O . ASP B 1 27 ? 11.219 13.703 23.5 1 98.31 27 ASP B O 1
ATOM 2512 N N . ILE B 1 28 ? 11.438 13.078 21.406 1 98.06 28 ILE B N 1
ATOM 2513 C CA . ILE B 1 28 ? 11.477 14.445 20.906 1 98.06 28 ILE B CA 1
ATOM 2514 C C . ILE B 1 28 ? 10.055 14.969 20.734 1 98.06 28 ILE B C 1
ATOM 2516 O O . ILE B 1 28 ? 9.836 16.188 20.625 1 98.06 28 ILE B O 1
ATOM 2520 N N . ILE B 1 29 ? 9.07 14.172 20.781 1 98.81 29 ILE B N 1
ATOM 2521 C CA . ILE B 1 29 ? 7.707 14.492 20.359 1 98.81 29 ILE B CA 1
ATOM 2522 C C . ILE B 1 29 ? 7.113 15.531 21.312 1 98.81 29 ILE B C 1
ATOM 2524 O O . ILE B 1 29 ? 6.508 16.516 20.859 1 98.81 29 ILE B O 1
ATOM 2528 N N . PRO B 1 30 ? 7.32 15.414 22.656 1 98.81 30 PRO B N 1
ATOM 2529 C CA . PRO B 1 30 ? 6.766 16.453 23.516 1 98.81 30 PRO B CA 1
ATOM 2530 C C . PRO B 1 30 ? 7.336 17.844 23.219 1 98.81 30 PRO B C 1
ATOM 2532 O O . PRO B 1 30 ? 6.594 18.828 23.172 1 98.81 30 PRO B O 1
ATOM 2535 N N . GLU B 1 31 ? 8.602 17.922 23 1 98.75 31 GLU B N 1
ATOM 2536 C CA . GLU B 1 31 ? 9.227 19.188 22.641 1 98.75 31 GLU B CA 1
ATOM 2537 C C . GLU B 1 31 ? 8.727 19.703 21.297 1 98.75 31 GLU B C 1
ATOM 2539 O O . GLU B 1 31 ? 8.547 20.906 21.109 1 98.75 31 GLU B O 1
ATOM 2544 N N . TYR B 1 32 ? 8.516 18.797 20.391 1 98.88 32 TYR B N 1
ATOM 2545 C CA . TYR B 1 32 ? 7.984 19.125 19.062 1 98.88 32 TYR B CA 1
ATOM 2546 C C . TYR B 1 32 ? 6.594 19.734 19.172 1 98.88 32 TYR B C 1
ATOM 2548 O O . TYR B 1 32 ? 6.312 20.766 18.562 1 98.88 32 TYR B O 1
ATOM 2556 N N . ALA B 1 33 ? 5.762 19.156 19.953 1 98.88 33 ALA B N 1
ATOM 2557 C CA . ALA B 1 33 ? 4.41 19.672 20.156 1 98.88 33 ALA B CA 1
ATOM 2558 C C . ALA B 1 33 ? 4.449 21.078 20.766 1 98.88 33 ALA B C 1
ATOM 2560 O O . ALA B 1 33 ? 3.719 21.969 20.312 1 98.88 33 ALA B O 1
ATOM 2561 N N . LYS B 1 34 ? 5.305 21.266 21.766 1 98.75 34 LYS B N 1
ATOM 2562 C CA . LYS B 1 34 ? 5.438 22.562 22.406 1 98.75 34 LYS B CA 1
ATOM 2563 C C . LYS B 1 34 ? 5.953 23.609 21.422 1 98.75 34 LYS B C 1
ATOM 2565 O O . LYS B 1 34 ? 5.488 24.75 21.406 1 98.75 34 LYS B O 1
ATOM 2570 N N . TYR B 1 35 ? 6.914 23.234 20.656 1 98.69 35 TYR B N 1
ATOM 2571 C CA . TYR B 1 35 ? 7.449 24.125 19.625 1 98.69 35 TYR B CA 1
ATOM 2572 C C . TYR B 1 35 ? 6.352 24.594 18.672 1 98.69 35 TYR B C 1
ATOM 2574 O O . TYR B 1 35 ? 6.184 25.797 18.453 1 98.69 35 TYR B O 1
ATOM 2582 N N . LEU B 1 36 ? 5.551 23.625 18.141 1 98.75 36 LEU B N 1
ATOM 2583 C CA . LEU B 1 36 ? 4.48 23.969 17.203 1 98.75 36 LEU B CA 1
ATOM 2584 C C . LEU B 1 36 ? 3.461 24.891 17.875 1 98.75 36 LEU B C 1
ATOM 2586 O O . LEU B 1 36 ? 2.984 25.844 17.25 1 98.75 36 LEU B O 1
ATOM 2590 N N . LYS B 1 37 ? 3.145 24.562 19.125 1 98.31 37 LYS B N 1
ATOM 2591 C CA . LYS B 1 37 ? 2.244 25.438 19.875 1 98.31 37 LYS B CA 1
ATOM 2592 C C . LYS B 1 37 ? 2.803 26.859 19.969 1 98.31 37 LYS B C 1
ATOM 2594 O O . LYS B 1 37 ? 2.07 27.828 19.797 1 98.31 37 LYS B O 1
ATOM 2599 N N . SER B 1 38 ? 4.051 26.984 20.25 1 97.75 38 SER B N 1
ATOM 2600 C CA . SER B 1 38 ? 4.703 28.266 20.453 1 97.75 38 SER B CA 1
ATOM 2601 C C . SER B 1 38 ? 4.664 29.125 19.188 1 97.75 38 SER B C 1
ATOM 2603 O O . SER B 1 38 ? 4.688 30.359 19.266 1 97.75 38 SER B O 1
ATOM 2605 N N . ILE B 1 39 ? 4.559 28.453 18.062 1 95.62 39 ILE B N 1
ATOM 2606 C CA . ILE B 1 39 ? 4.57 29.219 16.828 1 95.62 39 ILE B CA 1
ATOM 2607 C C . ILE B 1 39 ? 3.158 29.312 16.25 1 95.62 39 ILE B C 1
ATOM 2609 O O . ILE B 1 39 ? 2.977 29.594 15.07 1 95.62 39 ILE B O 1
ATOM 2613 N N . GLY B 1 40 ? 2.191 28.938 17 1 95.5 40 GLY B N 1
ATOM 2614 C CA . GLY B 1 40 ? 0.807 29.25 16.688 1 95.5 40 GLY B CA 1
ATOM 2615 C C . GLY B 1 40 ? 0.083 28.125 15.977 1 95.5 40 GLY B C 1
ATOM 2616 O O . GLY B 1 40 ? -0.988 28.328 15.406 1 95.5 40 GLY B O 1
ATOM 2617 N N . ILE B 1 41 ? 0.65 26.922 15.961 1 97.56 41 ILE B N 1
ATOM 2618 C CA . ILE B 1 41 ? 0.009 25.797 15.305 1 97.56 41 ILE B CA 1
ATOM 2619 C C . ILE B 1 41 ? -0.872 25.047 16.312 1 97.56 41 ILE B C 1
ATOM 2621 O O . ILE B 1 41 ? -0.378 24.516 17.312 1 97.56 41 ILE B O 1
ATOM 2625 N N . LEU B 1 42 ? -2.154 24.969 15.953 1 97.19 42 LEU B N 1
ATOM 2626 C CA . LEU B 1 42 ? -3.117 24.5 16.953 1 97.19 42 LEU B CA 1
ATOM 2627 C C . LEU B 1 42 ? -3.607 23.094 16.609 1 97.19 42 LEU B C 1
ATOM 2629 O O . LEU B 1 42 ? -4.449 22.547 17.328 1 97.19 42 LEU B O 1
ATOM 2633 N N . GLY B 1 43 ? -3.129 22.453 15.602 1 98.5 43 GLY B N 1
ATOM 2634 C CA . GLY B 1 43 ? -3.477 21.094 15.227 1 98.5 43 GLY B CA 1
ATOM 2635 C C . GLY B 1 43 ? -2.346 20.359 14.531 1 98.5 43 GLY B C 1
ATOM 2636 O O . GLY B 1 43 ? -1.547 20.984 13.82 1 98.5 43 GLY B O 1
ATOM 2637 N N . VAL B 1 44 ? -2.316 19.078 14.773 1 98.94 44 VAL B N 1
ATOM 2638 C CA . VAL B 1 44 ? -1.275 18.281 14.141 1 98.94 44 VAL B CA 1
ATOM 2639 C C . VAL B 1 44 ? -1.898 17.047 13.484 1 98.94 44 VAL B C 1
ATOM 2641 O O . VAL B 1 44 ? -2.869 16.484 13.992 1 98.94 44 VAL B O 1
ATOM 2644 N N . LEU B 1 45 ? -1.419 16.703 12.305 1 98.94 45 LEU B N 1
ATOM 2645 C CA . LEU B 1 45 ? -1.683 15.414 11.656 1 98.94 45 LEU B CA 1
ATOM 2646 C C . LEU B 1 45 ? -0.497 14.469 11.82 1 98.94 45 LEU B C 1
ATOM 2648 O O . LEU B 1 45 ? 0.616 14.781 11.391 1 98.94 45 LEU B O 1
ATOM 2652 N N . VAL B 1 46 ? -0.743 13.336 12.438 1 98.94 46 VAL B N 1
ATOM 2653 C CA . VAL B 1 46 ? 0.282 12.344 12.75 1 98.94 46 VAL B CA 1
ATOM 2654 C C . VAL B 1 46 ? 0.165 11.164 11.797 1 98.94 46 VAL B C 1
ATOM 2656 O O . VAL B 1 46 ? -0.938 10.797 11.383 1 98.94 46 VAL B O 1
ATOM 2659 N N . ASN B 1 47 ? 1.287 10.617 11.391 1 98.88 47 ASN B N 1
ATOM 2660 C CA . ASN B 1 47 ? 1.391 9.391 10.602 1 98.88 47 ASN B CA 1
ATOM 2661 C C . ASN B 1 47 ? 0.904 9.609 9.172 1 98.88 47 ASN B C 1
ATOM 2663 O O . ASN B 1 47 ? 0.519 8.648 8.492 1 98.88 47 ASN B O 1
ATOM 2667 N N . GLY B 1 48 ? 0.812 10.852 8.672 1 98.62 48 GLY B N 1
ATOM 2668 C CA . GLY B 1 48 ? 0.5 11.125 7.277 1 98.62 48 GLY B CA 1
ATOM 2669 C C . GLY B 1 48 ? 1.669 10.867 6.344 1 98.62 48 GLY B C 1
ATOM 2670 O O . GLY B 1 48 ? 2.588 10.117 6.68 1 98.62 48 GLY B O 1
ATOM 2671 N N . THR B 1 49 ? 1.6 11.43 5.129 1 98.12 49 THR B N 1
ATOM 2672 C CA . THR B 1 49 ? 2.689 11.328 4.164 1 98.12 49 THR B CA 1
ATOM 2673 C C . THR B 1 49 ? 3.975 11.922 4.734 1 98.12 49 THR B C 1
ATOM 2675 O O . THR B 1 49 ? 5.008 11.242 4.789 1 98.12 49 THR B O 1
ATOM 2678 N N . SER B 1 50 ? 3.895 13.141 5.254 1 98.06 50 SER B N 1
ATOM 2679 C CA . SER B 1 50 ? 5.043 13.812 5.859 1 98.06 50 SER B CA 1
ATOM 2680 C C . SER B 1 50 ? 5.539 13.047 7.082 1 98.06 50 SER B C 1
ATOM 2682 O O . SER B 1 50 ? 6.738 13.039 7.371 1 98.06 50 SER B O 1
ATOM 2684 N N . GLY B 1 51 ? 4.621 12.453 7.793 1 98.69 51 GLY B N 1
ATOM 2685 C CA . GLY B 1 51 ? 4.953 11.695 8.992 1 98.69 51 GLY B CA 1
ATOM 2686 C C . GLY B 1 51 ? 5.484 10.305 8.688 1 98.69 51 GLY B C 1
ATOM 2687 O O . GLY B 1 51 ? 5.773 9.539 9.609 1 98.69 51 GLY B O 1
ATOM 2688 N N . GLU B 1 52 ? 5.539 9.938 7.434 1 98.69 52 GLU B N 1
ATOM 2689 C CA . GLU B 1 52 ? 6.078 8.656 6.988 1 98.69 52 GLU B CA 1
ATOM 2690 C C . GLU B 1 52 ? 5.316 7.492 7.613 1 98.69 52 GLU B C 1
ATOM 2692 O O . GLU B 1 52 ? 5.914 6.48 7.977 1 98.69 52 GLU B O 1
ATOM 2697 N N . GLY B 1 53 ? 4 7.68 7.754 1 98.75 53 GLY B N 1
ATOM 2698 C CA . GLY B 1 53 ? 3.17 6.613 8.289 1 98.75 53 GLY B CA 1
ATOM 2699 C C . GLY B 1 53 ? 3.301 5.309 7.523 1 98.75 53 GLY B C 1
ATOM 2700 O O . GLY B 1 53 ? 3.346 4.234 8.125 1 98.75 53 GLY B O 1
ATOM 2701 N N . MET B 1 54 ? 3.436 5.332 6.246 1 98.44 54 MET B N 1
ATOM 2702 C CA . MET B 1 54 ? 3.467 4.156 5.383 1 98.44 54 MET B CA 1
ATOM 2703 C C . MET B 1 54 ? 4.844 3.504 5.402 1 98.44 54 MET B C 1
ATOM 2705 O O . MET B 1 54 ? 5.023 2.406 4.871 1 98.44 54 MET B O 1
ATOM 2709 N N . SER B 1 55 ? 5.801 4.133 6.113 1 98.25 55 SER B N 1
ATOM 2710 C CA . SER B 1 55 ? 7.133 3.562 6.266 1 98.25 55 SER B CA 1
ATOM 2711 C C . SER B 1 55 ? 7.293 2.896 7.629 1 98.25 55 SER B C 1
ATOM 2713 O O . SER B 1 55 ? 8.352 2.336 7.934 1 98.25 55 SER B O 1
ATOM 2715 N N . MET B 1 56 ? 6.25 2.928 8.398 1 98.75 56 MET B N 1
ATOM 2716 C CA . MET B 1 56 ? 6.34 2.438 9.766 1 98.75 56 MET B CA 1
ATOM 2717 C C . MET B 1 56 ? 5.477 1.194 9.961 1 98.75 56 MET B C 1
ATOM 2719 O O . MET B 1 56 ? 4.453 1.036 9.289 1 98.75 56 MET B O 1
ATOM 2723 N N . THR B 1 57 ? 5.898 0.343 10.875 1 98.62 57 THR B N 1
ATOM 2724 C CA . THR B 1 57 ? 5.094 -0.803 11.273 1 98.62 57 THR B CA 1
ATOM 2725 C C . THR B 1 57 ? 3.877 -0.353 12.078 1 98.62 57 THR B C 1
ATOM 2727 O O . THR B 1 57 ? 3.828 0.784 12.555 1 98.62 57 THR B O 1
ATOM 2730 N N . VAL B 1 58 ? 2.92 -1.273 12.242 1 98.81 58 VAL B N 1
ATOM 2731 C CA . VAL B 1 58 ? 1.726 -0.985 13.031 1 98.81 58 VAL B CA 1
ATOM 2732 C C . VAL B 1 58 ? 2.123 -0.62 14.461 1 98.81 58 VAL B C 1
ATOM 2734 O O . VAL B 1 58 ? 1.594 0.334 15.031 1 98.81 58 VAL B O 1
ATOM 2737 N N . SER B 1 59 ? 3.076 -1.324 15.008 1 98.75 59 SER B N 1
ATOM 2738 C CA . SER B 1 59 ? 3.531 -1.058 16.375 1 98.75 59 SER B CA 1
ATOM 2739 C C . SER B 1 59 ? 4.156 0.33 16.484 1 98.75 59 SER B C 1
ATOM 2741 O O . SER B 1 59 ? 3.949 1.029 17.469 1 98.75 59 SER B O 1
ATOM 2743 N N . GLU B 1 60 ? 4.93 0.716 15.539 1 98.88 60 GLU B N 1
ATOM 2744 C CA . GLU B 1 60 ? 5.551 2.037 15.547 1 98.88 60 GLU B CA 1
ATOM 2745 C C . GLU B 1 60 ? 4.508 3.141 15.43 1 98.88 60 GLU B C 1
ATOM 2747 O O . GLU B 1 60 ? 4.578 4.145 16.141 1 98.88 60 GLU B O 1
ATOM 2752 N N . ARG B 1 61 ? 3.539 2.982 14.508 1 98.94 61 ARG B N 1
ATOM 2753 C CA . ARG B 1 61 ? 2.479 3.969 14.328 1 98.94 61 ARG B CA 1
ATOM 2754 C C . ARG B 1 61 ? 1.678 4.152 15.617 1 98.94 61 ARG B C 1
ATOM 2756 O O . ARG B 1 61 ? 1.307 5.273 15.969 1 98.94 61 ARG B O 1
ATOM 2763 N N . LYS B 1 62 ? 1.44 3.02 16.281 1 98.94 62 LYS B N 1
ATOM 2764 C CA . LYS B 1 62 ? 0.722 3.082 17.562 1 98.94 62 LYS B CA 1
ATOM 2765 C C . LYS B 1 62 ? 1.531 3.834 18.609 1 98.94 62 LYS B C 1
ATOM 2767 O O . LYS B 1 62 ? 0.988 4.66 19.344 1 98.94 62 LYS B O 1
ATOM 2772 N N . ALA B 1 63 ? 2.824 3.537 18.688 1 98.94 63 ALA B N 1
ATOM 2773 C CA . ALA B 1 63 ? 3.689 4.195 19.656 1 98.94 63 ALA B CA 1
ATOM 2774 C C . ALA B 1 63 ? 3.744 5.699 19.422 1 98.94 63 ALA B C 1
ATOM 2776 O O . ALA B 1 63 ? 3.652 6.488 20.359 1 98.94 63 ALA B O 1
ATOM 2777 N N . VAL B 1 64 ? 3.877 6.105 18.172 1 98.94 64 VAL B N 1
ATOM 2778 C CA . VAL B 1 64 ? 3.924 7.516 17.812 1 98.94 64 VAL B CA 1
ATOM 2779 C C . VAL B 1 64 ? 2.609 8.195 18.188 1 98.94 64 VAL B C 1
ATOM 2781 O O . VAL B 1 64 ? 2.611 9.281 18.766 1 98.94 64 VAL B O 1
ATOM 2784 N N . THR B 1 65 ? 1.492 7.527 17.875 1 98.94 65 THR B N 1
ATOM 2785 C CA . THR B 1 65 ? 0.169 8.047 18.203 1 98.94 65 THR B CA 1
ATOM 2786 C C . THR B 1 65 ? 0.024 8.266 19.703 1 98.94 65 THR B C 1
ATOM 2788 O O . THR B 1 65 ? -0.448 9.32 20.141 1 98.94 65 THR B O 1
ATOM 2791 N N . GLN B 1 66 ? 0.464 7.289 20.453 1 98.88 66 GLN B N 1
ATOM 2792 C CA . GLN B 1 66 ? 0.322 7.355 21.906 1 98.88 66 GLN B CA 1
ATOM 2793 C C . GLN B 1 66 ? 1.085 8.547 22.484 1 98.88 66 GLN B C 1
ATOM 2795 O O . GLN B 1 66 ? 0.562 9.273 23.328 1 98.88 66 GLN B O 1
ATOM 2800 N N . VAL B 1 67 ? 2.301 8.734 22.047 1 98.94 67 VAL B N 1
ATOM 2801 C CA . VAL B 1 67 ? 3.139 9.797 22.594 1 98.94 67 VAL B CA 1
ATOM 2802 C C . VAL B 1 67 ? 2.604 11.156 22.156 1 98.94 67 VAL B C 1
ATOM 2804 O O . VAL B 1 67 ? 2.572 12.102 22.938 1 98.94 67 VAL B O 1
ATOM 2807 N N . TRP B 1 68 ? 2.148 11.305 20.906 1 98.94 68 TRP B N 1
ATOM 2808 C CA . TRP B 1 68 ? 1.545 12.555 20.438 1 98.94 68 TRP B CA 1
ATOM 2809 C C . TRP B 1 68 ? 0.261 12.852 21.203 1 98.94 68 TRP B C 1
ATOM 2811 O O . TRP B 1 68 ? -0.007 14.008 21.547 1 98.94 68 TRP B O 1
ATOM 2821 N N . ALA B 1 69 ? -0.574 11.789 21.422 1 98.94 69 ALA B N 1
ATOM 2822 C CA . ALA B 1 69 ? -1.829 11.984 22.141 1 98.94 69 ALA B CA 1
ATOM 2823 C C . ALA B 1 69 ? -1.581 12.586 23.516 1 98.94 69 ALA B C 1
ATOM 2825 O O . ALA B 1 69 ? -2.316 13.477 23.953 1 98.94 69 ALA B O 1
ATOM 2826 N N . LYS B 1 70 ? -0.564 12.117 24.188 1 98.75 70 LYS B N 1
ATOM 2827 C CA . LYS B 1 70 ? -0.205 12.664 25.484 1 98.75 70 LYS B CA 1
ATOM 2828 C C . LYS B 1 70 ? 0.311 14.094 25.359 1 98.75 70 LYS B C 1
ATOM 2830 O O . LYS B 1 70 ? -0.072 14.969 26.141 1 98.75 70 LYS B O 1
ATOM 2835 N N . ALA B 1 71 ? 1.152 14.352 24.391 1 98.88 71 ALA B N 1
ATOM 2836 C CA . ALA B 1 71 ? 1.801 15.648 24.203 1 98.88 71 ALA B CA 1
ATOM 2837 C C . ALA B 1 71 ? 0.776 16.734 23.891 1 98.88 71 ALA B C 1
ATOM 2839 O O . ALA B 1 71 ? 0.848 17.844 24.438 1 98.88 71 ALA B O 1
ATOM 2840 N N . VAL B 1 72 ? -0.181 16.406 23.062 1 98.75 72 VAL B N 1
ATOM 2841 C CA . VAL B 1 72 ? -1.104 17.438 22.594 1 98.75 72 VAL B CA 1
ATOM 2842 C C . VAL B 1 72 ? -2.139 17.734 23.688 1 98.75 72 VAL B C 1
ATOM 2844 O O . VAL B 1 72 ? -2.764 18.797 23.672 1 98.75 72 VAL B O 1
ATOM 2847 N N . LYS B 1 73 ? -2.398 16.781 24.547 1 98.19 73 LYS B N 1
ATOM 2848 C CA . LYS B 1 73 ? -3.242 17.078 25.703 1 98.19 73 LYS B CA 1
ATOM 2849 C C . LYS B 1 73 ? -2.652 18.203 26.547 1 98.19 73 LYS B C 1
ATOM 2851 O O . LYS B 1 73 ? -3.385 19.062 27.047 1 98.19 73 LYS B O 1
ATOM 2856 N N . GLU B 1 74 ? -1.371 18.125 26.656 1 97.88 74 GLU B N 1
ATOM 2857 C CA . GLU B 1 74 ? -0.678 19.172 27.406 1 97.88 74 GLU B CA 1
ATOM 2858 C C . GLU B 1 74 ? -0.707 20.5 26.672 1 97.88 74 GLU B C 1
ATOM 2860 O O . GLU B 1 74 ? -0.93 21.547 27.266 1 97.88 74 GLU B O 1
ATOM 2865 N N . THR B 1 75 ? -0.481 20.484 25.391 1 98.62 75 THR B N 1
ATOM 2866 C CA . THR B 1 75 ? -0.369 21.703 24.609 1 98.62 75 THR B CA 1
ATOM 2867 C C . THR B 1 75 ? -1.742 22.156 24.125 1 98.62 75 THR B C 1
ATOM 2869 O O . THR B 1 75 ? -1.876 23.25 23.562 1 98.62 75 THR B O 1
ATOM 2872 N N . LYS B 1 76 ? -2.771 21.359 24.312 1 98.19 76 LYS B N 1
ATOM 2873 C CA . LYS B 1 76 ? -4.148 21.656 23.922 1 98.19 76 LYS B CA 1
ATOM 2874 C C . LYS B 1 76 ? -4.258 21.844 22.406 1 98.19 76 LYS B C 1
ATOM 2876 O O . LYS B 1 76 ? -4.855 22.828 21.953 1 98.19 76 LYS B O 1
ATOM 2881 N N . GLN B 1 77 ? -3.686 21 21.641 1 98.69 77 GLN B N 1
ATOM 2882 C CA . GLN B 1 77 ? -3.754 20.969 20.188 1 98.69 77 GLN B CA 1
ATOM 2883 C C . GLN B 1 77 ? -4.684 19.875 19.703 1 98.69 77 GLN B C 1
ATOM 2885 O O . GLN B 1 77 ? -4.812 18.828 20.344 1 98.69 77 GLN B O 1
ATOM 2890 N N . SER B 1 78 ? -5.375 20.109 18.594 1 98.75 78 SER B N 1
ATOM 2891 C CA . SER B 1 78 ? -6.176 19.078 17.953 1 98.75 78 SER B CA 1
ATOM 2892 C C . SER B 1 78 ? -5.293 18.016 17.312 1 98.75 78 SER B C 1
ATOM 2894 O O . SER B 1 78 ? -4.262 18.328 16.719 1 98.75 78 SER B O 1
ATOM 2896 N N . LEU B 1 79 ? -5.652 16.75 17.5 1 98.88 79 LEU B N 1
ATOM 2897 C CA . LEU B 1 79 ? -4.855 15.633 17 1 98.88 79 LEU B CA 1
ATOM 2898 C C . LEU B 1 79 ? -5.633 14.844 15.953 1 98.88 79 LEU B C 1
ATOM 2900 O O . LEU B 1 79 ? -6.684 14.273 16.25 1 98.88 79 LEU B O 1
ATOM 2904 N N . MET B 1 80 ? -5.184 14.867 14.695 1 98.94 80 MET B N 1
ATOM 2905 C CA . MET B 1 80 ? -5.621 13.977 13.625 1 98.94 80 MET B CA 1
ATOM 2906 C C . MET B 1 80 ? -4.59 12.883 13.367 1 98.94 80 MET B C 1
ATOM 2908 O O . MET B 1 80 ? -3.385 13.141 13.422 1 98.94 80 MET B O 1
ATOM 2912 N N . VAL B 1 81 ? -5.051 11.648 13.133 1 98.94 81 VAL B N 1
ATOM 2913 C CA . VAL B 1 81 ? -4.121 10.547 12.883 1 98.94 81 VAL B CA 1
ATOM 2914 C C . VAL B 1 81 ? -4.516 9.805 11.617 1 98.94 81 VAL B C 1
ATOM 2916 O O . VAL B 1 81 ? -5.684 9.438 11.438 1 98.94 81 VAL B O 1
ATOM 2919 N N . GLN B 1 82 ? -3.617 9.656 10.727 1 98.94 82 GLN B N 1
ATOM 2920 C CA . GLN B 1 82 ? -3.812 8.859 9.523 1 98.94 82 GLN B CA 1
ATOM 2921 C C . GLN B 1 82 ? -3.662 7.367 9.82 1 98.94 82 GLN B C 1
ATOM 2923 O O . GLN B 1 82 ? -2.635 6.934 10.344 1 98.94 82 GLN B O 1
ATOM 2928 N N . VAL B 1 83 ? -4.652 6.566 9.406 1 98.94 83 VAL B N 1
ATOM 2929 C CA . VAL B 1 83 ? -4.664 5.168 9.82 1 98.94 83 VAL B CA 1
ATOM 2930 C C . VAL B 1 83 ? -4.625 4.27 8.578 1 98.94 83 VAL B C 1
ATOM 2932 O O . VAL B 1 83 ? -4.406 3.061 8.688 1 98.94 83 VAL B O 1
ATOM 2935 N N . GLY B 1 84 ? -4.785 4.797 7.398 1 98.62 84 GLY B N 1
ATOM 2936 C CA . GLY B 1 84 ? -4.812 4.008 6.18 1 98.62 84 GLY B CA 1
ATOM 2937 C C . GLY B 1 84 ? -3.432 3.586 5.711 1 98.62 84 GLY B C 1
ATOM 2938 O O . GLY B 1 84 ? -2.447 3.758 6.434 1 98.62 84 GLY B O 1
ATOM 2939 N N . GLY B 1 85 ? -3.338 2.928 4.57 1 96.62 85 GLY B N 1
ATOM 2940 C CA . GLY B 1 85 ? -2.074 2.58 3.939 1 96.62 85 GLY B CA 1
ATOM 2941 C C . GLY B 1 85 ? -1.542 1.229 4.375 1 96.62 85 GLY B C 1
ATOM 2942 O O . GLY B 1 85 ? -0.464 0.812 3.945 1 96.62 85 GLY B O 1
ATOM 2943 N N . ALA B 1 86 ? -2.234 0.531 5.27 1 97.69 86 ALA B N 1
ATOM 2944 C CA . ALA B 1 86 ? -1.962 -0.838 5.695 1 97.69 86 ALA B CA 1
ATOM 2945 C C . ALA B 1 86 ? -3.098 -1.775 5.293 1 97.69 86 ALA B C 1
ATOM 2947 O O . ALA B 1 86 ? -4.094 -1.338 4.715 1 97.69 86 ALA B O 1
ATOM 2948 N N . CYS B 1 87 ? -2.859 -3.066 5.48 1 97.94 87 CYS B N 1
ATOM 2949 C CA . CYS B 1 87 ? -3.979 -3.959 5.207 1 97.94 87 CYS B CA 1
ATOM 2950 C C . CYS B 1 87 ? -5.172 -3.621 6.09 1 97.94 87 CYS B C 1
ATOM 2952 O O . CYS B 1 87 ? -5.008 -3.072 7.184 1 97.94 87 CYS B O 1
ATOM 2954 N N . LEU B 1 88 ? -6.363 -3.949 5.676 1 98.38 88 LEU B N 1
ATOM 2955 C CA . LEU B 1 88 ? -7.594 -3.469 6.293 1 98.38 88 LEU B CA 1
ATOM 2956 C C . LEU B 1 88 ? -7.652 -3.863 7.766 1 98.38 88 LEU B C 1
ATOM 2958 O O . LEU B 1 88 ? -8.07 -3.068 8.609 1 98.38 88 LEU B O 1
ATOM 2962 N N . LYS B 1 89 ? -7.23 -5.043 8.117 1 98.25 89 LYS B N 1
ATOM 2963 C CA . LYS B 1 89 ? -7.23 -5.484 9.508 1 98.25 89 LYS B CA 1
ATOM 2964 C C . LYS B 1 89 ? -6.367 -4.566 10.375 1 98.25 89 LYS B C 1
ATOM 2966 O O . LYS B 1 89 ? -6.762 -4.203 11.484 1 98.25 89 LYS B O 1
ATOM 2971 N N . ASP B 1 90 ? -5.242 -4.27 9.867 1 98.75 90 ASP B N 1
ATOM 2972 C CA . ASP B 1 90 ? -4.344 -3.365 10.578 1 98.75 90 ASP B CA 1
ATOM 2973 C C . ASP B 1 90 ? -4.938 -1.96 10.664 1 98.75 90 ASP B C 1
ATOM 2975 O O . ASP B 1 90 ? -4.777 -1.273 11.672 1 98.75 90 ASP B O 1
ATOM 2979 N N . VAL B 1 91 ? -5.586 -1.506 9.602 1 98.88 91 VAL B N 1
ATOM 2980 C CA . VAL B 1 91 ? -6.223 -0.193 9.586 1 98.88 91 VAL B CA 1
ATOM 2981 C C . VAL B 1 91 ? -7.293 -0.129 10.672 1 98.88 91 VAL B C 1
ATOM 2983 O O . VAL B 1 91 ? -7.406 0.872 11.383 1 98.88 91 VAL B O 1
ATOM 2986 N N . GLN B 1 92 ? -8.055 -1.198 10.781 1 98.81 92 GLN B N 1
ATOM 2987 C CA . GLN B 1 92 ? -9.07 -1.271 11.828 1 98.81 92 GLN B CA 1
ATOM 2988 C C . GLN B 1 92 ? -8.43 -1.237 13.211 1 98.81 92 GLN B C 1
ATOM 2990 O O . GLN B 1 92 ? -8.938 -0.567 14.117 1 98.81 92 GLN B O 1
ATOM 2995 N N . GLU B 1 93 ? -7.355 -1.932 13.352 1 98.81 93 GLU B N 1
ATOM 2996 C CA . GLU B 1 93 ? -6.633 -1.94 14.617 1 98.81 93 GLU B CA 1
ATOM 2997 C C . GLU B 1 93 ? -6.121 -0.548 14.969 1 98.81 93 GLU B C 1
ATOM 2999 O O . GLU B 1 93 ? -6.234 -0.112 16.125 1 98.81 93 GLU B O 1
ATOM 3004 N N . LEU B 1 94 ? -5.59 0.119 14.008 1 98.94 94 LEU B N 1
ATOM 3005 C CA . LEU B 1 94 ? -5.07 1.467 14.219 1 98.94 94 LEU B CA 1
ATOM 3006 C C . LEU B 1 94 ? -6.195 2.436 14.562 1 98.94 94 LEU B C 1
ATOM 3008 O O . LEU B 1 94 ? -6.039 3.285 15.445 1 98.94 94 LEU B O 1
ATOM 3012 N N . ALA B 1 95 ? -7.305 2.291 13.844 1 98.94 95 ALA B N 1
ATOM 3013 C CA . ALA B 1 95 ? -8.453 3.152 14.125 1 98.94 95 ALA B CA 1
ATOM 3014 C C . ALA B 1 95 ? -8.953 2.961 15.555 1 98.94 95 ALA B C 1
ATOM 3016 O O . ALA B 1 95 ? -9.195 3.936 16.266 1 98.94 95 ALA B O 1
ATOM 3017 N N . LYS B 1 96 ? -9.094 1.713 15.938 1 98.94 96 LYS B N 1
ATOM 3018 C CA . LYS B 1 96 ? -9.523 1.402 17.297 1 98.94 96 LYS B CA 1
ATOM 3019 C C . LYS B 1 96 ? -8.547 1.979 18.328 1 98.94 96 LYS B C 1
ATOM 3021 O O . LYS B 1 96 ? -8.969 2.572 19.328 1 98.94 96 LYS B O 1
ATOM 3026 N N . HIS B 1 97 ? -7.297 1.792 18.109 1 98.94 97 HIS B N 1
ATOM 3027 C CA . HIS B 1 97 ? -6.25 2.312 18.984 1 98.94 97 HIS B CA 1
ATOM 3028 C C . HIS B 1 97 ? -6.359 3.828 19.125 1 98.94 97 HIS B C 1
ATOM 3030 O O . HIS B 1 97 ? -6.195 4.363 20.219 1 98.94 97 HIS B O 1
ATOM 3036 N N . CYS B 1 98 ? -6.613 4.523 18.031 1 98.94 98 CYS B N 1
ATOM 3037 C CA . CYS B 1 98 ? -6.766 5.977 18.047 1 98.94 98 CYS B CA 1
ATOM 3038 C C . CYS B 1 98 ? -7.922 6.395 18.953 1 98.94 98 CYS B C 1
ATOM 3040 O O . CYS B 1 98 ? -7.777 7.297 19.766 1 98.94 98 CYS B O 1
ATOM 3042 N N . GLU B 1 99 ? -9.055 5.738 18.766 1 98.88 99 GLU B N 1
ATOM 3043 C CA . GLU B 1 99 ? -10.219 6.066 19.578 1 98.88 99 GLU B CA 1
ATOM 3044 C C . GLU B 1 99 ? -9.93 5.832 21.062 1 98.88 99 GLU B C 1
ATOM 3046 O O . GLU B 1 99 ? -10.305 6.648 21.906 1 98.88 99 GLU B O 1
ATOM 3051 N N . GLU B 1 100 ? -9.195 4.758 21.375 1 98.75 100 GLU B N 1
ATOM 3052 C CA . GLU B 1 100 ? -8.852 4.41 22.75 1 98.75 100 GLU B CA 1
ATOM 3053 C C . GLU B 1 100 ? -7.945 5.473 23.375 1 98.75 100 GLU B C 1
ATOM 3055 O O . GLU B 1 100 ? -7.906 5.621 24.594 1 98.75 100 GLU B O 1
ATOM 3060 N N . HIS B 1 101 ? -7.238 6.227 22.547 1 98.69 101 HIS B N 1
ATOM 3061 C CA . HIS B 1 101 ? -6.273 7.191 23.078 1 98.69 101 HIS B CA 1
ATOM 3062 C C . HIS B 1 101 ? -6.77 8.617 22.891 1 98.69 101 HIS B C 1
ATOM 3064 O O . HIS B 1 101 ? -5.992 9.57 23 1 98.69 101 HIS B O 1
ATOM 3070 N N . GLY B 1 102 ? -8.008 8.781 22.531 1 98.31 102 GLY B N 1
ATOM 3071 C CA . GLY B 1 102 ? -8.656 10.078 22.547 1 98.31 102 GLY B CA 1
ATOM 3072 C C . GLY B 1 102 ? -8.266 10.953 21.359 1 98.31 102 GLY B C 1
ATOM 3073 O O . GLY B 1 102 ? -8.266 12.18 21.469 1 98.31 102 GLY B O 1
ATOM 3074 N N . VAL B 1 103 ? -7.895 10.414 20.25 1 98.62 103 VAL B N 1
ATOM 3075 C CA . VAL B 1 103 ? -7.602 11.148 19.031 1 98.62 103 VAL B CA 1
ATOM 3076 C C . VAL B 1 103 ? -8.844 11.906 18.578 1 98.62 103 VAL B C 1
ATOM 3078 O O . VAL B 1 103 ? -9.961 11.391 18.656 1 98.62 103 VAL B O 1
ATOM 3081 N N . ASP B 1 104 ? -8.641 13.125 18.078 1 98.75 104 ASP B N 1
ATOM 3082 C CA . ASP B 1 104 ? -9.773 14 17.766 1 98.75 104 ASP B CA 1
ATOM 3083 C C . ASP B 1 104 ? -10.414 13.609 16.438 1 98.75 104 ASP B C 1
ATOM 3085 O O . ASP B 1 104 ? -11.617 13.828 16.234 1 98.75 104 ASP B O 1
ATOM 3089 N N . SER B 1 105 ? -9.617 13.094 15.547 1 98.88 105 SER B N 1
ATOM 3090 C CA . SER B 1 105 ? -10.141 12.672 14.25 1 98.88 105 SER B CA 1
ATOM 3091 C C . SER B 1 105 ? -9.188 11.711 13.555 1 98.88 105 SER B C 1
ATOM 3093 O O . SER B 1 105 ? -7.992 11.68 13.859 1 98.88 105 SER B O 1
ATOM 3095 N N . LEU B 1 106 ? -9.789 10.914 12.695 1 98.94 106 LEU B N 1
ATOM 3096 C CA . LEU B 1 106 ? -9.039 9.977 11.867 1 98.94 106 LEU B CA 1
ATOM 3097 C C . LEU B 1 106 ? -8.938 10.469 10.43 1 98.94 106 LEU B C 1
ATOM 3099 O O . LEU B 1 106 ? -9.867 11.094 9.914 1 98.94 106 LEU B O 1
ATOM 3103 N N . LEU B 1 107 ? -7.855 10.273 9.844 1 98.94 107 LEU B N 1
ATOM 3104 C CA . LEU B 1 107 ? -7.645 10.398 8.406 1 98.94 107 LEU B CA 1
ATOM 3105 C C . LEU B 1 107 ? -7.34 9.039 7.785 1 98.94 107 LEU B C 1
ATOM 3107 O O . LEU B 1 107 ? -6.586 8.242 8.352 1 98.94 107 LEU B O 1
ATOM 3111 N N . CYS B 1 108 ? -7.914 8.773 6.633 1 98.94 108 CYS B N 1
ATOM 3112 C CA . CYS B 1 108 ? -7.766 7.418 6.121 1 98.94 108 CYS B CA 1
ATOM 3113 C C . CYS B 1 108 ? -7.516 7.426 4.617 1 98.94 108 CYS B C 1
ATOM 3115 O O . CYS B 1 108 ? -8.344 7.914 3.848 1 98.94 108 CYS B O 1
ATOM 3117 N N . LEU B 1 109 ? -6.387 6.902 4.223 1 98.94 109 LEU B N 1
ATOM 3118 C CA . LEU B 1 109 ? -6.105 6.59 2.828 1 98.94 109 LEU B CA 1
ATOM 3119 C C . LEU B 1 109 ? -6.969 5.426 2.348 1 98.94 109 LEU B C 1
ATOM 3121 O O . LEU B 1 109 ? -7.402 4.598 3.15 1 98.94 109 LEU B O 1
ATOM 3125 N N . PRO B 1 110 ? -7.219 5.383 1.033 1 98.62 110 PRO B N 1
ATOM 3126 C CA . PRO B 1 110 ? -7.828 4.156 0.512 1 98.62 110 PRO B CA 1
ATOM 3127 C C . PRO B 1 110 ? -6.883 2.959 0.568 1 98.62 110 PRO B C 1
ATOM 3129 O O . PRO B 1 110 ? -5.703 3.113 0.898 1 98.62 110 PRO B O 1
ATOM 3132 N N . ASP B 1 111 ? -7.504 1.767 0.401 1 98.38 111 ASP B N 1
ATOM 3133 C CA . ASP B 1 111 ? -6.613 0.624 0.209 1 98.38 111 ASP B CA 1
ATOM 3134 C C . ASP B 1 111 ? -5.633 0.876 -0.934 1 98.38 111 ASP B C 1
ATOM 3136 O O . ASP B 1 111 ? -6.02 1.387 -1.988 1 98.38 111 ASP B O 1
ATOM 3140 N N . LEU B 1 112 ? -4.371 0.56 -0.784 1 98.44 112 LEU B N 1
ATOM 3141 C CA . LEU B 1 112 ? -3.338 0.948 -1.736 1 98.44 112 LEU B CA 1
ATOM 3142 C C . LEU B 1 112 ? -3.137 -0.133 -2.791 1 98.44 112 LEU B C 1
ATOM 3144 O O . LEU B 1 112 ? -2.512 0.112 -3.826 1 98.44 112 LEU B O 1
ATOM 3148 N N . PHE B 1 113 ? -3.588 -1.364 -2.484 1 98.44 113 PHE B N 1
ATOM 3149 C CA . PHE B 1 113 ? -3.434 -2.459 -3.436 1 98.44 113 PHE B CA 1
ATOM 3150 C C . PHE B 1 113 ? -4.773 -2.83 -4.055 1 98.44 113 PHE B C 1
ATOM 3152 O O . PHE B 1 113 ? -4.938 -2.771 -5.277 1 98.44 113 PHE B O 1
ATOM 3159 N N . ASN B 1 114 ? -5.707 -3.268 -3.156 1 97.94 114 ASN B N 1
ATOM 3160 C CA . ASN B 1 114 ? -7.078 -3.451 -3.621 1 97.94 114 ASN B CA 1
ATOM 3161 C C . ASN B 1 114 ? -7.809 -2.119 -3.746 1 97.94 114 ASN B C 1
ATOM 3163 O O . ASN B 1 114 ? -8.781 -1.871 -3.035 1 97.94 114 ASN B O 1
ATOM 3167 N N . LYS B 1 115 ? -7.457 -1.353 -4.738 1 97.88 115 LYS B N 1
ATOM 3168 C CA . LYS B 1 115 ? -7.938 0.019 -4.887 1 97.88 115 LYS B CA 1
ATOM 3169 C C . LYS B 1 115 ? -9.422 0.047 -5.246 1 97.88 115 LYS B C 1
ATOM 3171 O O . LYS B 1 115 ? -9.859 -0.665 -6.152 1 97.88 115 LYS B O 1
ATOM 3176 N N . PRO B 1 116 ? -10.141 0.876 -4.461 1 98.12 116 PRO B N 1
ATOM 3177 C CA . PRO B 1 116 ? -11.523 1.049 -4.891 1 98.12 116 PRO B CA 1
ATOM 3178 C C . PRO B 1 116 ? -11.641 1.667 -6.281 1 98.12 116 PRO B C 1
ATOM 3180 O O . PRO B 1 116 ? -10.961 2.648 -6.586 1 98.12 116 PRO B O 1
ATOM 3183 N N . ALA B 1 117 ? -12.508 1.141 -7.078 1 96.5 117 ALA B N 1
ATOM 3184 C CA . ALA B 1 117 ? -12.672 1.599 -8.453 1 96.5 117 ALA B CA 1
ATOM 3185 C C . ALA B 1 117 ? -13.945 2.434 -8.602 1 96.5 117 ALA B C 1
ATOM 3187 O O . ALA B 1 117 ? -14.117 3.133 -9.609 1 96.5 117 ALA B O 1
ATOM 3188 N N . THR B 1 118 ? -14.836 2.398 -7.672 1 97.88 118 THR B N 1
ATOM 3189 C CA . THR B 1 118 ? -16.094 3.135 -7.703 1 97.88 118 THR B CA 1
ATOM 3190 C C . THR B 1 118 ? -16.328 3.865 -6.387 1 97.88 118 THR B C 1
ATOM 3192 O O . THR B 1 118 ? -15.68 3.562 -5.379 1 97.88 118 THR B O 1
ATOM 3195 N N . VAL B 1 119 ? -17.281 4.84 -6.438 1 98.62 119 VAL B N 1
ATOM 3196 C CA . VAL B 1 119 ? -17.672 5.578 -5.246 1 98.62 119 VAL B CA 1
ATOM 3197 C C . VAL B 1 119 ? -18.156 4.605 -4.172 1 98.62 119 VAL B C 1
ATOM 3199 O O . VAL B 1 119 ? -17.75 4.691 -3.014 1 98.62 119 VAL B O 1
ATOM 3202 N N . ASP B 1 120 ? -18.953 3.621 -4.57 1 98.12 120 ASP B N 1
ATOM 3203 C CA . ASP B 1 120 ? -19.531 2.674 -3.627 1 98.12 120 ASP B CA 1
ATOM 3204 C C . ASP B 1 120 ? -18.453 1.835 -2.951 1 98.12 120 ASP B C 1
ATOM 3206 O O . ASP B 1 120 ? -18.531 1.558 -1.752 1 98.12 120 ASP B O 1
ATOM 3210 N N . GLU B 1 121 ? -17.484 1.404 -3.684 1 98.12 121 GLU B N 1
ATOM 3211 C CA . GLU B 1 121 ? -16.391 0.598 -3.127 1 98.12 121 GLU B CA 1
ATOM 3212 C C . GLU B 1 121 ? -15.594 1.389 -2.102 1 98.12 121 GLU B C 1
ATOM 3214 O O . GLU B 1 121 ? -15.25 0.869 -1.036 1 98.12 121 GLU B O 1
ATOM 3219 N N . LEU B 1 122 ? -15.289 2.643 -2.424 1 98.81 122 LEU B N 1
ATOM 3220 C CA . LEU B 1 122 ? -14.531 3.471 -1.491 1 98.81 122 LEU B CA 1
ATOM 3221 C C . LEU B 1 122 ? -15.336 3.746 -0.228 1 98.81 122 LEU B C 1
ATOM 3223 O O . LEU B 1 122 ? -14.812 3.656 0.884 1 98.81 122 LEU B O 1
ATOM 3227 N N . VAL B 1 123 ? -16.625 4.055 -0.372 1 98.88 123 VAL B N 1
ATOM 3228 C CA . VAL B 1 123 ? -17.484 4.371 0.765 1 98.88 123 VAL B CA 1
ATOM 3229 C C . VAL B 1 123 ? -17.656 3.131 1.641 1 98.88 123 VAL B C 1
ATOM 3231 O O . VAL B 1 123 ? -17.656 3.229 2.869 1 98.88 123 VAL B O 1
ATOM 3234 N N . THR B 1 124 ? -17.75 1.953 1.019 1 98.62 124 THR B N 1
ATOM 3235 C CA . THR B 1 124 ? -17.828 0.706 1.772 1 98.62 124 THR B CA 1
ATOM 3236 C C . THR B 1 124 ? -16.547 0.498 2.594 1 98.62 124 THR B C 1
ATOM 3238 O O . THR B 1 124 ? -16.625 0.148 3.775 1 98.62 124 THR B O 1
ATOM 3241 N N . TYR B 1 125 ? -15.43 0.72 2.025 1 98.75 125 TYR B N 1
ATOM 3242 C CA . TYR B 1 125 ? -14.148 0.614 2.711 1 98.75 125 TYR B CA 1
ATOM 3243 C C . TYR B 1 125 ? -14.086 1.562 3.902 1 98.75 125 TYR B C 1
ATOM 3245 O O . TYR B 1 125 ? -13.75 1.148 5.016 1 98.75 125 TYR B O 1
ATOM 3253 N N . LEU B 1 126 ? -14.453 2.811 3.686 1 98.94 126 LEU B N 1
ATOM 3254 C CA . LEU B 1 126 ? -14.438 3.816 4.742 1 98.94 126 LEU B CA 1
ATOM 3255 C C . LEU B 1 126 ? -15.406 3.447 5.859 1 98.94 126 LEU B C 1
ATOM 3257 O O . LEU B 1 126 ? -15.141 3.711 7.031 1 98.94 126 LEU B O 1
ATOM 3261 N N . GLY B 1 127 ? -16.531 2.889 5.457 1 98.88 127 GLY B N 1
ATOM 3262 C CA . GLY B 1 127 ? -17.5 2.439 6.449 1 98.88 127 GLY B CA 1
ATOM 3263 C C . GLY B 1 127 ? -16.938 1.373 7.379 1 98.88 127 GLY B C 1
ATOM 3264 O O . GLY B 1 127 ? -17.188 1.403 8.586 1 98.88 127 GLY B O 1
ATOM 3265 N N . ILE B 1 128 ? -16.188 0.443 6.797 1 98.5 128 ILE B N 1
ATOM 3266 C CA . ILE B 1 128 ? -15.562 -0.608 7.598 1 98.5 128 ILE B CA 1
ATOM 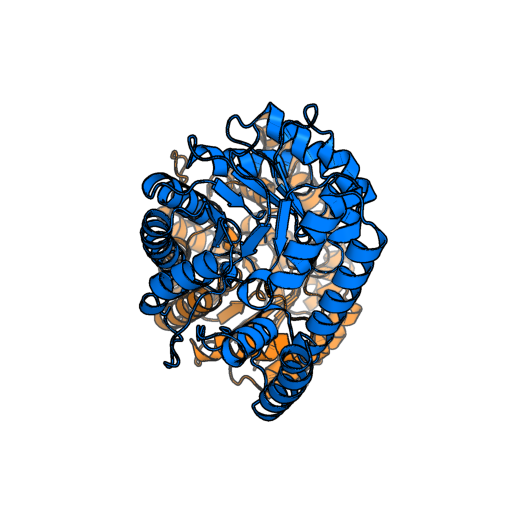3267 C C . ILE B 1 128 ? -14.562 0.007 8.57 1 98.5 128 ILE B C 1
ATOM 3269 O O . ILE B 1 128 ? -14.539 -0.354 9.75 1 98.5 128 ILE B O 1
ATOM 3273 N N . VAL B 1 129 ? -13.789 0.943 8.141 1 98.88 129 VAL B N 1
ATOM 3274 C CA . VAL B 1 129 ? -12.797 1.601 8.984 1 98.88 129 VAL B CA 1
ATOM 3275 C C . VAL B 1 129 ? -13.5 2.379 10.102 1 98.88 129 VAL B C 1
ATOM 3277 O O . VAL B 1 129 ? -13.117 2.287 11.266 1 98.88 129 VAL B O 1
ATOM 3280 N N . ALA B 1 130 ? -14.547 3.127 9.75 1 98.88 130 ALA B N 1
ATOM 3281 C CA . ALA B 1 130 ? -15.297 3.936 10.711 1 98.88 130 ALA B CA 1
ATOM 3282 C C . ALA B 1 130 ? -15.898 3.066 11.812 1 98.88 130 ALA B C 1
ATOM 3284 O O . ALA B 1 130 ? -15.953 3.477 12.969 1 98.88 130 ALA B O 1
ATOM 3285 N N . SER B 1 131 ? -16.312 1.887 11.469 1 98.56 131 SER B N 1
ATOM 3286 C CA . SER B 1 131 ? -16.969 0.999 12.43 1 98.56 131 SER B CA 1
ATOM 3287 C C . SER B 1 131 ? -15.992 0.551 13.516 1 98.56 131 SER B C 1
ATOM 3289 O O . SER B 1 131 ? -16.406 0.184 14.617 1 98.56 131 SER B O 1
ATOM 3291 N N . ALA B 1 132 ? -14.719 0.606 13.273 1 98.69 132 ALA B N 1
ATOM 3292 C CA . ALA B 1 132 ? -13.703 0.224 14.25 1 98.69 132 ALA B CA 1
ATOM 3293 C C . ALA B 1 132 ? -13.484 1.332 15.281 1 98.69 132 ALA B C 1
ATOM 3295 O O . ALA B 1 132 ? -12.93 1.092 16.344 1 98.69 132 ALA B O 1
ATOM 3296 N N . ALA B 1 133 ? -13.844 2.543 14.969 1 98.81 133 ALA B N 1
ATOM 3297 C CA . ALA B 1 133 ? -13.773 3.711 15.844 1 98.81 133 ALA B CA 1
ATOM 3298 C C . ALA B 1 133 ? -15.016 4.59 15.688 1 98.81 133 ALA B C 1
ATOM 3300 O O . ALA B 1 133 ? -14.914 5.742 15.266 1 98.81 133 ALA B O 1
ATOM 3301 N N . PRO B 1 134 ? -16.125 4.09 16.078 1 98.5 134 PRO B N 1
ATOM 3302 C CA . PRO B 1 134 ? -17.406 4.711 15.719 1 98.5 134 PRO B CA 1
ATOM 3303 C C . PRO B 1 134 ? -17.609 6.07 16.391 1 98.5 134 PRO B C 1
ATOM 3305 O O . PRO B 1 134 ? -18.453 6.852 15.945 1 98.5 134 PRO B O 1
ATOM 3308 N N . LYS B 1 135 ? -16.844 6.406 17.391 1 98.5 135 LYS B N 1
ATOM 3309 C CA . LYS B 1 135 ? -17.047 7.664 18.109 1 98.5 135 LYS B CA 1
ATOM 3310 C C . LYS B 1 135 ? -16.047 8.727 17.641 1 98.5 135 LYS B C 1
ATOM 3312 O O . LYS B 1 135 ? -16.094 9.867 18.094 1 98.5 135 LYS B O 1
ATOM 3317 N N . THR B 1 136 ? -15.172 8.398 16.828 1 98.75 136 THR B N 1
ATOM 3318 C CA . THR B 1 136 ? -14.141 9.312 16.359 1 98.75 136 THR B CA 1
ATOM 3319 C C . THR B 1 136 ? -14.414 9.758 14.922 1 98.75 136 THR B C 1
ATOM 3321 O O . THR B 1 136 ? -14.547 8.922 14.016 1 98.75 136 THR B O 1
ATOM 3324 N N . PRO B 1 137 ? -14.516 11.055 14.688 1 98.81 137 PRO B N 1
ATOM 3325 C CA . PRO B 1 137 ? -14.75 11.539 13.328 1 98.81 137 PRO B CA 1
ATOM 3326 C C . PRO B 1 137 ? -13.734 10.992 12.328 1 98.81 137 PRO B C 1
ATOM 3328 O O . PRO B 1 137 ? -12.547 10.891 12.641 1 98.81 137 PRO B O 1
ATOM 3331 N N . LEU B 1 138 ? -14.219 10.594 11.133 1 98.88 138 LEU B N 1
ATOM 3332 C CA . LEU B 1 138 ? -13.383 10.031 10.07 1 98.88 138 LEU B CA 1
ATOM 3333 C C . LEU B 1 138 ? -13.359 10.953 8.859 1 98.88 138 LEU B C 1
ATOM 3335 O O . LEU B 1 138 ? -14.406 11.383 8.375 1 98.88 138 LEU B O 1
ATOM 3339 N N . LEU B 1 139 ? -12.156 11.312 8.391 1 98.94 139 LEU B N 1
ATOM 3340 C CA . LEU B 1 139 ? -11.953 12.031 7.137 1 98.94 139 LEU B CA 1
ATOM 3341 C C . LEU B 1 139 ? -11.25 11.148 6.109 1 98.94 139 LEU B C 1
ATOM 3343 O O . LEU B 1 139 ? -10.469 10.273 6.473 1 98.94 139 LEU B O 1
ATOM 3347 N N . TYR B 1 140 ? -11.586 11.406 4.797 1 98.88 140 TYR B N 1
ATOM 3348 C CA . TYR B 1 140 ? -10.891 10.727 3.711 1 98.88 140 TYR B CA 1
ATOM 3349 C C . TYR B 1 140 ? -9.656 11.508 3.277 1 98.88 140 TYR B C 1
ATOM 3351 O O . TYR B 1 140 ? -9.711 12.734 3.125 1 98.88 140 TYR B O 1
ATOM 3359 N N . TYR B 1 141 ? -8.594 10.805 3.129 1 98.88 141 TYR B N 1
ATOM 3360 C CA . TYR B 1 141 ? -7.371 11.391 2.588 1 98.88 141 TYR B CA 1
ATOM 3361 C C . TYR B 1 141 ? -7.32 11.25 1.072 1 98.88 141 TYR B C 1
ATOM 3363 O O . TYR B 1 141 ? -6.82 10.242 0.555 1 98.88 141 TYR B O 1
ATOM 3371 N N . HIS B 1 142 ? -7.77 12.242 0.343 1 98.75 142 HIS B N 1
ATOM 3372 C CA . HIS B 1 142 ? -7.727 12.266 -1.115 1 98.75 142 HIS B CA 1
ATOM 3373 C C . HIS B 1 142 ? -6.355 12.703 -1.619 1 98.75 142 HIS B C 1
ATOM 3375 O O . HIS B 1 142 ? -6.02 13.891 -1.563 1 98.75 142 HIS B O 1
ATOM 3381 N N . LEU B 1 143 ? -5.66 11.781 -2.07 1 98.19 143 LEU B N 1
ATOM 3382 C CA . LEU B 1 143 ? -4.289 11.992 -2.516 1 98.19 143 LEU B CA 1
ATOM 3383 C C . LEU B 1 143 ? -3.984 11.156 -3.754 1 98.19 143 LEU B C 1
ATOM 3385 O O . LEU B 1 143 ? -3.115 10.281 -3.721 1 98.19 143 LEU B O 1
ATOM 3389 N N . PRO B 1 144 ? -4.602 11.477 -4.891 1 97.44 144 PRO B N 1
ATOM 3390 C CA . PRO B 1 144 ? -4.52 10.609 -6.066 1 97.44 144 PRO B CA 1
ATOM 3391 C C . PRO B 1 144 ? -3.098 10.492 -6.617 1 97.44 144 PRO B C 1
ATOM 3393 O O . PRO B 1 144 ? -2.73 9.461 -7.18 1 97.44 144 PRO B O 1
ATOM 3396 N N . GLY B 1 145 ? -2.283 11.539 -6.48 1 95.81 145 GLY B N 1
ATOM 3397 C CA . GLY B 1 145 ? -0.921 11.484 -6.984 1 95.81 145 GLY B CA 1
ATOM 3398 C C . GLY B 1 145 ? -0.114 10.344 -6.395 1 95.81 145 GLY B C 1
ATOM 3399 O O . GLY B 1 145 ? 0.79 9.812 -7.047 1 95.81 145 GLY B O 1
ATOM 3400 N N . TYR B 1 146 ? -0.453 9.906 -5.156 1 97 146 TYR B N 1
ATOM 3401 C CA . TYR B 1 146 ? 0.271 8.836 -4.477 1 97 146 TYR B CA 1
ATOM 3402 C C . TYR B 1 146 ? -0.502 7.523 -4.551 1 97 146 TYR B C 1
ATOM 3404 O O . TYR B 1 146 ? 0.091 6.453 -4.707 1 97 146 TYR B O 1
ATOM 3412 N N . THR B 1 147 ? -1.831 7.566 -4.48 1 97.75 147 THR B N 1
ATOM 3413 C CA . THR B 1 147 ? -2.623 6.363 -4.262 1 97.75 147 THR B CA 1
ATOM 3414 C C . THR B 1 147 ? -3.094 5.777 -5.59 1 97.75 147 THR B C 1
ATOM 3416 O O . THR B 1 147 ? -3.424 4.59 -5.672 1 97.75 147 THR B O 1
ATOM 3419 N N . GLY B 1 148 ? -3.209 6.625 -6.602 1 96.81 148 GLY B N 1
ATOM 3420 C CA . GLY B 1 148 ? -3.805 6.211 -7.863 1 96.81 148 GLY B CA 1
ATOM 3421 C C . GLY B 1 148 ? -5.32 6.137 -7.809 1 96.81 148 GLY B C 1
ATOM 3422 O O . GLY B 1 148 ? -5.961 5.754 -8.789 1 96.81 148 GLY B O 1
ATOM 3423 N N . VAL B 1 149 ? -5.977 6.457 -6.723 1 98.06 149 VAL B N 1
ATOM 3424 C CA . VAL B 1 149 ? -7.426 6.477 -6.562 1 98.06 149 VAL B CA 1
ATOM 3425 C C . VAL B 1 149 ? -7.953 7.891 -6.801 1 98.06 149 VAL B C 1
ATOM 3427 O O . VAL B 1 149 ? -7.77 8.781 -5.965 1 98.06 149 VAL B O 1
ATOM 3430 N N . ASN B 1 150 ? -8.57 8.109 -7.969 1 97.5 150 ASN B N 1
ATOM 3431 C CA . ASN B 1 150 ? -9.047 9.43 -8.359 1 97.5 150 ASN B CA 1
ATOM 3432 C C . ASN B 1 150 ? -10.516 9.406 -8.758 1 97.5 150 ASN B C 1
ATOM 3434 O O . ASN B 1 150 ? -10.852 9.57 -9.93 1 97.5 150 ASN B O 1
ATOM 3438 N N . LEU B 1 151 ? -11.367 9.227 -7.797 1 98.25 151 LEU B N 1
ATOM 3439 C CA . LEU B 1 151 ? -12.82 9.211 -7.98 1 98.25 151 LEU B CA 1
ATOM 3440 C C . LEU B 1 151 ? -13.406 10.609 -7.84 1 98.25 151 LEU B C 1
ATOM 3442 O O . LEU B 1 151 ? -12.75 11.508 -7.301 1 98.25 151 LEU B O 1
ATOM 3446 N N . GLU B 1 152 ? -14.617 10.797 -8.336 1 97.44 152 GLU B N 1
ATOM 3447 C CA . GLU B 1 152 ? -15.281 12.078 -8.141 1 97.44 152 GLU B CA 1
ATOM 3448 C C . GLU B 1 152 ? -15.523 12.359 -6.66 1 97.44 152 GLU B C 1
ATOM 3450 O O . GLU B 1 152 ? -16.484 11.844 -6.074 1 97.44 152 GLU B O 1
ATOM 3455 N N . MET B 1 153 ? -14.852 13.297 -6.188 1 98.06 153 MET B N 1
ATOM 3456 C CA . MET B 1 153 ? -14.758 13.445 -4.738 1 98.06 153 MET B CA 1
ATOM 3457 C C . MET B 1 153 ? -16.047 14.008 -4.164 1 98.06 153 MET B C 1
ATOM 3459 O O . MET B 1 153 ? -16.453 13.648 -3.053 1 98.06 153 MET B O 1
ATOM 3463 N N . SER B 1 154 ? -16.703 14.898 -4.918 1 97.88 154 SER B N 1
ATOM 3464 C CA . SER B 1 154 ? -17.969 15.422 -4.406 1 97.88 154 SER B CA 1
ATOM 3465 C C . SER B 1 154 ? -18.984 14.297 -4.199 1 97.88 154 SER B C 1
ATOM 3467 O O . SER B 1 154 ? -19.734 14.312 -3.225 1 97.88 154 SER B O 1
ATOM 3469 N N . LYS B 1 155 ? -19 13.328 -5.102 1 98.44 155 LYS B N 1
ATOM 3470 C CA . LYS B 1 155 ? -19.906 12.188 -4.977 1 98.44 155 LYS B CA 1
ATOM 3471 C C . LYS B 1 155 ? -19.484 11.273 -3.83 1 98.44 155 LYS B C 1
ATOM 3473 O O . LYS B 1 155 ? -20.328 10.758 -3.1 1 98.44 155 LYS B O 1
ATOM 3478 N N . VAL B 1 156 ? -18.172 11.047 -3.674 1 98.81 156 VAL B N 1
ATOM 3479 C CA . VAL B 1 156 ? -17.641 10.234 -2.582 1 98.81 156 VAL B CA 1
ATOM 3480 C C . VAL B 1 156 ? -18.047 10.844 -1.241 1 98.81 156 VAL B C 1
ATOM 3482 O O . VAL B 1 156 ? -18.562 10.148 -0.366 1 98.81 156 VAL B O 1
ATOM 3485 N N . LEU B 1 157 ? -17.844 12.125 -1.099 1 98.69 157 LEU B N 1
ATOM 3486 C CA . LEU B 1 157 ? -18.109 12.812 0.16 1 98.69 157 LEU B CA 1
ATOM 3487 C C . LEU B 1 157 ? -19.594 12.797 0.48 1 98.69 157 LEU B C 1
ATOM 3489 O O . LEU B 1 157 ? -19.984 12.594 1.632 1 98.69 157 LEU B O 1
ATOM 3493 N N . ALA B 1 158 ? -20.406 13.039 -0.523 1 98.44 158 ALA B N 1
ATOM 3494 C CA . ALA B 1 158 ? -21.859 13.016 -0.325 1 98.44 158 ALA B CA 1
ATOM 3495 C C . ALA B 1 158 ? -22.328 11.633 0.132 1 98.44 158 ALA B C 1
ATOM 3497 O O . ALA B 1 158 ? -23.094 11.516 1.089 1 98.44 158 ALA B O 1
ATOM 3498 N N . ALA B 1 159 ? -21.859 10.602 -0.563 1 98.75 159 ALA B N 1
ATOM 3499 C CA . ALA B 1 159 ? -22.266 9.234 -0.237 1 98.75 159 ALA B CA 1
ATOM 3500 C C . ALA B 1 159 ? -21.766 8.836 1.148 1 98.75 159 ALA B C 1
ATOM 3502 O O . ALA B 1 159 ? -22.5 8.211 1.922 1 98.75 159 ALA B O 1
ATOM 3503 N N . ALA B 1 160 ? -20.531 9.141 1.461 1 98.75 160 ALA B N 1
ATOM 3504 C CA . ALA B 1 160 ? -19.953 8.82 2.77 1 98.75 160 ALA B CA 1
ATOM 3505 C C . ALA B 1 160 ? -20.719 9.531 3.885 1 98.75 160 ALA B C 1
ATOM 3507 O O . ALA B 1 160 ? -21.016 8.938 4.922 1 98.75 160 ALA B O 1
ATOM 3508 N N . SER B 1 161 ? -21.016 10.82 3.668 1 98.12 161 SER B N 1
ATOM 3509 C CA . SER B 1 161 ? -21.766 11.594 4.66 1 98.12 161 SER B CA 1
ATOM 3510 C C . SER B 1 161 ? -23.125 10.977 4.941 1 98.12 161 SER B C 1
ATOM 3512 O O . SER B 1 161 ? -23.609 11.016 6.074 1 98.12 161 SER B O 1
ATOM 3514 N N . ALA B 1 162 ? -23.734 10.453 3.977 1 97.81 162 ALA B N 1
ATOM 3515 C CA . ALA B 1 162 ? -25.062 9.867 4.105 1 97.81 162 ALA B CA 1
ATOM 3516 C C . ALA B 1 162 ? -25.016 8.516 4.801 1 97.81 162 ALA B C 1
ATOM 3518 O O . ALA B 1 162 ? -25.938 8.148 5.535 1 97.81 162 ALA B O 1
ATOM 3519 N N . LYS B 1 163 ? -23.953 7.75 4.648 1 98.25 163 LYS B N 1
ATOM 3520 C CA . LYS B 1 163 ? -23.953 6.336 5.02 1 98.25 163 LYS B CA 1
ATOM 3521 C C . LYS B 1 163 ? -23.141 6.105 6.297 1 98.25 163 LYS B C 1
ATOM 3523 O O . LYS B 1 163 ? -23.328 5.09 6.973 1 98.25 163 LYS B O 1
ATOM 3528 N N . ILE B 1 164 ? -22.203 6.957 6.617 1 98.62 164 ILE B N 1
ATOM 3529 C CA . ILE B 1 164 ? -21.281 6.766 7.738 1 98.62 164 ILE B CA 1
ATOM 3530 C C . ILE B 1 164 ? -21.516 7.855 8.781 1 98.62 164 ILE B C 1
ATOM 3532 O O . ILE B 1 164 ? -21.094 9 8.594 1 98.62 164 ILE B O 1
ATOM 3536 N N . PRO B 1 165 ? -22.031 7.559 9.867 1 98 165 PRO B N 1
ATOM 3537 C CA . PRO B 1 165 ? -22.422 8.562 10.859 1 98 165 PRO B CA 1
ATOM 3538 C C . PRO B 1 165 ? -21.25 9.406 11.336 1 98 165 PRO B C 1
ATOM 3540 O O . PRO B 1 165 ? -21.406 10.609 11.586 1 98 165 PRO B O 1
ATOM 3543 N N . SER B 1 166 ? -20.078 8.797 11.406 1 98.31 166 SER B N 1
ATOM 3544 C CA . SER B 1 166 ? -18.938 9.508 11.969 1 98.31 166 SER B CA 1
ATOM 3545 C C . SER B 1 166 ? -18.125 10.188 10.875 1 98.31 166 SER B C 1
ATOM 3547 O O . SER B 1 166 ? -17.078 10.781 11.156 1 98.31 166 SER B O 1
ATOM 3549 N N . PHE B 1 167 ? -18.547 10.141 9.617 1 98.69 167 PHE B N 1
ATOM 3550 C CA . PHE B 1 167 ? -17.781 10.742 8.523 1 98.69 167 PHE B CA 1
ATOM 3551 C C . PHE B 1 167 ? -17.797 12.266 8.633 1 98.69 167 PHE B C 1
ATOM 3553 O O . PHE B 1 167 ? -18.859 12.867 8.828 1 98.69 167 PHE B O 1
ATOM 3560 N N . ALA B 1 168 ? -16.578 12.867 8.469 1 98.56 168 ALA B N 1
ATOM 3561 C CA . ALA B 1 168 ? -16.484 14.281 8.82 1 98.56 168 ALA B CA 1
ATOM 3562 C C . ALA B 1 168 ? -15.906 15.102 7.672 1 98.56 168 ALA B C 1
ATOM 3564 O O . ALA B 1 168 ? -15.844 16.328 7.75 1 98.56 168 ALA B O 1
ATOM 3565 N N . GLY B 1 169 ? -15.453 14.508 6.613 1 98.44 169 GLY B N 1
ATOM 3566 C CA . GLY B 1 169 ? -14.93 15.297 5.508 1 98.44 169 GLY B CA 1
ATOM 3567 C C . GLY B 1 169 ? -13.672 14.695 4.898 1 98.44 169 GLY B C 1
ATOM 3568 O O . GLY B 1 169 ? -13.578 13.484 4.727 1 98.44 169 GLY B O 1
ATOM 3569 N N . ALA B 1 170 ? -12.711 15.625 4.441 1 98.75 170 ALA B N 1
ATOM 3570 C CA . ALA B 1 170 ? -11.555 15.094 3.725 1 98.75 170 ALA B CA 1
ATOM 3571 C C . ALA B 1 170 ? -10.367 16.047 3.834 1 98.75 170 ALA B C 1
ATOM 3573 O O . ALA B 1 170 ? -10.539 17.25 4.051 1 98.75 170 ALA B O 1
ATOM 3574 N N . LYS B 1 171 ? -9.234 15.461 3.84 1 98.75 171 LYS B N 1
ATOM 3575 C CA . LYS B 1 171 ? -8.047 16.156 3.359 1 98.75 171 LYS B CA 1
ATOM 3576 C C . LYS B 1 171 ? -7.926 16.062 1.842 1 98.75 171 LYS B C 1
ATOM 3578 O O . LYS B 1 171 ? -7.797 14.953 1.301 1 98.75 171 LYS B O 1
ATOM 3583 N N . TYR B 1 172 ? -8.023 17.172 1.191 1 98.44 172 TYR B N 1
ATOM 3584 C CA . TYR B 1 172 ? -8.039 17.281 -0.264 1 98.44 172 TYR B CA 1
ATOM 3585 C C . TYR B 1 172 ? -6.68 17.703 -0.8 1 98.44 172 TYR B C 1
ATOM 3587 O O . TYR B 1 172 ? -6.391 18.891 -0.91 1 98.44 172 TYR B O 1
ATOM 3595 N N . THR B 1 173 ? -5.867 16.703 -1.102 1 96.62 173 THR B N 1
ATOM 3596 C CA . THR B 1 173 ? -4.531 16.953 -1.63 1 96.62 173 THR B CA 1
ATOM 3597 C C . THR B 1 173 ? -4.52 16.812 -3.15 1 96.62 173 THR B C 1
ATOM 3599 O O . THR B 1 173 ? -4.125 15.773 -3.686 1 96.62 173 THR B O 1
ATOM 3602 N N . HIS B 1 174 ? -4.984 17.828 -3.789 1 94.19 174 HIS B N 1
ATOM 3603 C CA . HIS B 1 174 ? -5.141 17.953 -5.234 1 94.19 174 HIS B CA 1
ATOM 3604 C C . HIS B 1 174 ? -5.211 19.406 -5.66 1 94.19 174 HIS B C 1
ATOM 3606 O O . HIS B 1 174 ? -5.605 20.281 -4.875 1 94.19 174 HIS B O 1
ATOM 3612 N N . THR B 1 175 ? -4.84 19.703 -6.883 1 93.69 175 THR B N 1
ATOM 3613 C CA . THR B 1 175 ? -4.773 21.094 -7.324 1 93.69 175 THR B CA 1
ATOM 3614 C C . THR B 1 175 ? -6.012 21.469 -8.141 1 93.69 175 THR B C 1
ATOM 3616 O O . THR B 1 175 ? -6.176 22.625 -8.539 1 93.69 175 THR B O 1
ATOM 3619 N N . ASP B 1 176 ? -6.84 20.453 -8.391 1 95.75 176 ASP B N 1
ATOM 3620 C CA . ASP B 1 176 ? -8.102 20.719 -9.078 1 95.75 176 ASP B CA 1
ATOM 3621 C C . ASP B 1 176 ? -9.094 21.422 -8.148 1 95.75 176 ASP B C 1
ATOM 3623 O O . ASP B 1 176 ? -9.969 20.781 -7.57 1 95.75 176 ASP B O 1
ATOM 3627 N N . LEU B 1 177 ? -9.062 22.734 -8.172 1 96.5 177 LEU B N 1
ATOM 3628 C CA . LEU B 1 177 ? -9.898 23.5 -7.25 1 96.5 177 LEU B CA 1
ATOM 3629 C C . LEU B 1 177 ? -11.336 23.562 -7.746 1 96.5 177 LEU B C 1
ATOM 3631 O O . LEU B 1 177 ? -12.25 23.875 -6.984 1 96.5 177 LEU B O 1
ATOM 3635 N N . GLN B 1 178 ? -11.562 23.312 -9.078 1 95.81 178 GLN B N 1
ATOM 3636 C CA . GLN B 1 178 ? -12.938 23.188 -9.547 1 95.81 178 GLN B CA 1
ATOM 3637 C C . GLN B 1 178 ? -13.688 22.094 -8.789 1 95.81 178 GLN B C 1
ATOM 3639 O O . GLN B 1 178 ? -14.797 22.312 -8.305 1 95.81 178 GLN B O 1
ATOM 3644 N N . GLU B 1 179 ? -13.055 21.031 -8.656 1 96.38 179 GLU B N 1
ATOM 3645 C CA . GLU B 1 179 ? -13.641 19.953 -7.871 1 96.38 179 GLU B CA 1
ATOM 3646 C C . GLU B 1 179 ? -13.664 20.297 -6.383 1 96.38 179 GLU B C 1
ATOM 3648 O O . GLU B 1 179 ? -14.609 19.953 -5.676 1 96.38 179 GLU B O 1
ATOM 3653 N N . GLY B 1 180 ? -12.617 20.922 -5.949 1 97 180 GLY B N 1
ATOM 3654 C CA . GLY B 1 180 ? -12.562 21.344 -4.559 1 97 180 GLY B CA 1
ATOM 3655 C C . GLY B 1 180 ? -13.758 22.172 -4.137 1 97 180 GLY B C 1
ATOM 3656 O O . GLY B 1 180 ? -14.328 21.953 -3.064 1 97 180 GLY B O 1
ATOM 3657 N N . VAL B 1 181 ? -14.109 23.078 -4.961 1 97 181 VAL B N 1
ATOM 3658 C CA . VAL B 1 181 ? -15.227 23.969 -4.656 1 97 181 VAL B CA 1
ATOM 3659 C C . VAL B 1 181 ? -16.531 23.188 -4.609 1 97 181 VAL B C 1
ATOM 3661 O O . VAL B 1 181 ? -17.406 23.453 -3.785 1 97 181 VAL B O 1
ATOM 3664 N N . ARG B 1 182 ? -16.703 22.219 -5.512 1 97.31 182 ARG B N 1
ATOM 3665 C CA . ARG B 1 182 ? -17.875 21.359 -5.473 1 97.31 182 ARG B CA 1
ATOM 3666 C C . ARG B 1 182 ? -17.938 20.578 -4.156 1 97.31 182 ARG B C 1
ATOM 3668 O O . ARG B 1 182 ? -19.016 20.391 -3.594 1 97.31 182 ARG B O 1
ATOM 3675 N N . CYS B 1 183 ? -16.797 20.125 -3.674 1 97.75 183 CYS B N 1
ATOM 3676 C CA . CYS B 1 183 ? -16.719 19.391 -2.424 1 97.75 183 CYS B CA 1
ATOM 3677 C C . CYS B 1 183 ? -17.156 20.25 -1.245 1 97.75 183 CYS B C 1
ATOM 3679 O O . CYS B 1 183 ? -17.797 19.766 -0.313 1 97.75 183 CYS B O 1
ATOM 3681 N N . LEU B 1 184 ? -16.859 21.516 -1.299 1 97.12 184 LEU B N 1
ATOM 3682 C CA . LEU B 1 184 ? -17.188 22.438 -0.219 1 97.12 184 LEU B CA 1
ATOM 3683 C C . LEU B 1 184 ? -18.688 22.562 -0.034 1 97.12 184 LEU B C 1
ATOM 3685 O O . LEU B 1 184 ? -19.156 22.922 1.045 1 97.12 184 LEU B O 1
ATOM 3689 N N . LYS B 1 185 ? -19.453 22.219 -1.012 1 96.38 185 LYS B N 1
ATOM 3690 C CA . LYS B 1 185 ? -20.891 22.406 -0.997 1 96.38 185 LYS B CA 1
ATOM 3691 C C . LYS B 1 185 ? -21.609 21.141 -0.549 1 96.38 185 LYS B C 1
ATOM 3693 O O . LYS B 1 185 ? -22.812 21.156 -0.276 1 96.38 185 LYS B O 1
ATOM 3698 N N . VAL B 1 186 ? -20.875 20.109 -0.495 1 96.56 186 VAL B N 1
ATOM 3699 C CA . VAL B 1 186 ? -21.469 18.828 -0.125 1 96.56 186 VAL B CA 1
ATOM 3700 C C . VAL B 1 186 ? -22.156 18.953 1.234 1 96.56 186 VAL B C 1
ATOM 3702 O O . VAL B 1 186 ? -21.625 19.609 2.145 1 96.56 186 VAL B O 1
ATOM 3705 N N . ASN B 1 187 ? -23.359 18.297 1.34 1 94.12 187 ASN B N 1
ATOM 3706 C CA . ASN B 1 187 ? -24.141 18.312 2.57 1 94.12 187 ASN B CA 1
ATOM 3707 C C . ASN B 1 187 ? -24.375 19.719 3.082 1 94.12 187 ASN B C 1
ATOM 3709 O O . ASN B 1 187 ? -24.297 19.969 4.285 1 94.12 187 ASN B O 1
ATOM 3713 N N . GLY B 1 188 ? -24.547 20.719 2.18 1 93.25 188 GLY B N 1
ATOM 3714 C CA . GLY B 1 188 ? -24.797 22.109 2.535 1 93.25 188 GLY B CA 1
ATOM 3715 C C . GLY B 1 188 ? -23.609 22.781 3.205 1 93.25 188 GLY B C 1
ATOM 3716 O O . GLY B 1 188 ? -23.781 23.75 3.953 1 93.25 188 GLY B O 1
ATOM 3717 N N . GLY B 1 189 ? -22.469 22.172 3.055 1 94.06 189 GLY B N 1
ATOM 3718 C CA . GLY B 1 189 ? -21.266 22.734 3.656 1 94.06 189 GLY B CA 1
ATOM 3719 C C . GLY B 1 189 ? -20.969 22.172 5.035 1 94.06 189 GLY B C 1
ATOM 3720 O O . GLY B 1 189 ? -20.062 22.641 5.723 1 94.06 189 GLY B O 1
ATOM 3721 N N . ASP B 1 190 ? -21.703 21.125 5.406 1 94.62 190 ASP B N 1
ATOM 3722 C CA . ASP B 1 190 ? -21.531 20.531 6.73 1 94.62 190 ASP B CA 1
ATOM 3723 C C . ASP B 1 190 ? -20.5 19.422 6.707 1 94.62 190 ASP B C 1
ATOM 3725 O O . ASP B 1 190 ? -20.766 18.312 7.16 1 94.62 190 ASP B O 1
ATOM 3729 N N . ILE B 1 191 ? -19.359 19.594 6.117 1 96.06 191 ILE B N 1
ATOM 3730 C CA . ILE B 1 191 ? -18.203 18.688 6.102 1 96.06 191 ILE B CA 1
ATOM 3731 C C . ILE B 1 191 ? -16.922 19.516 6.223 1 96.06 191 ILE B C 1
ATOM 3733 O O . ILE B 1 191 ? -16.891 20.688 5.844 1 96.06 191 ILE B O 1
ATOM 3737 N N . SER B 1 192 ? -15.93 18.969 6.785 1 98 192 SER B N 1
ATOM 3738 C CA . SER B 1 192 ? -14.633 19.609 6.93 1 98 192 SER B CA 1
ATOM 3739 C C . SER B 1 192 ? -13.727 19.312 5.738 1 98 192 SER B C 1
ATOM 3741 O O . SER B 1 192 ? -13.5 18.156 5.398 1 98 192 SER B O 1
ATOM 3743 N N . MET B 1 193 ? -13.258 20.359 5.094 1 98 193 MET B N 1
ATOM 3744 C CA . MET B 1 193 ? -12.344 20.234 3.961 1 98 193 MET B CA 1
ATOM 3745 C C . MET B 1 193 ? -11 20.891 4.273 1 98 193 MET B C 1
ATOM 3747 O O . MET B 1 193 ? -10.945 22.094 4.527 1 98 193 MET B O 1
ATOM 3751 N N . PHE B 1 194 ? -10.008 20.094 4.305 1 98.62 194 PHE B N 1
ATOM 3752 C CA . PHE B 1 194 ? -8.648 20.594 4.48 1 98.62 194 PHE B CA 1
ATOM 3753 C C . PHE B 1 194 ? -7.883 20.578 3.164 1 98.62 194 PHE B C 1
ATOM 3755 O O . PHE B 1 194 ? -7.727 19.516 2.551 1 98.62 194 PHE B O 1
ATOM 3762 N N . LEU B 1 195 ? -7.398 21.719 2.715 1 98.44 195 LEU B N 1
ATOM 3763 C CA . LEU B 1 195 ? -6.52 21.734 1.549 1 98.44 195 LEU B CA 1
ATOM 3764 C C . LEU B 1 195 ? -5.152 21.156 1.892 1 98.44 195 LEU B C 1
ATOM 3766 O O . LEU B 1 195 ? -4.555 21.531 2.906 1 98.44 195 LEU B O 1
ATOM 3770 N N . GLY B 1 196 ? -4.664 20.172 1.062 1 97.94 196 GLY B N 1
ATOM 3771 C CA . GLY B 1 196 ? -3.396 19.5 1.313 1 97.94 196 GLY B CA 1
ATOM 3772 C C . GLY B 1 196 ? -2.291 19.953 0.376 1 97.94 196 GLY B C 1
ATOM 3773 O O . GLY B 1 196 ? -1.411 19.172 0.025 1 97.94 196 GLY B O 1
ATOM 3774 N N . CYS B 1 197 ? -2.291 21.234 -0.078 1 96.69 197 CYS B N 1
ATOM 3775 C CA . CYS B 1 197 ? -1.273 21.734 -0.992 1 96.69 197 CYS B CA 1
ATOM 3776 C C . CYS B 1 197 ? -0.783 23.109 -0.551 1 96.69 197 CYS B C 1
ATOM 3778 O O . CYS B 1 197 ? -1.469 24.109 -0.755 1 96.69 197 CYS B O 1
ATOM 3780 N N . ASP B 1 198 ? 0.427 23.172 -0.163 1 97.56 198 ASP B N 1
ATOM 3781 C CA . ASP B 1 198 ? 1.029 24.391 0.359 1 97.56 198 ASP B CA 1
ATOM 3782 C C . ASP B 1 198 ? 1.051 25.484 -0.702 1 97.56 198 ASP B C 1
ATOM 3784 O O . ASP B 1 198 ? 0.92 26.672 -0.381 1 97.56 198 ASP B O 1
ATOM 3788 N N . GLU B 1 199 ? 1.082 25.141 -1.875 1 97.81 199 GLU B N 1
ATOM 3789 C CA . GLU B 1 199 ? 1.5 26.062 -2.932 1 97.81 199 GLU B CA 1
ATOM 3790 C C . GLU B 1 199 ? 0.312 26.844 -3.486 1 97.81 199 GLU B C 1
ATOM 3792 O O . GLU B 1 199 ? 0.487 27.766 -4.297 1 97.81 199 GLU B O 1
ATOM 3797 N N . ILE B 1 200 ? -0.901 26.5 -3.002 1 98.19 200 ILE B N 1
ATOM 3798 C CA . ILE B 1 200 ? -2.047 27.188 -3.598 1 98.19 200 ILE B CA 1
ATOM 3799 C C . ILE B 1 200 ? -3.018 27.609 -2.5 1 98.19 200 ILE B C 1
ATOM 3801 O O . ILE B 1 200 ? -4.227 27.688 -2.729 1 98.19 200 ILE B O 1
ATOM 3805 N N . LEU B 1 201 ? -2.553 27.891 -1.325 1 98.38 201 LEU B N 1
ATOM 3806 C CA . LEU B 1 201 ? -3.377 28.203 -0.164 1 98.38 201 LEU B CA 1
ATOM 3807 C C . LEU B 1 201 ? -4.242 29.438 -0.433 1 98.38 201 LEU B C 1
ATOM 3809 O O . LEU B 1 201 ? -5.449 29.406 -0.189 1 98.38 201 LEU B O 1
ATOM 3813 N N . ALA B 1 202 ? -3.619 30.5 -0.95 1 98.31 202 ALA B N 1
ATOM 3814 C CA . ALA B 1 202 ? -4.344 31.766 -1.154 1 98.31 202 ALA B CA 1
ATOM 3815 C C . ALA B 1 202 ? -5.539 31.562 -2.08 1 98.31 202 ALA B C 1
ATOM 3817 O O . ALA B 1 202 ? -6.645 32.031 -1.789 1 98.31 202 ALA B O 1
ATOM 3818 N N . GLY B 1 203 ? -5.289 30.875 -3.188 1 97.75 203 GLY B N 1
ATOM 3819 C CA . GLY B 1 203 ? -6.367 30.594 -4.125 1 97.75 203 GLY B CA 1
ATOM 3820 C C . GLY B 1 203 ? -7.473 29.75 -3.525 1 97.75 203 GLY B C 1
ATOM 3821 O O . GLY B 1 203 ? -8.656 30.031 -3.725 1 97.75 203 GLY B O 1
ATOM 3822 N N . ALA B 1 204 ? -7.098 28.719 -2.781 1 98.19 204 ALA B N 1
ATOM 3823 C CA . ALA B 1 204 ? -8.07 27.812 -2.164 1 98.19 204 ALA B CA 1
ATOM 3824 C C . ALA B 1 204 ? -8.906 28.547 -1.117 1 98.19 204 ALA B C 1
ATOM 3826 O O . ALA B 1 204 ? -10.117 28.375 -1.042 1 98.19 204 ALA B O 1
ATOM 3827 N N . PHE B 1 205 ? -8.242 29.391 -0.329 1 97.81 205 PHE B N 1
ATOM 3828 C CA . PHE B 1 205 ? -8.938 30.109 0.735 1 97.81 205 PHE B CA 1
ATOM 3829 C C . PHE B 1 205 ? -9.93 31.109 0.156 1 97.81 205 PHE B C 1
ATOM 3831 O O . PHE B 1 205 ? -11.039 31.266 0.683 1 97.81 205 PHE B O 1
ATOM 3838 N N . VAL B 1 206 ? -9.57 31.766 -0.908 1 96.81 206 VAL B N 1
ATOM 3839 C CA . VAL B 1 206 ? -10.477 32.719 -1.551 1 96.81 206 VAL B CA 1
ATOM 3840 C C . VAL B 1 206 ? -11.719 31.969 -2.061 1 96.81 206 VAL B C 1
ATOM 3842 O O . VAL B 1 206 ? -12.82 32.531 -2.051 1 96.81 206 VAL B O 1
ATOM 3845 N N . LEU B 1 207 ? -11.516 30.734 -2.441 1 96.69 207 LEU B N 1
ATOM 3846 C CA . LEU B 1 207 ? -12.586 29.938 -3.027 1 96.69 207 LEU B CA 1
ATOM 3847 C C . LEU B 1 207 ? -13.461 29.312 -1.942 1 96.69 207 LEU B C 1
ATOM 3849 O O . LEU B 1 207 ? -14.469 28.672 -2.24 1 96.69 207 LEU B O 1
ATOM 3853 N N . GLY B 1 208 ? -12.992 29.422 -0.694 1 96.06 208 GLY B N 1
ATOM 3854 C CA . GLY B 1 208 ? -13.93 29.031 0.349 1 96.06 208 GLY B CA 1
ATOM 3855 C C . GLY B 1 208 ? -13.352 28.031 1.332 1 96.06 208 GLY B C 1
ATOM 3856 O O . GLY B 1 208 ? -13.945 27.781 2.383 1 96.06 208 GLY B O 1
ATOM 3857 N N . PHE B 1 209 ? -12.219 27.469 0.98 1 97.06 209 PHE B N 1
ATOM 3858 C CA . PHE B 1 209 ? -11.562 26.656 1.994 1 97.06 209 PHE B CA 1
ATOM 3859 C C . PHE B 1 209 ? -11.266 27.469 3.242 1 97.06 209 PHE B C 1
ATOM 3861 O O . PHE B 1 209 ? -10.875 28.641 3.145 1 97.06 209 PHE B O 1
ATOM 3868 N N . ASP B 1 210 ? -11.391 26.906 4.383 1 93.94 210 ASP B N 1
ATOM 3869 C CA . ASP B 1 210 ? -11.078 27.625 5.609 1 93.94 210 ASP B CA 1
ATOM 3870 C C . ASP B 1 210 ? -10.039 26.891 6.441 1 93.94 210 ASP B C 1
ATOM 3872 O O . ASP B 1 210 ? -9.711 27.297 7.555 1 93.94 210 ASP B O 1
ATOM 3876 N N . SER B 1 211 ? -9.609 25.734 5.98 1 97.62 211 SER B N 1
ATOM 3877 C CA . SER B 1 211 ? -8.641 24.891 6.676 1 97.62 211 SER B CA 1
ATOM 3878 C C . SER B 1 211 ? -7.637 24.281 5.703 1 97.62 211 SER B C 1
ATOM 3880 O O . SER B 1 211 ? -7.953 24.062 4.531 1 97.62 211 SER B O 1
ATOM 3882 N N . ALA B 1 212 ? -6.445 24.078 6.168 1 98.5 212 ALA B N 1
ATOM 3883 C CA . ALA B 1 212 ? -5.402 23.453 5.367 1 98.5 212 ALA B CA 1
ATOM 3884 C C . ALA B 1 212 ? -4.465 22.609 6.234 1 98.5 212 ALA B C 1
ATOM 3886 O O . ALA B 1 212 ? -4.324 22.875 7.434 1 98.5 212 ALA B O 1
ATOM 3887 N N . ILE B 1 213 ? -3.98 21.578 5.707 1 98.75 213 ILE B N 1
ATOM 3888 C CA . ILE B 1 213 ? -2.871 20.797 6.254 1 98.75 213 ILE B CA 1
ATOM 3889 C C . ILE B 1 213 ? -1.639 20.969 5.371 1 98.75 213 ILE B C 1
ATOM 3891 O O . ILE B 1 213 ? -1.636 20.547 4.215 1 98.75 213 ILE B O 1
ATOM 3895 N N . ALA B 1 214 ? -0.658 21.609 5.875 1 98.44 214 ALA B N 1
ATOM 3896 C CA . ALA B 1 214 ? 0.496 22 5.074 1 98.44 214 ALA B CA 1
ATOM 3897 C C . ALA B 1 214 ? 1.802 21.688 5.797 1 98.44 214 ALA B C 1
ATOM 3899 O O . ALA B 1 214 ? 1.984 22.062 6.957 1 98.44 214 ALA B O 1
ATOM 3900 N N . THR B 1 215 ? 2.701 21.031 5.117 1 98.62 215 THR B N 1
ATOM 3901 C CA . THR B 1 215 ? 3.943 20.547 5.715 1 98.62 215 THR B CA 1
ATOM 3902 C C . THR B 1 215 ? 4.82 21.719 6.148 1 98.62 215 THR B C 1
ATOM 3904 O O . THR B 1 215 ? 5.52 21.641 7.16 1 98.62 215 THR B O 1
ATOM 3907 N N . THR B 1 216 ? 4.781 22.828 5.438 1 98.19 216 THR B N 1
ATOM 3908 C CA . THR B 1 216 ? 5.648 23.984 5.691 1 98.19 216 THR B CA 1
ATOM 3909 C C . THR B 1 216 ? 5.34 24.609 7.043 1 98.19 216 THR B C 1
ATOM 3911 O O . THR B 1 216 ? 6.156 25.359 7.59 1 98.19 216 THR B O 1
ATOM 3914 N N . LEU B 1 217 ? 4.184 2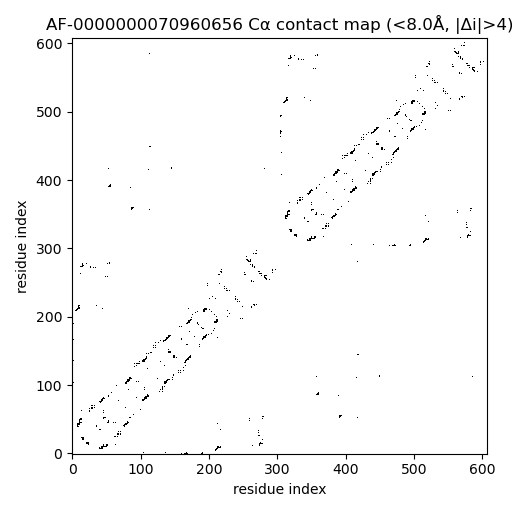4.344 7.586 1 98.44 217 LEU B N 1
ATOM 3915 C CA . LEU B 1 217 ? 3.793 24.891 8.883 1 98.44 217 LEU B CA 1
ATOM 3916 C C . LEU B 1 217 ? 4.746 24.422 9.977 1 98.44 217 LEU B C 1
ATOM 3918 O O . LEU B 1 217 ? 4.867 25.062 11.023 1 98.44 217 LEU B O 1
ATOM 3922 N N . ASN 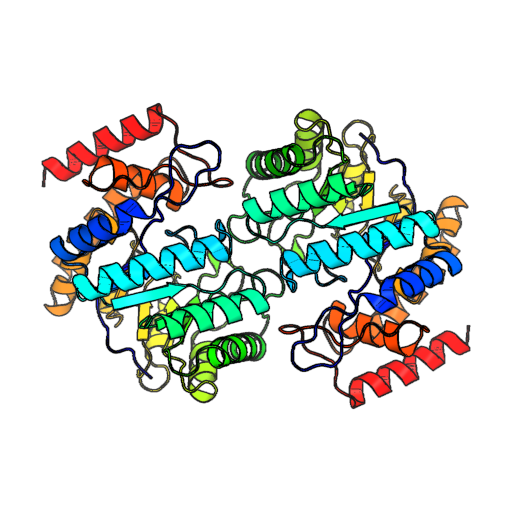B 1 218 ? 5.414 23.25 9.758 1 98.38 218 ASN B N 1
ATOM 3923 C CA . ASN B 1 218 ? 6.352 22.719 10.742 1 98.38 218 ASN B CA 1
ATOM 3924 C C . ASN B 1 218 ? 7.566 23.625 10.906 1 98.38 218 ASN B C 1
ATOM 3926 O O . ASN B 1 218 ? 8.203 23.641 11.961 1 98.38 218 ASN B O 1
ATOM 3930 N N . MET B 1 219 ? 7.895 24.438 9.844 1 95.62 219 MET B N 1
ATOM 3931 C CA . MET B 1 219 ? 9.172 25.141 9.914 1 95.62 219 MET B CA 1
ATOM 3932 C C . MET B 1 219 ? 9.023 26.609 9.523 1 95.62 219 MET B C 1
ATOM 3934 O O . MET B 1 219 ? 9.758 27.469 10.016 1 95.62 219 MET B O 1
ATOM 3938 N N . VAL B 1 220 ? 8.07 26.875 8.641 1 94.88 220 VAL B N 1
ATOM 3939 C CA . VAL B 1 220 ? 7.852 28.25 8.203 1 94.88 220 VAL B CA 1
ATOM 3940 C C . VAL B 1 220 ? 6.355 28.547 8.172 1 94.88 220 VAL B C 1
ATOM 3942 O O . VAL B 1 220 ? 5.789 28.828 7.113 1 94.88 220 VAL B O 1
ATOM 3945 N N . PRO B 1 221 ? 5.797 28.719 9.32 1 96.19 221 PRO B N 1
ATOM 3946 C CA . PRO B 1 221 ? 4.344 28.875 9.391 1 96.19 221 PRO B CA 1
ATOM 3947 C C . PRO B 1 221 ? 3.883 30.266 8.977 1 96.19 221 PRO B C 1
ATOM 3949 O O . PRO B 1 221 ? 2.723 30.453 8.594 1 96.19 221 PRO B O 1
ATOM 3952 N N . ASP B 1 222 ? 4.734 31.25 8.961 1 95.88 222 ASP B N 1
ATOM 3953 C CA . ASP B 1 222 ? 4.359 32.656 8.891 1 95.88 222 ASP B CA 1
ATOM 3954 C C . ASP B 1 222 ? 3.619 32.969 7.59 1 95.88 222 ASP B C 1
ATOM 3956 O O . ASP B 1 222 ? 2.543 33.562 7.605 1 95.88 222 ASP B O 1
ATOM 3960 N N . PRO B 1 223 ? 4.188 32.562 6.469 1 97.06 223 PRO B N 1
ATOM 3961 C CA . PRO B 1 223 ? 3.48 32.875 5.23 1 97.06 223 PRO B CA 1
ATOM 3962 C C . PRO B 1 223 ? 2.062 32.312 5.191 1 97.06 223 PRO B C 1
ATOM 3964 O O . PRO B 1 223 ? 1.123 33.031 4.809 1 97.06 223 PRO B O 1
ATOM 3967 N N . SER B 1 224 ? 1.877 31.094 5.602 1 97.81 224 SER B N 1
ATOM 3968 C CA . SER B 1 224 ? 0.565 30.453 5.574 1 97.81 224 SER B CA 1
ATOM 3969 C C . SER B 1 224 ? -0.404 31.141 6.527 1 97.81 224 SER B C 1
ATOM 3971 O O . SER B 1 224 ? -1.572 31.344 6.195 1 97.81 224 SER B O 1
ATOM 3973 N N . LEU B 1 225 ? 0.109 31.484 7.719 1 96.56 225 LEU B N 1
ATOM 3974 C CA . LEU B 1 225 ? -0.708 32.188 8.695 1 96.56 225 LEU B CA 1
ATOM 3975 C C . LEU B 1 225 ? -1.127 33.562 8.156 1 96.56 225 LEU B C 1
ATOM 3977 O O . LEU B 1 225 ? -2.283 33.969 8.305 1 96.56 225 LEU B O 1
ATOM 3981 N N . LYS B 1 226 ? -0.236 34.219 7.512 1 97.44 226 LYS B N 1
ATOM 3982 C CA . LYS B 1 226 ? -0.508 35.562 6.953 1 97.44 226 LYS B CA 1
ATOM 3983 C C . LYS B 1 226 ? -1.462 35.469 5.766 1 97.44 226 LYS B C 1
ATOM 3985 O O . LYS B 1 226 ? -2.281 36.375 5.555 1 97.44 226 LYS B O 1
ATOM 3990 N N . ILE B 1 227 ? -1.334 34.406 4.941 1 98.25 227 ILE B N 1
ATOM 3991 C CA . ILE B 1 227 ? -2.268 34.188 3.842 1 98.25 227 ILE B CA 1
ATOM 3992 C C . ILE B 1 227 ? -3.688 34.062 4.387 1 98.25 227 ILE B C 1
ATOM 3994 O O . ILE B 1 227 ? -4.605 34.719 3.908 1 98.25 227 ILE B O 1
ATOM 3998 N N . LEU B 1 228 ? -3.852 33.188 5.379 1 96.56 228 LEU B N 1
ATOM 3999 C CA . LEU B 1 228 ? -5.168 32.969 5.973 1 96.56 228 LEU B CA 1
ATOM 4000 C C . LEU B 1 228 ? -5.734 34.25 6.531 1 96.56 228 LEU B C 1
ATOM 4002 O O . LEU B 1 228 ? -6.902 34.594 6.293 1 96.56 228 LEU B O 1
ATOM 4006 N N . ALA B 1 229 ? -4.926 35 7.258 1 95.94 229 ALA B N 1
ATOM 4007 C CA . ALA B 1 229 ? -5.348 36.281 7.836 1 95.94 229 ALA B CA 1
ATOM 4008 C C . ALA B 1 229 ? -5.707 37.281 6.75 1 95.94 229 ALA B C 1
ATOM 4010 O O . ALA B 1 229 ? -6.695 38 6.871 1 95.94 229 ALA B O 1
ATOM 4011 N N . ALA B 1 230 ? -4.883 37.344 5.742 1 97.88 230 ALA B N 1
ATOM 4012 C CA . ALA B 1 230 ? -5.094 38.281 4.648 1 97.88 230 ALA B CA 1
ATOM 4013 C C . ALA B 1 230 ? -6.418 38.031 3.941 1 97.88 230 ALA B C 1
ATOM 4015 O O . ALA B 1 230 ? -7.145 38.938 3.596 1 97.88 230 ALA B O 1
ATOM 4016 N N . ILE B 1 231 ? -6.719 36.781 3.67 1 97.38 231 ILE B N 1
ATOM 4017 C CA . ILE B 1 231 ? -7.965 36.406 2.996 1 97.38 231 ILE B CA 1
ATOM 4018 C C . ILE B 1 231 ? -9.148 36.781 3.887 1 97.38 231 ILE B C 1
ATOM 4020 O O . ILE B 1 231 ? -10.156 37.312 3.406 1 97.38 231 ILE B O 1
ATOM 4024 N N . LYS B 1 232 ? -9.062 36.531 5.172 1 95.31 232 LYS B N 1
ATOM 4025 C CA . LYS B 1 232 ? -10.117 36.875 6.125 1 95.31 232 LYS B CA 1
ATOM 4026 C C . LYS B 1 232 ? -10.359 38.375 6.156 1 95.31 232 LYS B C 1
ATOM 4028 O O . LYS B 1 232 ? -11.484 38.844 6.363 1 95.31 232 LYS B O 1
ATOM 4033 N N . ASN B 1 233 ? -9.344 39.094 5.934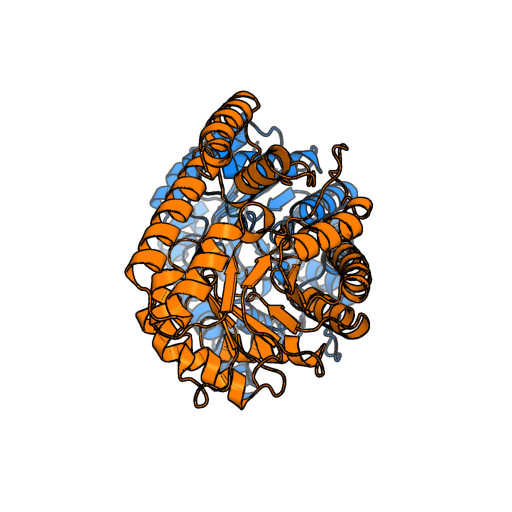 1 96.56 233 ASN B N 1
ATOM 4034 C CA . ASN B 1 233 ? -9.422 40.531 5.977 1 96.56 233 ASN B CA 1
ATOM 4035 C C . ASN B 1 233 ? -9.625 41.125 4.586 1 96.56 233 ASN B C 1
ATOM 4037 O O . ASN B 1 233 ? -9.5 42.344 4.402 1 96.56 233 ASN B O 1
ATOM 4041 N N . ASN B 1 234 ? -9.781 40.375 3.59 1 96.88 234 ASN B N 1
ATOM 4042 C CA . ASN B 1 234 ? -10.039 40.781 2.211 1 96.88 234 ASN B CA 1
ATOM 4043 C C . ASN B 1 234 ? -8.844 41.531 1.613 1 96.88 234 ASN B C 1
ATOM 4045 O O . ASN B 1 234 ? -9.023 42.5 0.905 1 96.88 234 ASN B O 1
ATOM 4049 N N . SER B 1 235 ? -7.715 41.156 2.008 1 97.19 235 SER B N 1
ATOM 4050 C CA . SER B 1 235 ? -6.488 41.688 1.444 1 97.19 235 SER B CA 1
ATOM 4051 C C . SER B 1 235 ? -5.855 40.719 0.443 1 97.19 235 SER B C 1
ATOM 4053 O O . SER B 1 235 ? -4.832 40.125 0.731 1 97.19 235 SER B O 1
ATOM 4055 N N . ASN B 1 236 ? -6.301 40.812 -0.75 1 96.62 236 ASN B N 1
ATOM 4056 C CA . ASN B 1 236 ? -5.879 39.875 -1.776 1 96.62 236 ASN B CA 1
ATOM 4057 C C . ASN B 1 236 ? -4.418 40.062 -2.158 1 96.62 236 ASN B C 1
ATOM 4059 O O . ASN B 1 236 ? -3.707 39.094 -2.432 1 96.62 236 ASN B O 1
ATOM 4063 N N . LYS B 1 237 ? -4.027 41.25 -2.273 1 97.56 237 LYS B N 1
ATOM 4064 C CA . LYS B 1 237 ? -2.643 41.531 -2.641 1 97.56 237 LYS B CA 1
ATOM 4065 C C . LYS B 1 237 ? -1.676 40.938 -1.619 1 97.56 237 LYS B C 1
ATOM 4067 O O . LYS B 1 237 ? -0.68 40.312 -1.989 1 97.56 237 LYS B O 1
ATOM 4072 N N . ASP B 1 238 ? -1.99 41.188 -0.345 1 97.81 238 ASP B N 1
ATOM 4073 C CA . ASP B 1 238 ? -1.152 40.625 0.716 1 97.81 238 ASP B CA 1
ATOM 4074 C C . ASP B 1 238 ? -1.124 39.094 0.659 1 97.81 238 ASP B C 1
ATOM 4076 O O . ASP B 1 238 ? -0.07 38.5 0.839 1 97.81 238 ASP B O 1
ATOM 4080 N N . ALA B 1 239 ? -2.273 38.531 0.466 1 98.38 239 ALA B N 1
ATOM 4081 C CA . ALA B 1 239 ? -2.359 37.062 0.36 1 98.38 239 ALA B CA 1
ATOM 4082 C C . ALA B 1 239 ? -1.483 36.562 -0.777 1 98.38 239 ALA B C 1
ATOM 4084 O O . ALA B 1 239 ? -0.752 35.594 -0.609 1 98.38 239 ALA B O 1
ATOM 4085 N N . ARG B 1 240 ? -1.53 37.219 -1.888 1 98.31 240 ARG B N 1
ATOM 4086 C CA . ARG B 1 240 ? -0.738 36.812 -3.051 1 98.31 240 ARG B CA 1
ATOM 4087 C C . ARG B 1 240 ? 0.754 36.938 -2.764 1 98.31 240 ARG B C 1
ATOM 4089 O O . ARG B 1 240 ? 1.535 36.062 -3.105 1 98.31 240 ARG B O 1
ATOM 4096 N N . ASP B 1 241 ? 1.14 38.031 -2.18 1 98.31 241 ASP B N 1
ATOM 4097 C CA . ASP B 1 241 ? 2.547 38.25 -1.866 1 98.31 241 ASP B CA 1
ATOM 4098 C C . ASP B 1 241 ? 3.084 37.188 -0.933 1 98.31 241 ASP B C 1
ATOM 4100 O O . ASP B 1 241 ? 4.199 36.688 -1.124 1 98.31 241 ASP B O 1
ATOM 4104 N N . GLN B 1 242 ? 2.305 36.875 0.056 1 98.19 242 GLN B N 1
ATOM 4105 C CA . GLN B 1 242 ? 2.719 35.812 0.992 1 98.19 242 GLN B CA 1
ATOM 4106 C C . GLN B 1 242 ? 2.783 34.469 0.308 1 98.19 242 GLN B C 1
ATOM 4108 O O . GLN B 1 242 ? 3.654 33.656 0.615 1 98.19 242 GLN B O 1
ATOM 4113 N N . GLN B 1 243 ? 1.87 34.188 -0.601 1 98.62 243 GLN B N 1
ATOM 4114 C CA . GLN B 1 243 ? 1.894 32.969 -1.362 1 98.62 243 GLN B CA 1
ATOM 4115 C C . GLN B 1 243 ? 3.156 32.844 -2.213 1 98.62 243 GLN B C 1
ATOM 4117 O O . GLN B 1 243 ? 3.77 31.797 -2.301 1 98.62 243 GLN B O 1
ATOM 4122 N N . ILE B 1 244 ? 3.492 33.938 -2.854 1 97.94 244 ILE B N 1
ATOM 4123 C CA . ILE B 1 244 ? 4.695 34 -3.676 1 97.94 244 ILE B CA 1
ATOM 4124 C C . ILE B 1 244 ? 5.922 33.688 -2.812 1 97.94 244 ILE B C 1
ATOM 4126 O O . ILE B 1 244 ? 6.777 32.906 -3.195 1 97.94 244 ILE B O 1
ATOM 4130 N N . LYS B 1 245 ? 5.996 34.312 -1.641 1 96.69 245 LYS B N 1
ATOM 4131 C CA . LYS B 1 245 ? 7.09 34.062 -0.704 1 96.69 245 LYS B CA 1
ATOM 4132 C C . LYS B 1 245 ? 7.148 32.594 -0.294 1 96.69 245 LYS B C 1
ATOM 4134 O O . LYS B 1 245 ? 8.227 31.984 -0.28 1 96.69 245 LYS B O 1
ATOM 4139 N N . LEU B 1 246 ? 6.016 32.062 0.04 1 97.75 246 LEU B N 1
ATOM 4140 C CA . LEU B 1 246 ? 5.934 30.656 0.451 1 97.75 246 LEU B CA 1
ATOM 4141 C C . LEU B 1 246 ? 6.406 29.734 -0.669 1 97.75 246 LEU B C 1
ATOM 4143 O O . LEU B 1 246 ? 7.156 28.797 -0.424 1 97.75 246 LEU B O 1
ATOM 4147 N N . ASN B 1 247 ? 5.938 30.016 -1.879 1 98.06 247 ASN B N 1
ATOM 4148 C CA . ASN B 1 247 ? 6.309 29.188 -3.023 1 98.06 247 ASN B CA 1
ATOM 4149 C C . ASN B 1 247 ? 7.809 29.25 -3.297 1 98.06 247 ASN B C 1
ATOM 4151 O O . ASN B 1 247 ? 8.406 28.25 -3.715 1 98.06 247 ASN B O 1
ATOM 4155 N N . GLU B 1 248 ? 8.406 30.391 -3.1 1 96.31 248 GLU B N 1
ATOM 4156 C CA . GLU B 1 248 ? 9.852 30.531 -3.26 1 96.31 248 GLU B CA 1
ATOM 4157 C C . GLU B 1 248 ? 10.602 29.688 -2.234 1 96.31 248 GLU B C 1
ATOM 4159 O O . GLU B 1 248 ? 11.586 29.031 -2.568 1 96.31 248 GLU B O 1
ATOM 4164 N N . LEU B 1 249 ? 10.156 29.719 -1.013 1 96.88 249 LEU B N 1
ATOM 4165 C CA . LEU B 1 249 ? 10.758 28.891 0.034 1 96.88 249 LEU B CA 1
ATOM 4166 C C . LEU B 1 249 ? 10.633 27.406 -0.294 1 96.88 249 LEU B C 1
ATOM 4168 O O . LEU B 1 249 ? 11.594 26.656 -0.141 1 96.88 249 LEU B O 1
ATOM 4172 N N . ILE B 1 250 ? 9.469 27.016 -0.745 1 97.81 250 ILE B N 1
ATOM 4173 C CA . ILE B 1 250 ? 9.219 25.625 -1.095 1 97.81 250 ILE B CA 1
ATOM 4174 C C . ILE B 1 250 ? 10.156 25.203 -2.221 1 97.81 250 ILE B C 1
ATOM 4176 O O . ILE B 1 250 ? 10.734 24.109 -2.176 1 97.81 250 ILE B O 1
ATOM 4180 N N . ARG B 1 251 ? 10.305 26.031 -3.182 1 96.94 251 ARG B N 1
ATOM 4181 C CA . ARG B 1 251 ? 11.188 25.75 -4.305 1 96.94 251 ARG B CA 1
ATOM 4182 C C . ARG B 1 251 ? 12.617 25.5 -3.826 1 96.94 251 ARG B C 1
ATOM 4184 O O . ARG B 1 251 ? 13.273 24.562 -4.289 1 96.94 251 ARG B O 1
ATOM 4191 N N . ILE B 1 252 ? 13.078 26.281 -2.926 1 96.31 252 ILE B N 1
ATOM 4192 C CA . ILE B 1 252 ? 14.422 26.141 -2.379 1 96.31 252 ILE B CA 1
ATOM 4193 C C . ILE B 1 252 ? 14.531 24.828 -1.602 1 96.31 252 ILE B C 1
ATOM 4195 O O . ILE B 1 252 ? 15.492 24.078 -1.77 1 96.31 252 ILE B O 1
ATOM 4199 N N . MET B 1 253 ? 13.562 24.547 -0.816 1 97.19 253 MET B N 1
ATOM 4200 C CA . MET B 1 253 ? 13.586 23.375 0.066 1 97.19 253 MET B CA 1
ATOM 4201 C C . MET B 1 253 ? 13.523 22.078 -0.738 1 97.19 253 MET B C 1
ATOM 4203 O O . MET B 1 253 ? 14.164 21.094 -0.379 1 97.19 253 MET B O 1
ATOM 4207 N N . THR B 1 254 ? 12.797 22.016 -1.831 1 97.44 254 THR B N 1
ATOM 4208 C CA . THR B 1 254 ? 12.492 20.766 -2.506 1 97.44 254 THR B CA 1
ATOM 4209 C C . THR B 1 254 ? 13.391 20.578 -3.73 1 97.44 254 THR B C 1
ATOM 4211 O O . THR B 1 254 ? 13.172 19.672 -4.535 1 97.44 254 THR B O 1
ATOM 4214 N N . ARG B 1 255 ? 14.359 21.391 -3.891 1 96.38 255 ARG B N 1
ATOM 4215 C CA . ARG B 1 255 ? 15.18 21.469 -5.098 1 96.38 255 ARG B CA 1
ATOM 4216 C C . ARG B 1 255 ? 15.891 20.141 -5.359 1 96.38 255 ARG B C 1
ATOM 4218 O O . ARG B 1 255 ? 16.047 19.734 -6.512 1 96.38 255 ARG B O 1
ATOM 4225 N N . ASN B 1 256 ? 16.266 19.438 -4.312 1 95.5 256 ASN B N 1
ATOM 4226 C CA . ASN B 1 256 ? 17.234 18.359 -4.488 1 95.5 256 ASN B CA 1
ATOM 4227 C C . ASN B 1 256 ? 16.656 17 -4.105 1 95.5 256 ASN B C 1
ATOM 4229 O O . ASN B 1 256 ? 17.391 16.047 -3.855 1 95.5 256 ASN B O 1
ATOM 4233 N N . GLY B 1 257 ? 15.367 16.891 -4.043 1 95.19 257 GLY B N 1
ATOM 4234 C CA . GLY B 1 257 ? 14.828 15.594 -3.654 1 95.19 257 GLY B CA 1
ATOM 4235 C C . GLY B 1 257 ? 13.328 15.602 -3.457 1 95.19 257 GLY B C 1
ATOM 4236 O O . GLY B 1 257 ? 12.648 16.562 -3.85 1 95.19 257 GLY B O 1
ATOM 4237 N N . GLY B 1 258 ? 12.844 14.453 -2.918 1 95.81 258 GLY B N 1
ATOM 4238 C CA . GLY B 1 258 ? 11.414 14.305 -2.688 1 95.81 258 GLY B CA 1
ATOM 4239 C C . GLY B 1 258 ? 10.922 15.109 -1.496 1 95.81 258 GLY B C 1
ATOM 4240 O O . GLY B 1 258 ? 11.719 15.539 -0.66 1 95.81 258 GLY B O 1
ATOM 4241 N N . TRP B 1 259 ? 9.672 15.281 -1.43 1 96.81 259 TRP B N 1
ATOM 4242 C CA . TRP B 1 259 ? 8.977 16.156 -0.496 1 96.81 259 TRP B CA 1
ATOM 4243 C C . TRP B 1 259 ? 9.398 15.875 0.94 1 96.81 259 TRP B C 1
ATOM 4245 O O . TRP B 1 259 ? 9.898 16.766 1.634 1 96.81 259 TRP B O 1
ATOM 4255 N N . VAL B 1 260 ? 9.352 14.594 1.419 1 98.25 260 VAL B N 1
ATOM 4256 C CA . VAL B 1 260 ? 9.586 14.25 2.818 1 98.25 260 VAL B CA 1
ATOM 4257 C C . VAL B 1 260 ? 11.07 14.422 3.148 1 98.25 260 VAL B C 1
ATOM 4259 O O . VAL B 1 260 ? 11.422 15.031 4.16 1 98.25 260 VAL B O 1
ATOM 4262 N N . ALA B 1 261 ? 11.898 13.93 2.291 1 98.19 261 ALA B N 1
ATOM 4263 C CA . ALA B 1 261 ? 13.336 13.961 2.537 1 98.19 261 ALA B CA 1
ATOM 4264 C C . ALA B 1 261 ? 13.836 15.398 2.656 1 98.19 261 ALA B C 1
ATOM 4266 O O . ALA B 1 261 ? 14.625 15.719 3.549 1 98.19 261 ALA B O 1
ATOM 4267 N N . THR B 1 262 ? 13.375 16.234 1.808 1 98.38 262 THR B N 1
ATOM 4268 C CA . THR B 1 262 ? 13.844 17.609 1.78 1 98.38 262 THR B CA 1
ATOM 4269 C C . THR B 1 262 ? 13.25 18.406 2.941 1 98.38 262 THR B C 1
ATOM 4271 O O . THR B 1 262 ? 13.938 19.234 3.555 1 98.38 262 THR B O 1
ATOM 4274 N N . MET B 1 263 ? 12.008 18.172 3.252 1 98.25 263 MET B N 1
ATOM 4275 C CA . MET B 1 263 ? 11.352 18.906 4.336 1 98.25 263 MET B CA 1
ATOM 4276 C C . MET B 1 263 ? 11.953 18.516 5.684 1 98.25 263 MET B C 1
ATOM 4278 O O . MET B 1 263 ? 12.023 19.359 6.594 1 98.25 263 MET B O 1
ATOM 4282 N N . LYS B 1 264 ? 12.352 17.266 5.828 1 98.5 264 LYS B N 1
ATOM 4283 C CA . LYS B 1 264 ? 13.031 16.875 7.055 1 98.5 264 LYS B CA 1
ATOM 4284 C C . LYS B 1 264 ? 14.352 17.625 7.219 1 98.5 264 LYS B C 1
ATOM 4286 O O . LYS B 1 264 ? 14.688 18.078 8.32 1 98.5 264 LYS B O 1
ATOM 4291 N N . VAL B 1 265 ? 15.07 17.797 6.141 1 98.25 265 VAL B N 1
ATOM 4292 C CA . VAL B 1 265 ? 16.328 18.547 6.195 1 98.25 265 VAL B CA 1
ATOM 4293 C C . VAL B 1 265 ? 16.031 20 6.559 1 98.25 265 VAL B C 1
ATOM 4295 O O . VAL B 1 265 ? 16.703 20.578 7.418 1 98.25 265 VAL B O 1
ATOM 4298 N N . ALA B 1 266 ? 15.008 20.578 5.887 1 98 266 ALA B N 1
ATOM 4299 C CA . ALA B 1 266 ? 14.648 21.969 6.172 1 98 266 ALA B CA 1
ATOM 4300 C C . ALA B 1 266 ? 14.305 22.156 7.645 1 98 266 ALA B C 1
ATOM 4302 O O . ALA B 1 266 ? 14.766 23.109 8.281 1 98 266 ALA B O 1
ATOM 4303 N N . MET B 1 267 ? 13.539 21.281 8.195 1 97.81 267 MET B N 1
ATOM 4304 C CA . MET B 1 267 ? 13.164 21.359 9.609 1 97.81 267 MET B CA 1
ATOM 4305 C C . MET B 1 267 ? 14.398 21.297 10.5 1 97.81 267 MET B C 1
ATOM 4307 O O . MET B 1 267 ? 14.555 22.109 11.406 1 97.81 267 MET B O 1
ATOM 4311 N N . ASN B 1 268 ? 15.258 20.297 10.242 1 97.31 268 ASN B N 1
ATOM 4312 C CA . ASN B 1 268 ? 16.453 20.094 11.039 1 97.31 268 ASN B CA 1
ATOM 4313 C C . ASN B 1 268 ? 17.359 21.328 11.008 1 97.31 268 ASN B C 1
ATOM 4315 O O . ASN B 1 268 ? 18.062 21.609 11.984 1 97.31 268 ASN B O 1
ATOM 4319 N N . VAL B 1 269 ? 17.297 22.062 9.953 1 95 269 VAL B N 1
ATOM 4320 C CA . VAL B 1 269 ? 18.25 23.141 9.727 1 95 269 VAL B CA 1
ATOM 4321 C C . VAL B 1 269 ? 17.719 24.438 10.312 1 95 269 VAL B C 1
ATOM 4323 O O . VAL B 1 269 ? 18.5 25.25 10.844 1 95 269 VAL B O 1
ATOM 4326 N N . ILE B 1 270 ? 16.453 24.656 10.281 1 93.69 270 ILE B N 1
ATOM 4327 C CA . ILE B 1 270 ? 16.031 26.031 10.539 1 93.69 270 ILE B CA 1
ATOM 4328 C C . ILE B 1 270 ? 15.172 26.078 11.797 1 93.69 270 ILE B C 1
ATOM 4330 O O . ILE B 1 270 ? 14.648 27.141 12.156 1 93.69 270 ILE B O 1
ATOM 4334 N N . THR B 1 271 ? 14.922 24.938 12.422 1 96.56 271 THR B N 1
ATOM 4335 C CA . THR B 1 271 ? 14.156 24.906 13.672 1 96.56 271 THR B CA 1
ATOM 4336 C C . THR B 1 271 ? 14.953 24.219 14.773 1 96.56 271 THR B C 1
ATOM 4338 O O . THR B 1 271 ? 15.992 23.594 14.508 1 96.56 271 THR B O 1
ATOM 4341 N N . PRO B 1 272 ? 14.531 24.344 16.031 1 96.88 272 PRO B N 1
ATOM 4342 C CA . PRO B 1 272 ? 15.234 23.656 17.125 1 96.88 272 PRO B CA 1
ATOM 4343 C C . PRO B 1 272 ? 14.906 22.172 17.203 1 96.88 272 PRO B C 1
ATOM 4345 O O . PRO B 1 272 ? 15.383 21.484 18.109 1 96.88 272 PRO B O 1
ATOM 4348 N N . ILE B 1 273 ? 14.039 21.641 16.344 1 98.25 273 ILE B N 1
ATOM 4349 C CA . ILE B 1 273 ? 13.586 20.266 16.375 1 98.25 273 ILE B CA 1
ATOM 4350 C C . ILE B 1 273 ? 14.344 19.438 15.344 1 98.25 273 ILE B C 1
ATOM 4352 O O . ILE B 1 273 ? 14.242 19.688 14.141 1 98.25 273 ILE B O 1
ATOM 4356 N N . ASN B 1 274 ? 15.102 18.469 15.766 1 98.06 274 ASN B N 1
ATOM 4357 C CA . ASN B 1 274 ? 15.797 17.531 14.883 1 98.06 274 ASN B CA 1
ATOM 4358 C C . ASN B 1 274 ? 15.016 16.234 14.727 1 98.06 274 ASN B C 1
ATOM 4360 O O . ASN B 1 274 ? 14.961 15.414 15.648 1 98.06 274 ASN B O 1
ATOM 4364 N N . VAL B 1 275 ? 14.484 16.016 13.516 1 98.62 275 VAL B N 1
ATOM 4365 C CA . VAL B 1 275 ? 13.617 14.859 13.297 1 98.62 275 VAL B CA 1
ATOM 4366 C C . VAL B 1 275 ? 14.406 13.75 12.602 1 98.62 275 VAL B C 1
ATOM 4368 O O . VAL B 1 275 ? 13.859 12.703 12.273 1 98.62 275 VAL B O 1
ATOM 4371 N N . GLY B 1 276 ? 15.703 13.969 12.367 1 98.12 276 GLY B N 1
ATOM 4372 C CA . GLY B 1 276 ? 16.547 12.938 11.781 1 98.12 276 GLY B CA 1
ATOM 4373 C C . GLY B 1 276 ? 16.344 12.781 10.289 1 98.12 276 GLY B C 1
ATOM 4374 O O . GLY B 1 276 ? 15.852 13.688 9.625 1 98.12 276 GLY B O 1
ATOM 4375 N N . ARG B 1 277 ? 16.859 11.695 9.688 1 97.31 277 ARG B N 1
ATOM 4376 C CA . ARG B 1 277 ? 16.828 11.375 8.258 1 97.31 277 ARG B CA 1
ATOM 4377 C C . ARG B 1 277 ? 15.555 10.641 7.883 1 97.31 277 ARG B C 1
ATOM 4379 O O . ARG B 1 277 ? 14.906 10.031 8.734 1 97.31 277 ARG B O 1
ATOM 4386 N N . PRO B 1 278 ? 15.164 10.75 6.605 1 98.25 278 PRO B N 1
ATOM 4387 C CA . PRO B 1 278 ? 14.031 9.93 6.172 1 98.25 278 PRO B CA 1
ATOM 4388 C C . PRO B 1 278 ? 14.352 8.438 6.199 1 98.25 278 PRO B C 1
ATOM 4390 O O . PRO B 1 278 ? 15.508 8.039 6.055 1 98.25 278 PRO B O 1
ATOM 4393 N N . ARG B 1 279 ? 13.383 7.656 6.387 1 97.69 279 ARG B N 1
ATOM 4394 C CA . ARG B 1 279 ? 13.562 6.211 6.367 1 97.69 279 ARG B CA 1
ATOM 4395 C C . ARG B 1 279 ? 13.539 5.676 4.938 1 97.69 279 ARG B C 1
ATOM 4397 O O . ARG B 1 279 ? 12.727 6.109 4.117 1 97.69 279 ARG B O 1
ATOM 4404 N N . PRO B 1 280 ? 14.391 4.684 4.688 1 96.69 280 PRO B N 1
ATOM 4405 C CA . PRO B 1 280 ? 14.266 4.004 3.396 1 96.69 280 PRO B CA 1
ATOM 4406 C C . PRO B 1 280 ? 12.859 3.441 3.16 1 96.69 280 PRO B C 1
ATOM 4408 O O . PRO B 1 280 ? 12.188 3.027 4.109 1 96.69 280 PRO B O 1
ATOM 4411 N N . PRO B 1 281 ? 12.398 3.531 1.853 1 96.31 281 PRO B N 1
ATOM 4412 C CA . PRO B 1 281 ? 13.164 3.668 0.612 1 96.31 281 PRO B CA 1
ATOM 4413 C C . PRO B 1 281 ? 13.32 5.121 0.176 1 96.31 281 PRO B C 1
ATOM 4415 O O . PRO B 1 281 ? 13.805 5.391 -0.928 1 96.31 281 PRO B O 1
ATOM 4418 N N . LEU B 1 282 ? 12.914 6.078 1.043 1 97.44 282 LEU B N 1
ATOM 4419 C CA . LEU B 1 282 ? 13.164 7.477 0.713 1 97.44 282 LEU B CA 1
ATOM 4420 C C . LEU B 1 282 ? 14.656 7.766 0.683 1 97.44 282 LEU B C 1
ATOM 4422 O O . LEU B 1 282 ? 15.414 7.258 1.516 1 97.44 282 LEU B O 1
ATOM 4426 N N . THR B 1 283 ? 15.039 8.57 -0.233 1 96 283 THR B N 1
ATOM 4427 C CA . THR B 1 283 ? 16.453 8.875 -0.41 1 96 283 THR B CA 1
ATOM 4428 C C . THR B 1 283 ? 16.828 10.148 0.352 1 96 283 THR B C 1
ATOM 4430 O O . THR B 1 283 ? 16.219 11.203 0.149 1 96 283 THR B O 1
ATOM 4433 N N . ALA B 1 284 ? 17.781 10.039 1.154 1 96.88 284 ALA B N 1
ATOM 4434 C CA . ALA B 1 284 ? 18.281 11.188 1.911 1 96.88 284 ALA B CA 1
ATOM 4435 C C . ALA B 1 284 ? 19.094 12.125 1.023 1 96.88 284 ALA B C 1
ATOM 4437 O O . ALA B 1 284 ? 19.703 11.688 0.038 1 96.88 284 ALA B O 1
ATOM 4438 N N . LEU B 1 285 ? 19.094 13.391 1.35 1 97.88 285 LEU B N 1
ATOM 4439 C CA . LEU B 1 285 ? 19.953 14.352 0.674 1 97.88 285 LEU B CA 1
ATOM 4440 C C . LEU B 1 285 ? 21.406 14.117 1.027 1 97.88 285 LEU B C 1
ATOM 4442 O O . LEU B 1 285 ? 21.719 13.641 2.121 1 97.88 285 LEU B O 1
ATOM 4446 N N . THR B 1 286 ? 22.25 14.484 0.125 1 97.44 286 THR B N 1
ATOM 4447 C CA . THR B 1 286 ? 23.672 14.445 0.405 1 97.44 286 THR B CA 1
ATOM 4448 C C . THR B 1 286 ? 24.094 15.633 1.276 1 97.44 286 THR B C 1
ATOM 4450 O O . THR B 1 286 ? 23.359 16.609 1.384 1 97.44 286 THR B O 1
ATOM 4453 N N . GLU B 1 287 ? 25.266 15.492 1.891 1 97.5 287 GLU B N 1
ATOM 4454 C CA . GLU B 1 287 ? 25.781 16.578 2.715 1 97.5 287 GLU B CA 1
ATOM 4455 C C . GLU B 1 287 ? 25.922 17.875 1.908 1 97.5 287 GLU B C 1
ATOM 4457 O O . GLU B 1 287 ? 25.688 18.969 2.426 1 97.5 287 GLU B O 1
ATOM 4462 N N . ALA B 1 288 ? 26.359 17.797 0.696 1 98.06 288 ALA B N 1
ATOM 4463 C CA . ALA B 1 288 ? 26.5 18.953 -0.174 1 98.06 288 ALA B CA 1
ATOM 4464 C C . ALA B 1 288 ? 25.156 19.625 -0.435 1 98.06 288 ALA B C 1
ATOM 4466 O O . ALA B 1 288 ? 25.062 20.859 -0.426 1 98.06 288 ALA B O 1
ATOM 4467 N N . GLN B 1 289 ? 24.141 18.844 -0.704 1 97.94 289 GLN B N 1
ATOM 4468 C CA . GLN B 1 289 ? 22.781 19.359 -0.94 1 97.94 289 GLN B CA 1
ATOM 4469 C C . GLN B 1 289 ? 22.219 20.031 0.311 1 97.94 289 GLN B C 1
ATOM 4471 O O . GLN B 1 289 ? 21.562 21.062 0.222 1 97.94 289 GLN B O 1
ATOM 4476 N N . ILE B 1 290 ? 22.484 19.422 1.454 1 97.69 290 ILE B N 1
ATOM 4477 C CA . ILE B 1 290 ? 22.047 19.969 2.734 1 97.69 290 ILE B CA 1
ATOM 4478 C C . ILE B 1 290 ? 22.703 21.328 2.973 1 97.69 290 ILE B C 1
ATOM 4480 O O . ILE B 1 290 ? 22.031 22.281 3.367 1 97.69 290 ILE B O 1
ATOM 4484 N N . THR B 1 291 ? 23.953 21.406 2.75 1 97 291 THR B N 1
ATOM 4485 C CA . THR B 1 291 ? 24.703 22.656 2.936 1 97 291 THR B CA 1
ATOM 4486 C C . THR B 1 291 ? 24.156 23.75 2.018 1 97 291 THR B C 1
ATOM 4488 O O . THR B 1 291 ? 24.016 24.906 2.434 1 97 291 THR B O 1
ATOM 4491 N N . GLN B 1 29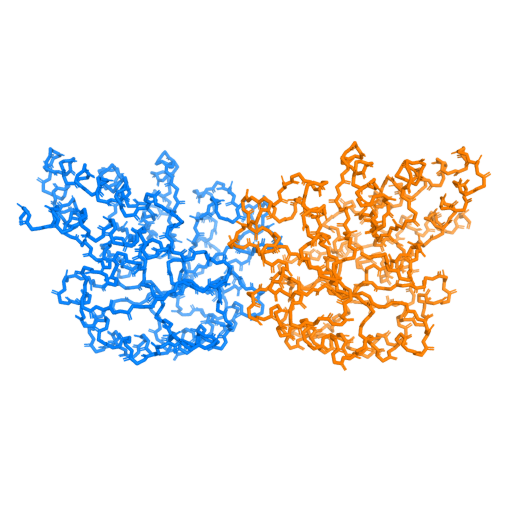2 ? 23.922 23.391 0.842 1 96.88 292 GLN B N 1
ATOM 4492 C CA . GLN B 1 292 ? 23.359 24.328 -0.116 1 96.88 292 GLN B CA 1
ATOM 4493 C C . GLN B 1 292 ? 22.016 24.859 0.366 1 96.88 292 GLN B C 1
ATOM 4495 O O . GLN B 1 292 ? 21.766 26.062 0.318 1 96.88 292 GLN B O 1
ATOM 4500 N N . MET B 1 293 ? 21.141 24 0.806 1 96.56 293 MET B N 1
ATOM 4501 C CA . MET B 1 293 ? 19.828 24.391 1.311 1 96.56 293 MET B CA 1
ATOM 4502 C C . MET B 1 293 ? 19.969 25.328 2.508 1 96.56 293 MET B C 1
ATOM 4504 O O . MET B 1 293 ? 19.281 26.344 2.592 1 96.56 293 MET B O 1
ATOM 4508 N N . LYS B 1 294 ? 20.812 24.922 3.402 1 95.44 294 LYS B N 1
ATOM 4509 C CA . LYS B 1 294 ? 21.047 25.703 4.613 1 95.44 294 LYS B CA 1
ATOM 4510 C C . LYS B 1 294 ? 21.469 27.125 4.27 1 95.44 294 LYS B C 1
ATOM 4512 O O . LYS B 1 294 ? 20.938 28.094 4.836 1 95.44 294 LYS B O 1
ATOM 4517 N N . THR B 1 295 ? 22.328 27.297 3.357 1 94.94 295 THR B N 1
ATOM 4518 C CA . THR B 1 295 ? 22.828 28.594 2.947 1 94.94 295 THR B CA 1
ATOM 4519 C C . THR B 1 295 ? 21.719 29.438 2.328 1 94.94 295 THR B C 1
ATOM 4521 O O . THR B 1 295 ? 21.562 30.609 2.662 1 94.94 295 THR B O 1
ATOM 4524 N N . GLU B 1 296 ? 20.984 28.828 1.539 1 94.12 296 GLU B N 1
ATOM 4525 C CA . GLU B 1 296 ? 19.938 29.547 0.825 1 94.12 296 GLU B CA 1
ATOM 4526 C C . GLU B 1 296 ? 18.797 29.938 1.763 1 94.12 296 GLU B C 1
ATOM 4528 O O . GLU B 1 296 ? 18.25 31.047 1.661 1 94.12 296 GLU B O 1
ATOM 4533 N N . LEU B 1 297 ? 18.453 29.031 2.68 1 92.44 297 LEU B N 1
ATOM 4534 C CA . LEU B 1 297 ? 17.359 29.312 3.598 1 92.44 297 LEU B CA 1
ATOM 4535 C C . LEU B 1 297 ? 17.766 30.391 4.602 1 92.44 297 LEU B C 1
ATOM 4537 O O . LEU B 1 297 ? 16.938 31.234 4.969 1 92.44 297 LEU B O 1
ATOM 4541 N N . LYS B 1 298 ? 18.922 30.375 5.055 1 87.88 298 LYS B N 1
ATOM 4542 C CA . LYS B 1 298 ? 19.391 31.391 6.008 1 87.88 298 LYS B CA 1
ATOM 4543 C C . LYS B 1 298 ? 19.406 32.781 5.375 1 87.88 298 LYS B C 1
ATOM 4545 O O . LYS B 1 298 ? 19.109 33.781 6.043 1 87.88 298 LYS B O 1
ATOM 4550 N N . SER B 1 299 ? 19.703 32.812 4.195 1 85.5 299 SER B N 1
ATOM 4551 C CA . SER B 1 299 ? 19.719 34.094 3.486 1 85.5 299 SER B CA 1
ATOM 4552 C C . SER B 1 299 ? 18.312 34.656 3.352 1 85.5 299 SER B C 1
ATOM 4554 O O . SER B 1 299 ? 18.125 35.875 3.365 1 85.5 299 SER B O 1
ATOM 4556 N N . LEU B 1 300 ? 17.391 33.844 3.242 1 83.69 300 LEU B N 1
ATOM 4557 C CA . LEU B 1 300 ? 16.016 34.281 3.006 1 83.69 300 LEU B CA 1
ATOM 4558 C C . LEU B 1 300 ? 15.297 34.562 4.324 1 83.69 300 LEU B C 1
ATOM 4560 O O . LEU B 1 300 ? 14.477 35.469 4.406 1 83.69 300 LEU B O 1
ATOM 4564 N N . ILE B 1 301 ? 15.625 33.75 5.305 1 75.62 301 ILE B N 1
ATOM 4565 C CA . ILE B 1 301 ? 14.914 33.906 6.57 1 75.62 301 ILE B CA 1
ATOM 4566 C C . ILE B 1 301 ? 15.508 35.062 7.363 1 75.62 301 ILE B C 1
ATOM 4568 O O . ILE B 1 301 ? 14.789 35.781 8.055 1 75.62 301 ILE B O 1
ATOM 4572 N N . GLN B 1 302 ? 16.812 35.281 7.398 1 61.41 302 GLN B N 1
ATOM 4573 C CA . GLN B 1 302 ? 17.438 36.406 8.055 1 61.41 302 GLN B CA 1
ATOM 4574 C C . GLN B 1 302 ? 17.047 37.719 7.387 1 61.41 302 GLN B C 1
ATOM 4576 O O . GLN B 1 302 ? 16.953 38.75 8.047 1 61.41 302 GLN B O 1
ATOM 4581 N N . VAL B 1 303 ? 16.906 37.781 6.203 1 48.56 303 VAL B N 1
ATOM 4582 C CA . VAL B 1 303 ? 16.562 39.031 5.527 1 48.56 303 VAL B CA 1
ATOM 4583 C C . VAL B 1 303 ? 15.133 39.438 5.859 1 48.56 303 VAL B C 1
ATOM 4585 O O . VAL B 1 303 ? 14.75 40.594 5.684 1 48.56 303 VAL B O 1
ATOM 4588 N N . LYS B 1 304 ? 14.32 38.562 6.324 1 45.78 304 LYS B N 1
ATOM 4589 C CA . LYS B 1 304 ? 12.961 39.031 6.594 1 45.78 304 LYS B CA 1
ATOM 4590 C C . LYS B 1 304 ? 12.797 39.438 8.055 1 45.78 304 LYS B C 1
ATOM 4592 O O . LYS B 1 304 ? 13.305 38.75 8.953 1 45.78 304 LYS B O 1
#

Organism: NCBI:txid2509291

Secondary structure (DSSP, 8-state):
---S--EEEEEPPPPB-SSTT--B-GGGHHHHHHHHHHTT--EEEESSTTTTGGGS-HHHHHHHHHHHHHHHHHHT-EEEEE--SS-HHHHHHHHHHHHHTT-SEEEEPPPSSS---SHHHHHHHHHHHHHHSTTS-EEEEE-HHHH-----HHHHHHHHHHH-TTEEEEEE--S-HHHHHHHHTGGGG-SEEEE--GGGHHHHHHTT--EEE-GGGGT-HHHHHHHHHHHHTT-HHHHHHHHHHHHHHHHHHTTTS-HHHHHHHHHHHHSS----PPPTTSPPPPHHHHHHHHHHHHHHHH--/---S--EEEEEPPPPB-SSTT--B-GGGHHHHHHHHHHTT--EEEESSTTTTGGGS-HHHHHHHHHHHHHHHHHHT-EEEEE--SS-HHHHHHHHHHHHHTT-SEEEEPPPSSS---SHHHHHHHHHHHHHHSTTS-EEEEE-HHHH-----HHHHHHHHHHH-TTEEEEEE--S-HHHHHHHHTGGGG-SEEEE--GGGHHHHHHTT--EEE-GGGGT-HHHHHHHHHHHHTT-HHHHHHHHHHHHHHHHHHTTTS-HHHHHHHHHHHHSS----PPPTTSPPPPHHHHHHHHHHHHHHHH--